Protein AF-0000000082408522 (afdb_homodimer)

InterPro domains:
  IPR001647 DNA-binding HTH domain, TetR-type [PF00440] (31-76)
  IPR001647 DNA-binding HTH domain, TetR-type [PR00455] (30-43)
  IPR001647 DNA-binding HTH domain, TetR-type [PR00455] (51-74)
  IPR001647 DNA-binding HTH domain, TetR-type [PS50977] (24-84)
  IPR009057 Homedomain-like superfamily [SSF46689] (25-88)
  IPR041642 HTH-type transcriptional repressor KstR, C-terminal [PF17925] (97-201)
  IPR050109 HTH-type, TetR-like transcriptional regulator [PTHR30055] (14-128)

pLDDT: mean 86.77, std 14.78, range [30.12, 98.44]

Radius of gyration: 22.93 Å; Cα contacts (8 Å, |Δi|>4): 517; chains: 2; bounding box: 65×78×63 Å

Foldseek 3Di:
DPPPPDPPPPPLQDADDQDDPVSVLLLVLLLVLLLVVLLVDALVPDDLCSSCVSSVHDSVSSCNHPVDLLLNLLVNLLVLLVVLLVVCVVVVDPDPALLVLLLVSLLVSLVVLVVRLSSSCSNLVSLVPDDCVSRVSSVSNLVSSLVSSCVSSVHDDWDPLRVQLSVVLVVQSSVLSNCCSVVNDDSVVSSVSSSVSSCPSCVPGDDD/DPPPPDPPPPPLQDADDQDDPVSVLLLVLLLVLLLVVLLVDALVPDDLCSSCVSSVHDSVSSCNHPVDLLLNLLVNLLVLLVVLLVVCVVVVDPDPALLVLLLVSLLVSLVVLVVRLSSSCSNLVSLVPDDCVSRVSSVSNLVSSLVSSCVSSVHDDWDPLRVQLSVVLVVQSSVLSNCCSVVNDDSVVSSVSSSVSSCPSCVPPDDD

Secondary structure (DSSP, 8-state):
------------PPPPPP-SHHHHHHHHHHHHHHHHHHHHS-GGG--HHHHHHHHT--HHHHHHH-SSHHHHHHHHHHHHHHHHHHHHHHS----SSHHHHHHHHHHHHHHHHHTSHHHHHHHHHHHHH--TTT-TTHHHHHHHHHHHHHHHHT-SS--HHHHHHHHHHHHHHHHHHHHHHTTSS-HHHHHHHHHHHHHHHTTT----/------------PPPPPP-SHHHHHHHHHHHHHHHHHHHHS-GGG--HHHHHHHHTS-HHHHHHH-SSHHHHHHHHHHHHHHHHHHHHHHS----SSHHHHHHHHHHHHHHHHHTSHHHHHHHHHHHHH--TTT-TTHHHHHHHHHHHHHHHHT-SS--HHHHHHHHHHHHHHHHHHHHHHTTSS-HHHHHHHHHHHHHHHTTT----

Solvent-accessible surface area (backbone atoms only — not comparable to full-atom values): 22221 Å² total; per-residue (Å²): 135,84,77,78,76,72,79,76,74,78,70,86,62,74,54,58,78,68,84,46,73,67,41,41,51,51,50,51,34,42,42,51,25,42,50,53,46,24,54,76,30,53,56,91,70,57,48,70,64,58,29,16,58,69,36,71,47,55,58,68,60,45,38,44,46,28,66,40,70,46,48,43,29,28,49,40,42,38,52,51,49,51,50,52,44,53,52,44,70,73,56,66,65,86,51,96,40,41,50,58,24,35,36,52,53,50,48,52,52,48,54,58,41,63,72,37,52,39,29,39,48,36,24,49,52,23,49,65,68,43,30,40,89,81,31,58,64,52,56,51,42,57,53,50,52,51,50,44,43,30,60,47,41,60,49,86,79,72,50,71,65,36,49,48,26,50,51,50,41,49,33,27,50,52,35,43,52,45,32,40,74,25,63,72,42,53,70,68,54,40,52,50,50,46,45,52,40,32,59,39,43,44,64,74,46,75,80,117,136,84,77,79,76,73,80,75,75,80,69,87,62,75,52,56,78,67,82,48,72,66,42,41,51,51,51,50,34,41,42,50,27,42,50,53,48,25,53,77,31,52,56,90,72,58,47,70,64,59,28,16,59,69,36,71,47,55,58,66,59,46,39,44,45,27,66,41,71,45,49,42,29,28,49,39,42,38,53,52,50,52,49,52,42,53,52,44,70,73,56,67,66,87,50,98,40,42,49,59,23,35,38,52,53,52,50,52,51,48,53,59,42,63,73,37,51,40,29,39,49,34,23,49,53,22,50,65,66,43,30,42,88,82,31,59,65,52,56,50,41,57,53,51,52,51,49,44,42,32,60,48,40,61,49,86,78,71,50,70,66,35,50,49,24,51,53,51,40,50,32,27,50,52,36,43,52,45,32,38,74,25,65,72,43,52,70,68,57,42,52,50,49,48,45,51,41,30,59,40,43,43,64,74,48,75,81,117

Structure (mmCIF, N/CA/C/O backbone):
data_AF-0000000082408522-model_v1
#
loop_
_entity.id
_entity.type
_entity.pdbx_description
1 polymer 'Hypothetical repressor protein KstR'
#
loop_
_atom_site.group_PDB
_atom_site.id
_atom_site.type_symbol
_atom_site.label_atom_id
_atom_site.label_alt_id
_atom_site.label_comp_id
_atom_site.label_asym_id
_atom_site.label_entity_id
_atom_site.label_seq_id
_atom_site.pdbx_PDB_ins_code
_atom_site.Cartn_x
_atom_site.Cartn_y
_atom_site.Cartn_z
_atom_site.occupancy
_atom_site.B_iso_or_equiv
_atom_site.auth_seq_id
_atom_site.auth_comp_id
_atom_site.auth_asym_id
_atom_site.auth_atom_id
_atom_site.pdbx_PDB_model_num
ATOM 1 N N . MET A 1 1 ? 2.328 51.906 -9.164 1 30.12 1 MET A N 1
ATOM 2 C CA . MET A 1 1 ? 1.556 50.688 -9.227 1 30.12 1 MET A CA 1
ATOM 3 C C . MET A 1 1 ? 2.469 49.469 -9.125 1 30.12 1 MET A C 1
ATOM 5 O O . MET A 1 1 ? 3.121 49.094 -10.102 1 30.12 1 MET A O 1
ATOM 9 N N . MET A 1 2 ? 3.168 49.188 -7.984 1 36 2 MET A N 1
ATOM 10 C CA . MET A 1 2 ? 4.277 48.281 -7.699 1 36 2 MET A CA 1
ATOM 11 C C . MET A 1 2 ? 3.848 46.812 -7.867 1 36 2 MET A C 1
ATOM 13 O O . MET A 1 2 ? 2.82 46.406 -7.324 1 36 2 MET A O 1
ATOM 17 N N . GLY A 1 3 ? 4.035 46.188 -9.023 1 34.09 3 GLY A N 1
ATOM 18 C CA . GLY A 1 3 ? 3.729 44.812 -9.445 1 34.09 3 GLY A CA 1
ATOM 19 C C . GLY A 1 3 ? 4.18 43.781 -8.453 1 34.09 3 GLY A C 1
ATOM 20 O O . GLY A 1 3 ? 5.363 43.688 -8.109 1 34.09 3 GLY A O 1
ATOM 21 N N . ALA A 1 4 ? 3.344 43.344 -7.488 1 42.09 4 ALA A N 1
ATOM 22 C CA . ALA A 1 4 ? 3.553 42.312 -6.492 1 42.09 4 ALA A CA 1
ATOM 23 C C . ALA A 1 4 ? 4.039 41.031 -7.148 1 42.09 4 ALA A C 1
ATOM 25 O O . ALA A 1 4 ? 3.383 40.5 -8.047 1 42.09 4 ALA A O 1
ATOM 26 N N . THR A 1 5 ? 5.371 40.844 -7.367 1 39.31 5 THR A N 1
ATOM 27 C CA . THR A 1 5 ? 6.051 39.688 -7.945 1 39.31 5 THR A CA 1
ATOM 28 C C . THR A 1 5 ? 5.535 38.406 -7.324 1 39.31 5 THR A C 1
ATOM 30 O O . THR A 1 5 ? 5.48 38.281 -6.098 1 39.31 5 THR A O 1
ATOM 33 N N . LEU A 1 6 ? 4.684 37.656 -7.965 1 35.91 6 LEU A N 1
ATOM 34 C CA . LEU A 1 6 ? 4.102 36.344 -7.625 1 35.91 6 LEU A CA 1
ATOM 35 C C . LEU A 1 6 ? 5.164 35.406 -7.086 1 35.91 6 LEU A C 1
ATOM 37 O O . LEU A 1 6 ? 6.289 35.375 -7.594 1 35.91 6 LEU A O 1
ATOM 41 N N . PRO A 1 7 ? 5.137 34.938 -5.832 1 38.25 7 PRO A N 1
ATOM 42 C CA . PRO A 1 7 ? 6.129 34 -5.305 1 38.25 7 PRO A CA 1
ATOM 43 C C . PRO A 1 7 ? 6.398 32.844 -6.25 1 38.25 7 PRO A C 1
ATOM 45 O O . PRO A 1 7 ? 5.504 32.406 -6.984 1 38.25 7 PRO A O 1
ATOM 48 N N . ARG A 1 8 ? 7.57 32.688 -6.859 1 36.12 8 ARG A N 1
ATOM 49 C CA . ARG A 1 8 ? 8.039 31.625 -7.75 1 36.12 8 ARG A CA 1
ATOM 50 C C . ARG A 1 8 ? 7.633 30.25 -7.23 1 36.12 8 ARG A C 1
ATOM 52 O O . ARG A 1 8 ? 7.906 29.922 -6.078 1 36.12 8 ARG A O 1
ATOM 59 N N . ILE A 1 9 ? 6.574 29.672 -7.672 1 38.53 9 ILE A N 1
ATOM 60 C CA . ILE A 1 9 ? 6.176 28.281 -7.445 1 38.53 9 ILE A CA 1
ATOM 61 C C . ILE A 1 9 ? 7.41 27.391 -7.383 1 38.53 9 ILE A C 1
ATOM 63 O O . ILE A 1 9 ? 8.25 27.422 -8.289 1 38.53 9 ILE A O 1
ATOM 67 N N . ALA A 1 10 ? 7.949 26.969 -6.262 1 41.16 10 ALA A N 1
ATOM 68 C CA . ALA A 1 10 ? 9.117 26.141 -6.004 1 41.16 10 ALA A CA 1
ATOM 69 C C . ALA A 1 10 ? 9.273 25.062 -7.078 1 41.16 10 ALA A C 1
ATOM 71 O O . ALA A 1 10 ? 8.359 24.281 -7.312 1 41.16 10 ALA A O 1
ATOM 72 N N . GLU A 1 11 ? 9.891 25.156 -8.188 1 41.28 11 GLU A N 1
ATOM 73 C CA . GLU A 1 11 ? 10.25 24.188 -9.211 1 41.28 11 GLU A CA 1
ATOM 74 C C . GLU A 1 11 ? 10.656 22.859 -8.594 1 41.28 11 GLU A C 1
ATOM 76 O O . GLU A 1 11 ? 11.414 22.828 -7.625 1 41.28 11 GLU A O 1
ATOM 81 N N . VAL A 1 12 ? 9.906 21.859 -8.625 1 45.09 12 VAL A N 1
ATOM 82 C CA . VAL A 1 12 ? 10.227 20.5 -8.227 1 45.09 12 VAL A CA 1
ATOM 83 C C . VAL A 1 12 ? 11.633 20.141 -8.703 1 45.09 12 VAL A C 1
ATOM 85 O O . VAL A 1 12 ? 11.883 20.031 -9.906 1 45.09 12 VAL A O 1
ATOM 88 N N . ARG A 1 13 ? 12.68 20.656 -8.133 1 49.81 13 ARG A N 1
ATOM 89 C CA . ARG A 1 13 ? 14.055 20.375 -8.547 1 49.81 13 ARG A CA 1
ATOM 90 C C . ARG A 1 13 ? 14.367 18.891 -8.445 1 49.81 13 ARG A C 1
ATOM 92 O O . ARG A 1 13 ? 14.023 18.25 -7.445 1 49.81 13 ARG A O 1
ATOM 99 N N . ASP A 1 14 ? 14.758 18.234 -9.492 1 56.78 14 ASP A N 1
ATOM 100 C CA . ASP A 1 14 ? 15.227 16.859 -9.57 1 56.78 14 ASP A CA 1
ATOM 101 C C . ASP A 1 14 ? 16.344 16.594 -8.555 1 56.78 14 ASP A C 1
ATOM 103 O O . ASP A 1 14 ? 17.172 17.469 -8.305 1 56.78 14 ASP A O 1
ATOM 107 N N . ALA A 1 15 ? 16.312 15.562 -7.754 1 64.56 15 ALA A N 1
ATOM 108 C CA . ALA A 1 15 ? 17.344 15.148 -6.812 1 64.56 15 ALA A CA 1
ATOM 109 C C . ALA A 1 15 ? 18.703 15.047 -7.496 1 64.56 15 ALA A C 1
ATOM 111 O O . ALA A 1 15 ? 18.797 14.562 -8.625 1 64.56 15 ALA A O 1
ATOM 112 N N . ALA A 1 16 ? 19.734 15.672 -7.008 1 71.25 16 ALA A N 1
ATOM 113 C CA . ALA A 1 16 ? 21.094 15.57 -7.527 1 71.25 16 ALA A CA 1
ATOM 114 C C . ALA A 1 16 ? 21.641 14.164 -7.332 1 71.25 16 ALA A C 1
ATOM 116 O O . ALA A 1 16 ? 21.266 13.461 -6.387 1 71.25 16 ALA A O 1
ATOM 117 N N . GLU A 1 17 ? 22.359 13.547 -8.32 1 71.31 17 GLU A N 1
ATOM 118 C CA . GLU A 1 17 ? 23.094 12.289 -8.164 1 71.31 17 GLU A CA 1
ATOM 119 C C . GLU A 1 17 ? 24.531 12.531 -7.762 1 71.31 17 GLU A C 1
ATOM 121 O O . GLU A 1 17 ? 25.203 13.406 -8.32 1 71.31 17 GLU A O 1
ATOM 126 N N . PRO A 1 18 ? 25.047 11.773 -6.723 1 71.25 18 PRO A N 1
ATOM 127 C CA . PRO A 1 18 ? 26.438 11.969 -6.301 1 71.25 18 PRO A CA 1
ATOM 128 C C . PRO A 1 18 ? 27.438 11.516 -7.359 1 71.25 18 PRO A C 1
ATOM 130 O O . PRO A 1 18 ? 27.312 10.414 -7.91 1 71.25 18 PRO A O 1
ATOM 133 N N . SER A 1 19 ? 28.406 12.391 -7.727 1 70.94 19 SER A N 1
ATOM 134 C CA . SER A 1 19 ? 29.391 12.102 -8.773 1 70.94 19 SER A CA 1
ATOM 135 C C . SER A 1 19 ? 30.797 11.945 -8.188 1 70.94 19 SER A C 1
ATOM 137 O O . SER A 1 19 ? 31.594 11.141 -8.688 1 70.94 19 SER A O 1
ATOM 139 N N . SER A 1 20 ? 31.141 12.594 -7.125 1 76.19 20 SER A N 1
ATOM 140 C CA . SER A 1 20 ? 32.438 12.516 -6.496 1 76.19 20 SER A CA 1
ATOM 141 C C . SER A 1 20 ? 32.438 11.617 -5.27 1 76.19 20 SER A C 1
ATOM 143 O O . SER A 1 20 ? 31.344 11.266 -4.773 1 76.19 20 SER A O 1
ATOM 145 N N . ASP A 1 21 ? 33.562 11.141 -4.879 1 80.81 21 ASP A N 1
ATOM 146 C CA . ASP A 1 21 ? 33.656 10.312 -3.68 1 80.81 21 ASP A CA 1
ATOM 147 C C . ASP A 1 21 ? 33.094 11.031 -2.463 1 80.81 21 ASP A C 1
ATOM 149 O O . ASP A 1 21 ? 32.469 10.414 -1.61 1 80.81 21 ASP A O 1
ATOM 153 N N . GLU A 1 22 ? 33.406 12.258 -2.426 1 80.06 22 GLU A N 1
ATOM 154 C CA . GLU A 1 22 ? 32.906 13.07 -1.321 1 80.06 22 GLU A CA 1
ATOM 155 C C . GLU A 1 22 ? 31.375 13.172 -1.363 1 80.06 22 GLU A C 1
ATOM 157 O O . GLU A 1 22 ? 30.719 13.117 -0.323 1 80.06 22 GLU A O 1
ATOM 162 N N . GLN A 1 23 ? 30.844 13.312 -2.541 1 82.25 23 GLN A N 1
ATOM 163 C CA . GLN A 1 23 ? 29.406 13.406 -2.707 1 82.25 23 GLN A CA 1
ATOM 164 C C . GLN A 1 23 ? 28.719 12.086 -2.332 1 82.25 23 GLN A C 1
ATOM 166 O O . GLN A 1 23 ? 27.656 12.094 -1.704 1 82.25 23 GLN A O 1
ATOM 171 N N . ARG A 1 24 ? 29.422 11.086 -2.66 1 85.5 24 ARG A N 1
ATOM 172 C CA . ARG A 1 24 ? 28.891 9.773 -2.309 1 85.5 24 ARG A CA 1
ATOM 173 C C . ARG A 1 24 ? 28.906 9.562 -0.799 1 85.5 24 ARG A C 1
ATOM 175 O O . ARG A 1 24 ? 27.953 9.008 -0.237 1 85.5 24 ARG A O 1
ATOM 182 N N . ALA A 1 25 ? 30 9.945 -0.198 1 88.25 25 ALA A N 1
ATOM 183 C CA . ALA A 1 25 ? 30.078 9.828 1.256 1 88.25 25 ALA A CA 1
ATOM 184 C C . ALA A 1 25 ? 28.984 10.648 1.937 1 88.25 25 ALA A C 1
ATOM 186 O O . ALA A 1 25 ? 28.391 10.203 2.914 1 88.25 25 ALA A O 1
ATOM 187 N N . ARG A 1 26 ? 28.75 11.812 1.459 1 90.69 26 ARG A N 1
ATOM 188 C CA . ARG A 1 26 ? 27.688 12.664 1.995 1 90.69 26 ARG A CA 1
ATOM 189 C C . ARG A 1 26 ? 26.328 12.031 1.791 1 90.69 26 ARG A C 1
ATOM 191 O O . ARG A 1 26 ? 25.484 12.055 2.693 1 90.69 26 ARG A O 1
ATOM 198 N N . HIS A 1 27 ? 26.141 11.516 0.656 1 94.12 27 HIS A N 1
ATOM 199 C CA . HIS A 1 27 ? 24.891 10.836 0.33 1 94.12 27 HIS A CA 1
ATOM 200 C C . HIS A 1 27 ? 24.609 9.695 1.301 1 94.12 27 HIS A C 1
ATOM 202 O O . HIS A 1 27 ? 23.5 9.586 1.835 1 94.12 27 HIS A O 1
ATOM 208 N N . VAL A 1 28 ? 25.625 8.938 1.571 1 94 28 VAL A N 1
ATOM 209 C CA . VAL A 1 28 ? 25.5 7.789 2.459 1 94 28 VAL A CA 1
ATOM 210 C C . VAL A 1 28 ? 25.203 8.258 3.879 1 94 28 VAL A C 1
ATOM 212 O O . VAL A 1 28 ? 24.359 7.68 4.566 1 94 28 VAL A O 1
ATOM 215 N N . ARG A 1 29 ? 25.828 9.281 4.297 1 95.94 29 ARG A N 1
ATOM 216 C CA . ARG A 1 29 ? 25.609 9.812 5.637 1 95.94 29 ARG A CA 1
ATOM 217 C C . ARG A 1 29 ? 24.172 10.312 5.793 1 95.94 29 ARG A C 1
ATOM 219 O O . ARG A 1 29 ? 23.562 10.141 6.855 1 95.94 29 ARG A O 1
ATOM 226 N N . MET A 1 30 ? 23.688 10.938 4.762 1 97.88 30 MET A N 1
ATOM 227 C CA . MET A 1 30 ? 22.312 11.43 4.797 1 97.88 30 MET A CA 1
ATOM 228 C C . MET A 1 30 ? 21.312 10.281 4.898 1 97.88 30 MET A C 1
ATOM 230 O O . MET A 1 30 ? 20.359 10.344 5.676 1 97.88 30 MET A O 1
ATOM 234 N N . LEU A 1 31 ? 21.594 9.227 4.199 1 97.81 31 LEU A N 1
ATOM 235 C CA . LEU A 1 31 ? 20.719 8.062 4.242 1 97.81 31 LEU A CA 1
ATOM 236 C C . LEU A 1 31 ? 20.797 7.371 5.598 1 97.81 31 LEU A C 1
ATOM 238 O O . LEU A 1 31 ? 19.766 6.945 6.141 1 97.81 31 LEU A O 1
ATOM 242 N N . GLU A 1 32 ? 21.969 7.297 6.156 1 97.69 32 GLU A N 1
ATOM 243 C CA . GLU A 1 32 ? 22.156 6.688 7.469 1 97.69 32 GLU A CA 1
ATOM 244 C C . GLU A 1 32 ? 21.469 7.496 8.562 1 97.69 32 GLU A C 1
ATOM 246 O O . GLU A 1 32 ? 20.812 6.926 9.445 1 97.69 32 GLU A O 1
ATOM 251 N N . ALA A 1 33 ? 21.609 8.773 8.445 1 98.38 33 ALA A N 1
ATOM 252 C CA . ALA A 1 33 ? 20.938 9.656 9.398 1 98.38 33 ALA A CA 1
ATOM 253 C C . ALA A 1 33 ? 19.422 9.5 9.328 1 98.38 33 ALA A C 1
ATOM 255 O O . ALA A 1 33 ? 18.75 9.43 10.352 1 98.38 33 ALA A O 1
ATOM 256 N N . ALA A 1 34 ? 18.891 9.438 8.094 1 98.44 34 ALA A N 1
ATOM 257 C CA . ALA A 1 34 ? 17.453 9.242 7.895 1 98.44 34 ALA A CA 1
ATOM 258 C C . ALA A 1 34 ? 17 7.91 8.484 1 98.44 34 ALA A C 1
ATOM 260 O O . ALA A 1 34 ? 15.969 7.848 9.156 1 98.44 34 ALA A O 1
ATOM 261 N N . ALA A 1 35 ? 17.766 6.895 8.242 1 97.81 35 ALA A N 1
ATOM 262 C CA . ALA A 1 35 ? 17.422 5.57 8.766 1 97.81 35 ALA A CA 1
ATOM 263 C C . ALA A 1 35 ? 17.422 5.566 10.289 1 97.81 35 ALA A C 1
ATOM 265 O O . ALA A 1 35 ? 16.531 4.969 10.906 1 97.81 35 ALA A O 1
ATOM 266 N N . GLU A 1 36 ? 18.359 6.203 10.883 1 97.75 36 GLU A N 1
ATOM 267 C CA . GLU A 1 36 ? 18.438 6.285 12.336 1 97.75 36 GLU A CA 1
ATOM 268 C C . GLU A 1 36 ? 17.234 7.035 12.914 1 97.75 36 GLU A C 1
ATOM 270 O O . GLU A 1 36 ? 16.562 6.535 13.82 1 97.75 36 GLU A O 1
ATOM 275 N N . LEU A 1 37 ? 16.969 8.164 12.352 1 97.69 37 LEU A N 1
ATOM 276 C CA . LEU A 1 37 ? 15.844 8.961 12.836 1 97.69 37 LEU A CA 1
ATOM 277 C C . LEU A 1 37 ? 14.516 8.258 12.562 1 97.69 37 LEU A C 1
ATOM 279 O O . LEU A 1 37 ? 13.602 8.312 13.383 1 97.69 37 LEU A O 1
ATOM 283 N N . GLY A 1 38 ? 14.445 7.578 11.406 1 96.81 38 GLY A N 1
ATOM 284 C CA . GLY A 1 38 ? 13.25 6.832 11.055 1 96.81 38 GLY A CA 1
ATOM 285 C C . GLY A 1 38 ? 13.023 5.617 11.938 1 96.81 38 GLY A C 1
ATOM 286 O O . GLY A 1 38 ? 11.922 5.07 11.984 1 96.81 38 GLY A O 1
ATOM 287 N N . THR A 1 39 ? 14.023 5.215 12.57 1 96.31 39 THR A N 1
ATOM 288 C CA . THR A 1 39 ? 13.906 4.125 13.531 1 96.31 39 THR A CA 1
ATOM 289 C C . THR A 1 39 ? 13.422 4.641 14.883 1 96.31 39 THR A C 1
ATOM 291 O O . THR A 1 39 ? 12.68 3.953 15.594 1 96.31 39 THR A O 1
ATOM 294 N N . GLU A 1 40 ? 13.758 5.859 15.18 1 94.81 40 GLU A N 1
ATOM 295 C CA . GLU A 1 40 ? 13.5 6.457 16.484 1 94.81 40 GLU A CA 1
ATOM 296 C C . GLU A 1 40 ? 12.125 7.109 16.531 1 94.81 40 GLU A C 1
ATOM 298 O O . GLU A 1 40 ? 11.508 7.203 17.609 1 94.81 40 GLU A O 1
ATOM 303 N N . LYS A 1 41 ? 11.719 7.613 15.344 1 93.06 41 LYS A N 1
ATOM 304 C CA . LYS A 1 41 ? 10.492 8.406 15.289 1 93.06 41 LYS A CA 1
ATOM 305 C C . LYS A 1 41 ? 9.562 7.914 14.188 1 93.06 41 LYS A C 1
ATOM 307 O O . LYS A 1 41 ? 10.023 7.316 13.203 1 93.06 41 LYS A O 1
ATOM 312 N N . GLU A 1 42 ? 8.328 8.188 14.414 1 90.31 42 GLU A N 1
ATOM 313 C CA . GLU A 1 42 ? 7.391 8.016 13.305 1 90.31 42 GLU A CA 1
ATOM 314 C C . GLU A 1 42 ? 7.703 8.977 12.164 1 90.31 42 GLU A C 1
ATOM 316 O O . GLU A 1 42 ? 8.242 10.062 12.391 1 90.31 42 GLU A O 1
ATOM 321 N N . LEU A 1 43 ? 7.301 8.578 11.008 1 90.62 43 LEU A N 1
ATOM 322 C CA . LEU A 1 43 ? 7.602 9.344 9.805 1 90.62 43 LEU A CA 1
ATOM 323 C C . LEU A 1 43 ? 7.133 10.789 9.945 1 90.62 43 LEU A C 1
ATOM 325 O O . LEU A 1 43 ? 7.848 11.719 9.555 1 90.62 43 LEU A O 1
ATOM 329 N N . SER A 1 44 ? 5.973 10.992 10.461 1 87.12 44 SER A N 1
ATOM 330 C CA . SER A 1 44 ? 5.383 12.32 10.57 1 87.12 44 SER A CA 1
ATOM 331 C C . SER A 1 44 ? 6.207 13.219 11.484 1 87.12 44 SER A C 1
ATOM 333 O O . SER A 1 44 ? 6.156 14.445 11.367 1 87.12 44 SER A O 1
ATOM 335 N N . ARG A 1 45 ? 7.055 12.664 12.328 1 91.94 45 ARG A N 1
ATOM 336 C CA . ARG A 1 45 ? 7.816 13.422 13.32 1 91.94 45 ARG A CA 1
ATOM 337 C C . ARG A 1 45 ? 9.25 13.648 12.859 1 91.94 45 ARG A C 1
ATOM 339 O O . ARG A 1 45 ? 10 14.406 13.477 1 91.94 45 ARG A O 1
ATOM 346 N N . VAL A 1 46 ? 9.617 12.961 11.852 1 95.25 46 VAL A N 1
ATOM 347 C CA . VAL A 1 46 ? 10.953 13.172 11.305 1 95.25 46 VAL A CA 1
ATOM 348 C C . VAL A 1 46 ? 11.016 14.516 10.586 1 95.25 46 VAL A C 1
ATOM 350 O O . VAL A 1 46 ? 10.141 14.836 9.781 1 95.25 46 VAL A O 1
ATOM 353 N N . GLN A 1 47 ? 12.031 15.289 10.945 1 96.38 47 GLN A N 1
ATOM 354 C CA . GLN A 1 47 ? 12.219 16.594 10.312 1 96.38 47 GLN A CA 1
ATOM 355 C C . GLN A 1 47 ? 13.492 16.609 9.477 1 96.38 47 GLN A C 1
ATOM 357 O O . GLN A 1 47 ? 14.531 16.109 9.906 1 96.38 47 GLN A O 1
ATOM 362 N N . MET A 1 48 ? 13.359 17.297 8.367 1 97.75 48 MET A N 1
ATOM 363 C CA . MET A 1 48 ? 14.492 17.344 7.449 1 97.75 48 MET A CA 1
ATOM 364 C C . MET A 1 48 ? 15.672 18.078 8.086 1 97.75 48 MET A C 1
ATOM 366 O O . MET A 1 48 ? 16.828 17.703 7.871 1 97.75 48 MET A O 1
ATOM 370 N N . HIS A 1 49 ? 15.383 19.047 8.898 1 97.69 49 HIS A N 1
ATOM 371 C CA . HIS A 1 49 ? 16.469 19.797 9.539 1 97.69 49 HIS A CA 1
ATOM 372 C C . HIS A 1 49 ? 17.234 18.906 10.523 1 97.69 49 HIS A C 1
ATOM 374 O O . HIS A 1 49 ? 18.453 19.031 10.672 1 97.69 49 HIS A O 1
ATOM 380 N N . GLU A 1 50 ? 16.547 17.984 11.219 1 98 50 GLU A N 1
ATOM 381 C CA . GLU A 1 50 ? 17.188 17.047 12.133 1 98 50 GLU A CA 1
ATOM 382 C C . GLU A 1 50 ? 18.062 16.047 11.383 1 98 50 GLU A C 1
ATOM 384 O O . GLU A 1 50 ? 19.141 15.68 11.852 1 98 50 GLU A O 1
ATOM 389 N N . VAL A 1 51 ? 17.609 15.625 10.18 1 98.19 51 VAL A N 1
ATOM 390 C CA . VAL A 1 51 ? 18.391 14.703 9.352 1 98.19 51 VAL A CA 1
ATOM 391 C C . VAL A 1 51 ? 19.688 15.367 8.914 1 98.19 51 VAL A C 1
ATOM 393 O O . VAL A 1 51 ? 20.766 14.766 9.016 1 98.19 51 VAL A O 1
ATOM 396 N N . ALA A 1 52 ? 19.516 16.609 8.477 1 98.31 52 ALA A N 1
ATOM 397 C CA . ALA A 1 52 ? 20.688 17.344 8.031 1 98.31 52 ALA A CA 1
ATOM 398 C C . ALA A 1 52 ? 21.703 17.5 9.156 1 98.31 52 ALA A C 1
ATOM 400 O O . ALA A 1 52 ? 22.891 17.25 8.969 1 98.31 52 ALA A O 1
ATOM 401 N N . LYS A 1 53 ? 21.234 17.875 10.312 1 98.25 53 LYS A N 1
ATOM 402 C CA . LYS A 1 53 ? 22.094 18.047 11.484 1 98.25 53 LYS A CA 1
ATOM 403 C C . LYS A 1 53 ? 22.797 16.75 11.844 1 98.25 53 LYS A C 1
ATOM 405 O O . LYS A 1 53 ? 24.016 16.734 12.039 1 98.25 53 LYS A O 1
ATOM 410 N N . ARG A 1 54 ? 22.125 15.656 11.852 1 97.56 54 ARG A N 1
ATOM 411 C CA . ARG A 1 54 ? 22.688 14.359 12.203 1 97.56 54 ARG A CA 1
ATOM 412 C C . ARG A 1 54 ? 23.703 13.891 11.164 1 97.56 54 ARG A C 1
ATOM 414 O O . ARG A 1 54 ? 24.688 13.25 11.5 1 97.56 54 ARG A O 1
ATOM 421 N N . ALA A 1 55 ? 23.391 14.219 9.938 1 97.62 55 ALA A N 1
ATOM 422 C CA . ALA A 1 55 ? 24.266 13.82 8.836 1 97.62 55 ALA A CA 1
ATOM 423 C C . ALA A 1 55 ? 25.469 14.742 8.727 1 97.62 55 ALA A C 1
ATOM 425 O O . ALA A 1 55 ? 26.422 14.453 7.992 1 97.62 55 ALA A O 1
ATOM 426 N N . GLY A 1 56 ? 25.438 15.875 9.383 1 97.25 56 GLY A N 1
ATOM 427 C CA . GLY A 1 56 ? 26.531 16.828 9.32 1 97.25 56 GLY A CA 1
ATOM 428 C C . GLY A 1 56 ? 26.609 17.578 8.008 1 97.25 56 GLY A C 1
ATOM 429 O O . GLY A 1 56 ? 27.688 17.797 7.469 1 97.25 56 GLY A O 1
ATOM 430 N N . VAL A 1 57 ? 25.422 17.891 7.441 1 96.88 57 VAL A N 1
ATOM 431 C CA . VAL A 1 57 ? 25.375 18.641 6.191 1 96.88 57 VAL A CA 1
ATOM 432 C C . VAL A 1 57 ? 24.438 19.844 6.344 1 96.88 57 VAL A C 1
ATOM 434 O O . VAL A 1 57 ? 23.641 19.891 7.277 1 96.88 57 VAL A O 1
ATOM 437 N N . ALA A 1 58 ? 24.656 20.828 5.484 1 96.5 58 ALA A N 1
ATOM 438 C CA . ALA A 1 58 ? 23.719 21.953 5.426 1 96.5 58 ALA A CA 1
ATOM 439 C C . ALA A 1 58 ? 22.344 21.484 4.938 1 96.5 58 ALA A C 1
ATOM 441 O O . ALA A 1 58 ? 22.25 20.594 4.094 1 96.5 58 ALA A O 1
ATOM 442 N N . ILE A 1 59 ? 21.281 22.203 5.441 1 97.25 59 ILE A N 1
ATOM 443 C CA . ILE A 1 59 ? 19.922 21.859 5.082 1 97.25 59 ILE A CA 1
ATOM 444 C C . ILE A 1 59 ? 19.719 22 3.574 1 97.25 59 ILE A C 1
ATOM 446 O O . ILE A 1 59 ? 19.016 21.203 2.955 1 97.25 59 ILE A O 1
ATOM 450 N N . GLY A 1 60 ? 20.391 22.938 2.943 1 96.62 60 GLY A N 1
ATOM 451 C CA . GLY A 1 60 ? 20.328 23.141 1.503 1 96.62 60 GLY A CA 1
ATOM 452 C C . GLY A 1 60 ? 20.922 21.984 0.721 1 96.62 60 GLY A C 1
ATOM 453 O O . GLY A 1 60 ? 20.391 21.594 -0.327 1 96.62 60 GLY A O 1
ATOM 454 N N . THR A 1 61 ? 22 21.453 1.221 1 95.56 61 THR A N 1
ATOM 455 C CA . THR A 1 61 ? 22.625 20.281 0.601 1 95.56 61 THR A CA 1
ATOM 456 C C . THR A 1 61 ? 21.688 19.078 0.622 1 95.56 61 THR A C 1
ATOM 458 O O . THR A 1 61 ? 21.531 18.391 -0.384 1 95.56 61 THR A O 1
ATOM 461 N N . LEU A 1 62 ? 21.016 18.828 1.778 1 97.38 62 LEU A N 1
ATOM 462 C CA . LEU A 1 62 ? 20.078 17.719 1.884 1 97.38 62 LEU A CA 1
ATOM 463 C C . LEU A 1 62 ? 18.969 17.844 0.85 1 97.38 62 LEU A C 1
ATOM 465 O O . LEU A 1 62 ? 18.641 16.875 0.154 1 97.38 62 LEU A O 1
ATOM 469 N N . TYR A 1 63 ? 18.484 19.062 0.686 1 96.31 63 TYR A N 1
ATOM 470 C CA . TYR A 1 63 ? 17.344 19.281 -0.197 1 96.31 63 TYR A CA 1
ATOM 471 C C . TYR A 1 63 ? 17.75 19.172 -1.66 1 96.31 63 TYR A C 1
ATOM 473 O O . TYR A 1 63 ? 16.938 18.875 -2.525 1 96.31 63 TYR A O 1
ATOM 481 N N . ARG A 1 64 ? 19.047 19.438 -1.879 1 95.31 64 ARG A N 1
ATOM 482 C CA . ARG A 1 64 ? 19.562 19.25 -3.232 1 95.31 64 ARG A CA 1
ATOM 483 C C . ARG A 1 64 ? 19.484 17.781 -3.645 1 95.31 64 ARG A C 1
ATOM 485 O O . ARG A 1 64 ? 19.172 17.484 -4.793 1 95.31 64 ARG A O 1
ATOM 492 N N . TYR A 1 65 ? 19.688 16.922 -2.689 1 94.75 65 TYR A N 1
ATOM 493 C CA . TYR A 1 65 ? 19.688 15.484 -2.979 1 94.75 65 TYR A CA 1
ATOM 494 C C . TYR A 1 65 ? 18.281 14.891 -2.793 1 94.75 65 TYR A C 1
ATOM 496 O O . TYR A 1 65 ? 17.875 14.023 -3.564 1 94.75 65 TYR A O 1
ATOM 504 N N . PHE A 1 66 ? 17.672 15.367 -1.786 1 96.88 66 PHE A N 1
ATOM 505 C CA . PHE A 1 66 ? 16.359 14.852 -1.419 1 96.88 66 PHE A CA 1
ATOM 506 C C . PHE A 1 66 ? 15.375 15.992 -1.197 1 96.88 66 PHE A C 1
ATOM 508 O O . PHE A 1 66 ? 15.148 16.422 -0.061 1 96.88 66 PHE A O 1
ATOM 515 N N . PRO A 1 67 ? 14.656 16.359 -2.201 1 96.06 67 PRO A N 1
ATOM 516 C CA . PRO A 1 67 ? 13.797 17.531 -2.17 1 96.06 67 PRO A CA 1
ATOM 517 C C . PRO A 1 67 ? 12.656 17.406 -1.162 1 96.06 67 PRO A C 1
ATOM 519 O O . PRO A 1 67 ? 12.078 18.422 -0.747 1 96.06 67 PRO A O 1
ATOM 522 N N . SER A 1 68 ? 12.305 16.203 -0.813 1 94.69 68 SER A N 1
ATOM 523 C CA . SER A 1 68 ? 11.242 15.969 0.157 1 94.69 68 SER A CA 1
ATOM 524 C C . SER A 1 68 ? 11.539 14.742 1.019 1 94.69 68 SER A C 1
ATOM 526 O O . SER A 1 68 ? 12.445 13.969 0.709 1 94.69 68 SER A O 1
ATOM 528 N N . LYS A 1 69 ? 10.797 14.594 2.029 1 95.44 69 LYS A N 1
ATOM 529 C CA . LYS A 1 69 ? 10.898 13.422 2.895 1 95.44 69 LYS A CA 1
ATOM 530 C C . LYS A 1 69 ? 10.625 12.141 2.113 1 95.44 69 LYS A C 1
ATOM 532 O O . LYS A 1 69 ? 11.266 11.109 2.357 1 95.44 69 LYS A O 1
ATOM 537 N N . THR A 1 70 ? 9.703 12.219 1.217 1 94.44 70 THR A N 1
ATOM 538 C CA . THR A 1 70 ? 9.383 11.07 0.377 1 94.44 70 THR A CA 1
ATOM 539 C C . THR A 1 70 ? 10.602 10.641 -0.432 1 94.44 70 THR A C 1
ATOM 541 O O . THR A 1 70 ? 10.961 9.461 -0.439 1 94.44 70 THR A O 1
ATOM 544 N N . HIS A 1 71 ? 11.281 11.609 -1.041 1 96.88 71 HIS A N 1
ATOM 545 C CA . HIS A 1 71 ? 12.5 11.305 -1.789 1 96.88 71 HIS A CA 1
ATOM 546 C C . HIS A 1 71 ? 13.531 10.617 -0.903 1 96.88 71 HIS A C 1
ATOM 548 O O . HIS A 1 71 ? 14.172 9.648 -1.322 1 96.88 71 HIS A O 1
ATOM 554 N N . LEU A 1 72 ? 13.617 11.148 0.254 1 97.81 72 LEU A N 1
ATOM 555 C CA . LEU A 1 72 ? 14.633 10.68 1.192 1 97.81 72 LEU A CA 1
ATOM 556 C C . LEU A 1 72 ? 14.375 9.227 1.593 1 97.81 72 LEU A C 1
ATOM 558 O O . LEU A 1 72 ? 15.266 8.383 1.482 1 97.81 72 LEU A O 1
ATOM 562 N N . PHE A 1 73 ? 13.211 8.883 1.945 1 97.62 73 PHE A N 1
ATOM 563 C CA . PHE A 1 73 ? 12.93 7.555 2.475 1 97.62 73 PHE A CA 1
ATOM 564 C C . PHE A 1 73 ? 12.734 6.555 1.344 1 97.62 73 PHE A C 1
ATOM 566 O O . PHE A 1 73 ? 12.898 5.348 1.542 1 97.62 73 PHE A O 1
ATOM 573 N N . VAL A 1 74 ? 12.375 6.992 0.214 1 97.19 74 VAL A N 1
ATOM 574 C CA . VAL A 1 74 ? 12.453 6.129 -0.96 1 97.19 74 VAL A CA 1
ATOM 575 C C . VAL A 1 74 ? 13.898 5.719 -1.207 1 97.19 74 VAL A C 1
ATOM 577 O O . VAL A 1 74 ? 14.18 4.547 -1.471 1 97.19 74 VAL A O 1
ATOM 580 N N . ALA A 1 75 ? 14.781 6.688 -1.065 1 97.44 75 ALA A N 1
ATOM 581 C CA . ALA A 1 75 ? 16.203 6.387 -1.252 1 97.44 75 ALA A CA 1
ATOM 582 C C . ALA A 1 75 ? 16.703 5.422 -0.182 1 97.44 75 ALA A C 1
ATOM 584 O O . ALA A 1 75 ? 17.516 4.535 -0.468 1 97.44 75 ALA A O 1
ATOM 585 N N . VAL A 1 76 ? 16.25 5.59 1.014 1 97.81 76 VAL A N 1
ATOM 586 C CA . VAL A 1 76 ? 16.609 4.652 2.074 1 97.81 76 VAL A CA 1
ATOM 587 C C . VAL A 1 76 ? 16.109 3.254 1.721 1 97.81 76 VAL A C 1
ATOM 589 O O . VAL A 1 76 ? 16.812 2.266 1.923 1 97.81 76 VAL A O 1
ATOM 592 N N . MET A 1 77 ? 14.906 3.162 1.199 1 96.75 77 MET A N 1
ATOM 593 C CA . MET A 1 77 ? 14.352 1.875 0.795 1 96.75 77 MET A CA 1
ATOM 594 C C . MET A 1 77 ? 15.195 1.231 -0.295 1 96.75 77 MET A C 1
ATOM 596 O O . MET A 1 77 ? 15.461 0.028 -0.255 1 96.75 77 MET A O 1
ATOM 600 N N . VAL A 1 78 ? 15.617 2.014 -1.24 1 96.25 78 VAL A N 1
ATOM 601 C CA . VAL A 1 78 ? 16.453 1.516 -2.32 1 96.25 78 VAL A CA 1
ATOM 602 C C . VAL A 1 78 ? 17.75 0.939 -1.74 1 96.25 78 VAL A C 1
ATOM 604 O O . VAL A 1 78 ? 18.172 -0.155 -2.119 1 96.25 78 VAL A O 1
ATOM 607 N N . GLU A 1 79 ? 18.297 1.682 -0.822 1 94.88 79 GLU A N 1
ATOM 608 C CA . GLU A 1 79 ? 19.516 1.208 -0.169 1 94.88 79 GLU A CA 1
ATOM 609 C C . GLU A 1 79 ? 19.266 -0.1 0.578 1 94.88 79 GLU A C 1
ATOM 611 O O . GLU A 1 79 ? 20.109 -0.998 0.563 1 94.88 79 GLU A O 1
ATOM 616 N N . GLN A 1 80 ? 18.172 -0.219 1.248 1 93.44 80 GLN A N 1
ATOM 617 C CA . GLN A 1 80 ? 17.812 -1.435 1.972 1 93.44 80 GLN A CA 1
ATOM 618 C C . GLN A 1 80 ? 17.672 -2.619 1.021 1 93.44 80 GLN A C 1
ATOM 620 O O . GLN A 1 80 ? 18.109 -3.729 1.336 1 93.44 80 GLN A O 1
ATOM 625 N N . ILE A 1 81 ? 17.109 -2.447 -0.101 1 92.5 81 ILE A N 1
ATOM 626 C CA . ILE A 1 81 ? 16.938 -3.494 -1.102 1 92.5 81 ILE A CA 1
ATOM 627 C C . ILE A 1 81 ? 18.312 -3.951 -1.604 1 92.5 81 ILE A C 1
ATOM 629 O O . ILE A 1 81 ? 18.547 -5.148 -1.755 1 92.5 81 ILE A O 1
ATOM 633 N N . ASP A 1 82 ? 19.125 -2.967 -1.824 1 91.44 82 ASP A N 1
ATOM 634 C CA . ASP A 1 82 ? 20.484 -3.295 -2.25 1 91.44 82 ASP A CA 1
ATOM 635 C C . ASP A 1 82 ? 21.188 -4.164 -1.213 1 91.44 82 ASP A C 1
ATOM 637 O O . ASP A 1 82 ? 21.875 -5.121 -1.565 1 91.44 82 ASP A O 1
ATOM 641 N N . GLN A 1 83 ? 20.984 -3.863 -0.035 1 89.69 83 GLN A N 1
ATOM 642 C CA . GLN A 1 83 ? 21.594 -4.629 1.048 1 89.69 83 GLN A CA 1
ATOM 643 C C . GLN A 1 83 ? 21.047 -6.051 1.094 1 89.69 83 GLN A C 1
ATOM 645 O O . GLN A 1 83 ? 21.781 -7.004 1.346 1 89.69 83 GLN A O 1
ATOM 650 N N . ILE A 1 84 ? 19.797 -6.176 0.875 1 86.62 84 ILE A N 1
ATOM 651 C CA . ILE A 1 84 ? 19.172 -7.496 0.824 1 86.62 84 ILE A CA 1
ATOM 652 C C . ILE A 1 84 ? 19.781 -8.312 -0.317 1 86.62 84 ILE A C 1
ATOM 654 O O . ILE A 1 84 ? 20.125 -9.484 -0.138 1 86.62 84 ILE A O 1
ATOM 658 N N . GLY A 1 85 ? 19.891 -7.719 -1.47 1 87.25 85 GLY A N 1
ATOM 659 C CA 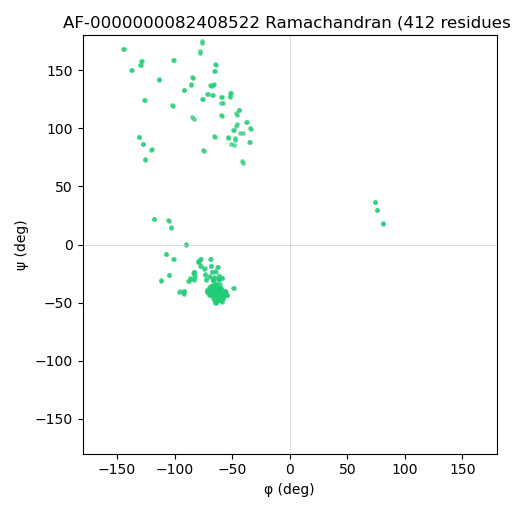. GLY A 1 85 ? 20.516 -8.375 -2.613 1 87.25 85 GLY A CA 1
ATOM 660 C C . GLY A 1 85 ? 21.938 -8.812 -2.354 1 87.25 85 GLY A C 1
ATOM 661 O O . GLY A 1 85 ? 22.328 -9.93 -2.703 1 87.25 85 GLY A O 1
ATOM 662 N N . ASP A 1 86 ? 22.656 -7.941 -1.712 1 86.56 86 ASP A N 1
ATOM 663 C CA . ASP A 1 86 ? 24.047 -8.242 -1.394 1 86.56 86 ASP A CA 1
ATOM 664 C C . ASP A 1 86 ? 24.141 -9.422 -0.437 1 86.56 86 ASP A C 1
ATOM 666 O O . ASP A 1 86 ? 25.016 -10.289 -0.604 1 86.56 86 ASP A O 1
ATOM 670 N N . SER A 1 87 ? 23.312 -9.398 0.51 1 83.31 87 SER A N 1
ATOM 671 C CA . SER A 1 87 ? 23.312 -10.484 1.488 1 83.31 87 SER A CA 1
ATOM 672 C C . SER A 1 87 ? 22.938 -11.812 0.838 1 83.31 87 SER A C 1
ATOM 674 O O . SER A 1 87 ? 23.516 -12.852 1.166 1 83.31 87 SER A O 1
ATOM 676 N N . PHE A 1 88 ? 21.984 -11.789 -0.02 1 83.06 88 PHE A N 1
ATOM 677 C CA . PHE A 1 88 ? 21.578 -12.992 -0.73 1 83.06 88 PHE A CA 1
ATOM 678 C C . PHE A 1 88 ? 22.719 -13.547 -1.578 1 83.06 88 PHE A C 1
ATOM 680 O O . PHE A 1 88 ? 22.953 -14.75 -1.596 1 83.06 88 PHE A O 1
ATOM 687 N N . ALA A 1 89 ? 23.359 -12.703 -2.311 1 80.56 89 ALA A N 1
ATOM 688 C CA . ALA A 1 89 ? 24.438 -13.109 -3.189 1 80.56 89 ALA A CA 1
ATOM 689 C C . ALA A 1 89 ? 25.562 -13.789 -2.398 1 80.56 89 ALA A C 1
ATOM 691 O O . ALA A 1 89 ? 26.203 -14.727 -2.893 1 80.56 89 ALA A O 1
ATOM 692 N N . LYS A 1 90 ? 25.672 -13.383 -1.188 1 79.81 90 LYS A N 1
ATOM 693 C CA . LYS A 1 90 ? 26.734 -13.914 -0.35 1 79.81 90 LYS A CA 1
ATOM 694 C C . LYS A 1 90 ? 26.344 -15.266 0.25 1 79.81 90 LYS A C 1
ATOM 696 O O . LYS A 1 90 ? 27.203 -16.094 0.558 1 79.81 90 LYS A O 1
ATOM 701 N N . HIS A 1 91 ? 25.016 -15.461 0.404 1 72.69 91 HIS A N 1
ATOM 702 C CA . HIS A 1 91 ? 24.562 -16.656 1.109 1 72.69 91 HIS A CA 1
ATOM 703 C C . HIS A 1 91 ? 23.734 -17.547 0.197 1 72.69 91 HIS A C 1
ATOM 705 O O . HIS A 1 91 ? 22.938 -18.359 0.674 1 72.69 91 HIS A O 1
ATOM 711 N N . GLN A 1 92 ? 23.938 -17.375 -1.061 1 65.75 92 GLN A N 1
ATOM 712 C CA . GLN A 1 92 ? 23.094 -18.078 -2.023 1 65.75 92 GLN A CA 1
ATOM 713 C C . GLN A 1 92 ? 22.969 -19.562 -1.686 1 65.75 92 GLN A C 1
ATOM 715 O O . GLN A 1 92 ? 23.984 -20.25 -1.531 1 65.75 92 GLN A O 1
ATOM 720 N N . VAL A 1 93 ? 21.797 -19.828 -1.015 1 58.09 93 VAL A N 1
ATOM 721 C CA . VAL A 1 93 ? 21.516 -21.25 -0.799 1 58.09 93 VAL A CA 1
ATOM 722 C C . VAL A 1 93 ? 20.828 -21.828 -2.031 1 58.09 93 VAL A C 1
ATOM 724 O O . VAL A 1 93 ? 19.922 -21.203 -2.594 1 58.09 93 VAL A O 1
ATOM 727 N N . GLN A 1 94 ? 21.516 -22.594 -2.682 1 61.28 94 GLN A N 1
ATOM 728 C CA . GLN A 1 94 ? 20.938 -23.344 -3.799 1 61.28 94 GLN A CA 1
ATOM 729 C C . GLN A 1 94 ? 19.703 -24.125 -3.359 1 61.28 94 GLN A C 1
ATOM 731 O O . GLN A 1 94 ? 19.781 -24.938 -2.43 1 61.28 94 GLN A O 1
ATOM 736 N N . SER A 1 95 ? 18.484 -23.453 -3.537 1 65.75 95 SER A N 1
ATOM 737 C CA . SER A 1 95 ? 17.297 -24.266 -3.268 1 65.75 95 SER A CA 1
ATOM 738 C C . SER A 1 95 ? 16.891 -25.078 -4.492 1 65.75 95 SER A C 1
ATOM 740 O O . SER A 1 95 ? 17.234 -24.719 -5.621 1 65.75 95 SER A O 1
ATOM 742 N N . ALA A 1 96 ? 16.406 -26.281 -4.258 1 66.69 96 ALA A N 1
ATOM 743 C CA . ALA A 1 96 ? 16.016 -27.25 -5.277 1 66.69 96 ALA A CA 1
ATOM 744 C C . ALA A 1 96 ? 14.883 -26.719 -6.141 1 66.69 96 ALA A C 1
ATOM 746 O O . ALA A 1 96 ? 14.797 -27.031 -7.328 1 66.69 96 ALA A O 1
ATOM 747 N N . ASN A 1 97 ? 14.031 -25.859 -5.539 1 86.56 97 ASN A N 1
ATOM 748 C CA . ASN A 1 97 ? 12.852 -25.359 -6.238 1 86.56 97 ASN A CA 1
ATOM 749 C C . ASN A 1 97 ? 12.797 -23.828 -6.238 1 86.56 97 ASN A C 1
ATOM 751 O O . ASN A 1 97 ? 13.008 -23.203 -5.199 1 86.56 97 ASN A O 1
ATOM 755 N N . PRO A 1 98 ? 12.703 -23.312 -7.43 1 87.25 98 PRO A N 1
ATOM 756 C CA . PRO A 1 98 ? 12.695 -21.844 -7.551 1 87.25 98 PRO A CA 1
ATOM 757 C C . PRO A 1 98 ? 11.711 -21.188 -6.594 1 87.25 98 PRO A C 1
ATOM 759 O O . PRO A 1 98 ? 12 -20.125 -6.039 1 87.25 98 PRO A O 1
ATOM 762 N N . GLN A 1 99 ? 10.57 -21.797 -6.367 1 91.5 99 GLN A N 1
ATOM 763 C CA . GLN A 1 99 ? 9.578 -21.219 -5.461 1 91.5 99 GLN A CA 1
ATOM 764 C C . GLN A 1 99 ? 10.102 -21.172 -4.027 1 91.5 99 GLN A C 1
ATOM 766 O O . GLN A 1 99 ? 9.891 -20.188 -3.318 1 91.5 99 GLN A O 1
ATOM 771 N N . ASP A 1 100 ? 10.797 -22.219 -3.635 1 91.88 100 ASP A N 1
ATOM 772 C CA . ASP A 1 100 ? 11.375 -22.281 -2.295 1 91.88 100 ASP A CA 1
ATOM 773 C C . ASP A 1 100 ? 12.461 -21.219 -2.119 1 91.88 100 ASP A C 1
ATOM 775 O O . ASP A 1 100 ? 12.547 -20.578 -1.071 1 91.88 100 ASP A O 1
ATOM 779 N N . ALA A 1 101 ? 13.227 -21.094 -3.16 1 90.69 101 ALA A N 1
ATOM 780 C CA . ALA A 1 101 ? 14.305 -20.109 -3.109 1 90.69 101 ALA A CA 1
ATOM 781 C C . ALA A 1 101 ? 13.75 -18.703 -2.971 1 90.69 101 ALA A C 1
ATOM 783 O O . ALA A 1 101 ? 14.242 -17.906 -2.158 1 90.69 101 ALA A O 1
ATOM 784 N N . VAL A 1 102 ? 12.742 -18.406 -3.721 1 92.94 102 VAL A N 1
ATOM 785 C CA . VAL A 1 102 ? 12.125 -17.078 -3.684 1 92.94 102 VAL A CA 1
ATOM 786 C C . VAL A 1 102 ? 11.477 -16.859 -2.32 1 92.94 102 VAL A C 1
ATOM 788 O O . VAL A 1 102 ? 11.617 -15.781 -1.729 1 92.94 102 VAL A O 1
ATOM 791 N N . TYR A 1 103 ? 10.836 -17.875 -1.858 1 94.56 103 TYR A N 1
ATOM 792 C CA . TYR A 1 103 ? 10.211 -17.781 -0.544 1 94.56 103 TYR A CA 1
ATOM 793 C C . TYR A 1 103 ? 11.25 -17.453 0.528 1 94.56 103 TYR A C 1
ATOM 795 O O . TYR A 1 103 ? 11.016 -16.594 1.379 1 94.56 103 TYR A O 1
ATOM 803 N N . GLU A 1 104 ? 12.305 -18.094 0.53 1 91.81 104 GLU A N 1
ATOM 804 C CA . GLU A 1 104 ? 13.336 -17.906 1.54 1 91.81 104 GLU A CA 1
ATOM 805 C C . GLU A 1 104 ? 13.867 -16.469 1.517 1 91.81 104 GLU A C 1
ATOM 807 O O . GLU A 1 104 ? 14.078 -15.867 2.568 1 91.81 104 GLU A O 1
ATOM 812 N N . VAL A 1 105 ? 14.039 -15.977 0.358 1 91.5 105 VAL A N 1
ATOM 813 C CA . VAL A 1 105 ? 14.508 -14.609 0.212 1 91.5 105 VAL A CA 1
ATOM 814 C C . VAL A 1 105 ? 13.477 -13.641 0.78 1 91.5 105 VAL A C 1
ATOM 816 O O . VAL A 1 105 ? 13.812 -12.727 1.533 1 91.5 105 VAL A O 1
ATOM 819 N N . LEU A 1 106 ? 12.211 -13.852 0.466 1 93.94 106 LEU A N 1
ATOM 820 C CA . LEU A 1 106 ? 11.148 -12.938 0.874 1 93.94 106 LEU A CA 1
ATOM 821 C C . LEU A 1 106 ? 10.922 -13.008 2.381 1 93.94 106 LEU A C 1
ATOM 823 O O . LEU A 1 106 ? 10.672 -11.984 3.023 1 93.94 106 LEU A O 1
ATOM 827 N N . VAL A 1 107 ? 11.039 -14.18 2.939 1 93.94 107 VAL A N 1
ATOM 828 C CA . VAL A 1 107 ? 10.836 -14.32 4.379 1 93.94 107 VAL A CA 1
ATOM 829 C C . VAL A 1 107 ? 11.969 -13.633 5.129 1 93.94 107 VAL A C 1
ATOM 831 O O . VAL A 1 107 ? 11.734 -12.938 6.125 1 93.94 107 VAL A O 1
ATOM 834 N N . ARG A 1 108 ? 13.156 -13.82 4.664 1 91.44 108 ARG A N 1
ATOM 835 C CA . ARG A 1 108 ? 14.297 -13.148 5.285 1 91.44 108 ARG A CA 1
ATOM 836 C C . ARG A 1 108 ? 14.156 -11.633 5.191 1 91.44 108 ARG A C 1
ATOM 838 O O . ARG A 1 108 ? 14.391 -10.922 6.172 1 91.44 108 ARG A O 1
ATOM 845 N N . ALA A 1 109 ? 13.812 -11.203 4.0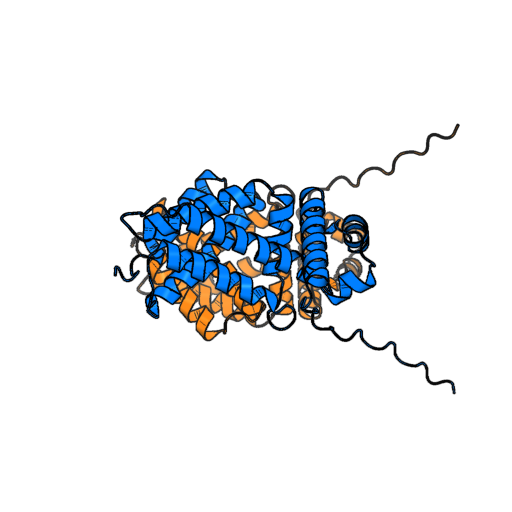23 1 92.88 109 ALA A N 1
ATOM 846 C CA . ALA A 1 109 ? 13.586 -9.773 3.836 1 92.88 109 ALA A CA 1
ATOM 847 C C . ALA A 1 109 ? 12.477 -9.266 4.754 1 92.88 109 ALA A C 1
ATOM 849 O O . ALA A 1 109 ? 12.602 -8.195 5.352 1 92.88 109 ALA A O 1
ATOM 850 N N . THR A 1 110 ? 11.391 -10.016 4.859 1 94.44 110 THR A N 1
ATOM 851 C CA . THR A 1 110 ? 10.258 -9.656 5.707 1 94.44 110 THR A CA 1
ATOM 852 C C . THR A 1 110 ? 10.695 -9.547 7.168 1 94.44 110 THR A C 1
ATOM 854 O O . THR A 1 110 ? 10.414 -8.547 7.828 1 94.44 110 THR A O 1
ATOM 857 N N . ARG A 1 111 ? 11.414 -10.492 7.617 1 93.25 111 ARG A N 1
ATOM 858 C CA . ARG A 1 111 ? 11.883 -10.484 9 1 93.25 111 ARG A CA 1
ATOM 859 C C . ARG A 1 111 ? 12.812 -9.305 9.258 1 93.25 111 ARG A C 1
ATOM 861 O O . ARG A 1 111 ? 12.727 -8.664 10.305 1 93.25 111 ARG A O 1
ATOM 868 N N . GLY A 1 112 ? 13.672 -8.992 8.336 1 92.31 112 GLY A N 1
ATOM 869 C CA . GLY A 1 112 ? 14.555 -7.836 8.461 1 92.31 112 GLY A CA 1
ATOM 870 C C . GLY A 1 112 ? 13.797 -6.523 8.531 1 92.31 112 GLY A C 1
ATOM 871 O O . GLY A 1 112 ? 14.125 -5.66 9.352 1 92.31 112 GLY A O 1
ATOM 872 N N . LEU A 1 113 ? 12.797 -6.402 7.707 1 93.44 113 LEU A N 1
ATOM 873 C CA . LEU A 1 113 ? 12 -5.184 7.68 1 93.44 113 LEU A CA 1
ATOM 874 C C . LEU A 1 113 ? 11.188 -5.039 8.961 1 93.44 113 LEU A C 1
ATOM 876 O O . LEU A 1 113 ? 11.109 -3.951 9.539 1 93.44 113 LEU A O 1
ATOM 880 N N . LEU A 1 114 ? 10.664 -6.129 9.484 1 93.88 114 LEU A N 1
ATOM 881 C CA . LEU A 1 114 ? 9.773 -6.07 10.633 1 93.88 114 LEU A CA 1
ATOM 882 C C . LEU A 1 114 ? 10.555 -5.859 11.922 1 93.88 114 LEU A C 1
ATOM 884 O O . LEU A 1 114 ? 9.977 -5.516 12.953 1 93.88 114 LEU A O 1
ATOM 888 N N . ARG A 1 115 ? 11.859 -6.004 11.898 1 93.25 115 ARG A N 1
ATOM 889 C CA . ARG A 1 115 ? 12.711 -5.75 13.062 1 93.25 115 ARG A CA 1
ATOM 890 C C . ARG A 1 115 ? 12.852 -4.254 13.32 1 93.25 115 ARG A C 1
ATOM 892 O O . ARG A 1 115 ? 13.234 -3.838 14.414 1 93.25 115 ARG A O 1
ATOM 899 N N . ARG A 1 116 ? 12.602 -3.453 12.336 1 94.44 116 ARG A N 1
ATOM 900 C CA . ARG A 1 116 ? 12.625 -1.998 12.445 1 94.44 116 ARG A CA 1
ATOM 901 C C . ARG A 1 116 ? 11.305 -1.393 11.969 1 94.44 116 ARG A C 1
ATOM 903 O O . ARG A 1 116 ? 11.273 -0.682 10.961 1 94.44 116 ARG A O 1
ATOM 910 N N . PRO A 1 117 ? 10.297 -1.556 12.773 1 94.06 117 PRO A N 1
ATOM 911 C CA . PRO A 1 117 ? 8.945 -1.27 12.305 1 94.06 117 PRO A CA 1
ATOM 912 C C . PRO A 1 117 ? 8.742 0.202 11.945 1 94.06 117 PRO A C 1
ATOM 914 O O . PRO A 1 117 ? 8.094 0.514 10.945 1 94.06 117 PRO A O 1
ATOM 917 N N . ALA A 1 118 ? 9.312 1.119 12.758 1 94.94 118 ALA A N 1
ATOM 918 C CA . ALA A 1 118 ? 9.125 2.537 12.461 1 94.94 118 ALA A CA 1
ATOM 919 C C . ALA A 1 118 ? 9.797 2.92 11.148 1 94.94 118 ALA A C 1
ATOM 921 O O . ALA A 1 118 ? 9.195 3.59 10.305 1 94.94 118 ALA A O 1
ATOM 922 N N . LEU A 1 119 ? 11 2.459 10.969 1 96.88 119 LEU A N 1
ATOM 923 C CA . LEU A 1 119 ? 11.727 2.732 9.734 1 96.88 119 LEU A CA 1
ATOM 924 C C . LEU A 1 119 ? 11.039 2.078 8.539 1 96.88 119 LEU A C 1
ATOM 926 O O . LEU A 1 119 ? 10.891 2.699 7.488 1 96.88 119 LEU A O 1
ATOM 930 N N . SER A 1 120 ? 10.609 0.841 8.719 1 96.56 120 SER A N 1
ATOM 931 C CA . SER A 1 120 ? 9.953 0.122 7.633 1 96.56 120 SER A CA 1
ATOM 932 C C . SER A 1 120 ? 8.648 0.804 7.227 1 96.56 120 SER A C 1
ATOM 934 O O . SER A 1 120 ? 8.344 0.916 6.035 1 96.56 120 SER A O 1
ATOM 936 N N . THR A 1 121 ? 7.969 1.274 8.211 1 94.75 121 THR A N 1
ATOM 937 C CA . THR A 1 121 ? 6.746 2.02 7.93 1 94.75 121 THR A CA 1
ATOM 938 C C . THR A 1 121 ? 7.051 3.285 7.133 1 94.75 121 THR A C 1
ATOM 940 O O . THR A 1 121 ? 6.375 3.584 6.148 1 94.75 121 THR A O 1
ATOM 943 N N . ALA A 1 122 ? 8.094 3.992 7.535 1 95.62 122 ALA A N 1
ATOM 944 C CA . ALA A 1 122 ? 8.492 5.207 6.828 1 95.62 122 ALA A CA 1
ATOM 945 C C . ALA A 1 122 ? 8.852 4.91 5.375 1 95.62 122 ALA A C 1
ATOM 947 O O . ALA A 1 122 ? 8.414 5.613 4.461 1 95.62 122 ALA A O 1
ATOM 948 N N . MET A 1 123 ? 9.57 3.867 5.188 1 96.25 123 MET A N 1
ATOM 949 C CA . MET A 1 123 ? 10.023 3.473 3.855 1 96.25 123 MET A CA 1
ATOM 950 C C . MET A 1 123 ? 8.836 3.049 2.988 1 96.25 123 MET A C 1
ATOM 952 O O . MET A 1 123 ? 8.695 3.514 1.857 1 96.25 123 MET A O 1
ATOM 956 N N . LEU A 1 124 ? 7.969 2.252 3.514 1 93.38 124 LEU A N 1
ATOM 957 C CA . LEU A 1 124 ? 6.852 1.705 2.752 1 93.38 124 LEU A CA 1
ATOM 958 C C . LEU A 1 124 ? 5.809 2.779 2.467 1 93.38 124 LEU A C 1
ATOM 960 O O . LEU A 1 124 ? 5.266 2.844 1.361 1 93.38 124 LEU A O 1
ATOM 964 N N . GLN A 1 125 ? 5.59 3.604 3.426 1 91.5 125 GLN A N 1
ATOM 965 C CA . GLN A 1 125 ? 4.652 4.703 3.213 1 91.5 125 GLN A CA 1
ATOM 966 C C . GLN A 1 125 ? 5.152 5.652 2.129 1 91.5 125 GLN A C 1
ATOM 968 O O . GLN A 1 125 ? 4.383 6.086 1.27 1 91.5 125 GLN A O 1
ATOM 973 N N . SER A 1 126 ? 6.422 5.965 2.17 1 93.56 126 SER A N 1
ATOM 974 C CA . SER A 1 126 ? 7.004 6.852 1.167 1 93.56 126 SER A CA 1
ATOM 975 C C . SER A 1 126 ? 6.98 6.211 -0.217 1 93.56 126 SER A C 1
ATOM 977 O O . SER A 1 126 ? 6.625 6.863 -1.202 1 93.56 126 SER A O 1
ATOM 979 N N . SER A 1 127 ? 7.281 4.969 -0.254 1 91.75 127 SER A N 1
ATOM 980 C CA . SER A 1 127 ? 7.305 4.25 -1.524 1 91.75 127 SER A CA 1
ATOM 981 C C . SER A 1 127 ? 5.902 4.117 -2.109 1 91.75 127 SER A C 1
ATOM 983 O O . SER A 1 127 ? 5.723 4.172 -3.328 1 91.75 127 SER A O 1
ATOM 985 N N . SER A 1 128 ? 4.941 3.959 -1.241 1 89 128 SER A N 1
ATOM 986 C CA . SER A 1 128 ? 3.572 3.717 -1.68 1 89 128 SER A CA 1
ATOM 987 C C . SER A 1 128 ? 2.904 5.004 -2.148 1 89 128 SER A C 1
ATOM 989 O O . SER A 1 128 ? 1.916 4.969 -2.883 1 89 128 SER A O 1
ATOM 991 N N . THR A 1 129 ? 3.477 6.137 -1.752 1 86.88 129 THR A N 1
ATOM 992 C CA . THR A 1 129 ? 2.846 7.402 -2.107 1 86.88 129 THR A CA 1
ATOM 993 C C . THR A 1 129 ? 3.643 8.117 -3.193 1 86.88 129 THR A C 1
ATOM 995 O O . THR A 1 129 ? 3.188 9.125 -3.746 1 86.88 129 THR A O 1
ATOM 998 N N . ALA A 1 130 ? 4.789 7.59 -3.482 1 90.38 130 ALA A N 1
ATOM 999 C CA . ALA A 1 130 ? 5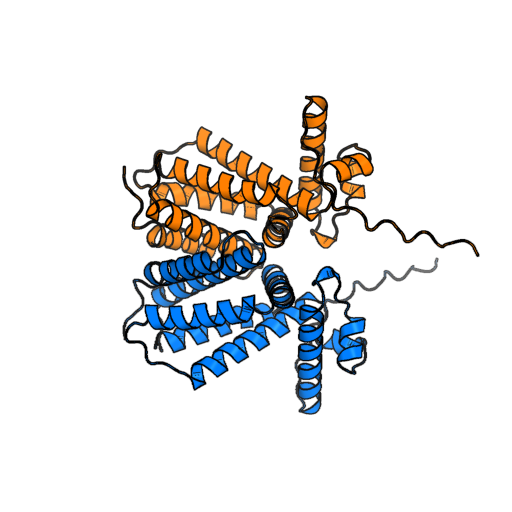.664 8.234 -4.461 1 90.38 130 ALA A CA 1
ATOM 1000 C C . ALA A 1 130 ? 5.164 7.988 -5.883 1 90.38 130 ALA A C 1
ATOM 1002 O O . ALA A 1 130 ? 4.938 6.844 -6.281 1 90.38 130 ALA A O 1
ATOM 1003 N N . ASN A 1 131 ? 4.988 9.055 -6.535 1 90.81 131 ASN A N 1
ATOM 1004 C CA . ASN A 1 131 ? 4.691 8.969 -7.961 1 90.81 131 ASN A CA 1
ATOM 1005 C C . ASN A 1 131 ? 5.965 8.883 -8.797 1 90.81 131 ASN A C 1
ATOM 1007 O O . ASN A 1 131 ? 6.918 9.625 -8.562 1 90.81 131 ASN A O 1
ATOM 1011 N N . VAL A 1 132 ? 5.957 8.055 -9.773 1 88.19 132 VAL A N 1
ATOM 1012 C CA . VAL A 1 132 ? 7.156 7.766 -10.547 1 88.19 132 VAL A CA 1
ATOM 1013 C C . VAL A 1 132 ? 7.598 9.016 -11.305 1 88.19 132 VAL A C 1
ATOM 1015 O O . VAL A 1 132 ? 8.789 9.227 -11.531 1 88.19 132 VAL A O 1
ATOM 1018 N N . ALA A 1 133 ? 6.688 9.859 -11.625 1 88.69 133 ALA A N 1
ATOM 1019 C CA . ALA A 1 133 ? 6.996 11.086 -12.352 1 88.69 133 ALA A CA 1
ATOM 1020 C C . ALA A 1 133 ? 7.711 12.094 -11.453 1 88.69 133 ALA A C 1
ATOM 1022 O O . ALA A 1 133 ? 8.539 12.875 -11.93 1 88.69 133 ALA A O 1
ATOM 1023 N N . THR A 1 134 ? 7.477 12.102 -10.188 1 90.25 134 THR A N 1
ATOM 1024 C CA . THR A 1 134 ? 8.016 13.102 -9.281 1 90.25 134 THR A CA 1
ATOM 1025 C C . THR A 1 134 ? 9.156 12.523 -8.445 1 90.25 134 THR A C 1
ATOM 1027 O O . THR A 1 134 ? 10.047 13.258 -8.008 1 90.25 134 THR A O 1
ATOM 1030 N N . VAL A 1 135 ? 9.109 11.25 -8.258 1 93.56 135 VAL A N 1
ATOM 1031 C CA . VAL A 1 135 ? 10.141 10.547 -7.5 1 93.56 135 VAL A CA 1
ATOM 1032 C C . VAL A 1 135 ? 10.688 9.383 -8.328 1 93.56 135 VAL A C 1
ATOM 1034 O O . VAL A 1 135 ? 10.32 8.234 -8.102 1 93.56 135 VAL A O 1
ATOM 1037 N N . PRO A 1 136 ? 11.578 9.609 -9.078 1 88.5 136 PRO A N 1
ATOM 1038 C CA . PRO A 1 136 ? 12.008 8.609 -10.055 1 88.5 136 PRO A CA 1
ATOM 1039 C C . PRO A 1 136 ? 12.664 7.391 -9.398 1 88.5 136 PRO A C 1
ATOM 1041 O O . PRO A 1 136 ? 12.594 6.281 -9.938 1 88.5 136 PRO A O 1
ATOM 1044 N N . ASP A 1 137 ? 13.188 7.562 -8.227 1 91.12 137 ASP A N 1
ATOM 1045 C CA . ASP A 1 137 ? 13.914 6.484 -7.566 1 91.12 137 ASP A CA 1
ATOM 1046 C C . ASP A 1 137 ? 12.969 5.355 -7.152 1 91.12 137 ASP A C 1
ATOM 1048 O O . ASP A 1 137 ? 13.414 4.258 -6.82 1 91.12 137 ASP A O 1
ATOM 1052 N N . VAL A 1 138 ? 11.734 5.629 -7.219 1 89.94 138 VAL A N 1
ATOM 1053 C CA . VAL A 1 138 ? 10.797 4.586 -6.812 1 89.94 138 VAL A CA 1
ATOM 1054 C C . VAL A 1 138 ? 10.875 3.414 -7.789 1 89.94 138 VAL A C 1
ATOM 1056 O O . VAL A 1 138 ? 10.648 2.262 -7.402 1 89.94 138 VAL A O 1
ATOM 1059 N N . GLY A 1 139 ? 11.188 3.652 -9.055 1 88.56 139 GLY A N 1
ATOM 1060 C CA . GLY A 1 139 ? 11.383 2.604 -10.047 1 88.56 139 GLY A CA 1
ATOM 1061 C C . GLY A 1 139 ? 12.523 1.661 -9.695 1 88.56 139 GLY A C 1
ATOM 1062 O O . GLY A 1 139 ? 12.484 0.479 -10.039 1 88.56 139 GLY A O 1
ATOM 1063 N N . LYS A 1 140 ? 13.477 2.193 -8.945 1 92.56 140 LYS A N 1
ATOM 1064 C CA . LYS A 1 140 ? 14.625 1.385 -8.539 1 92.56 140 LYS A CA 1
ATOM 1065 C C . LYS A 1 140 ? 14.211 0.324 -7.523 1 92.56 140 LYS A C 1
ATOM 1067 O O . LYS A 1 140 ? 14.844 -0.727 -7.426 1 92.56 140 LYS A O 1
ATOM 1072 N N . ILE A 1 141 ? 13.18 0.641 -6.809 1 91.19 141 ILE A N 1
ATOM 1073 C CA . ILE A 1 141 ? 12.695 -0.32 -5.824 1 91.19 141 ILE A CA 1
ATOM 1074 C C . ILE A 1 141 ? 12.188 -1.573 -6.535 1 91.19 141 ILE A C 1
ATOM 1076 O O . ILE A 1 141 ? 12.617 -2.686 -6.23 1 91.19 141 ILE A O 1
ATOM 1080 N N . ASP A 1 142 ? 11.359 -1.379 -7.5 1 86.69 142 ASP A N 1
ATOM 1081 C CA . ASP A 1 142 ? 10.773 -2.492 -8.234 1 86.69 142 ASP A CA 1
ATOM 1082 C C . ASP A 1 142 ? 11.844 -3.277 -8.992 1 86.69 142 ASP A C 1
ATOM 1084 O O . ASP A 1 142 ? 11.867 -4.508 -8.945 1 86.69 142 ASP A O 1
ATOM 1088 N N . ARG A 1 143 ? 12.742 -2.586 -9.648 1 89.81 143 ARG A N 1
ATOM 1089 C CA . ARG A 1 143 ? 13.789 -3.234 -10.43 1 89.81 143 ARG A CA 1
ATOM 1090 C C . ARG A 1 143 ? 14.742 -4.012 -9.523 1 89.81 143 ARG A C 1
ATOM 1092 O O . ARG A 1 143 ? 15.156 -5.125 -9.859 1 89.81 143 ARG A O 1
ATOM 1099 N N . GLY A 1 144 ? 15.07 -3.402 -8.438 1 91.44 144 GLY A N 1
ATOM 1100 C CA . GLY A 1 144 ? 15.961 -4.07 -7.504 1 91.44 144 GLY A CA 1
ATOM 1101 C C . GLY A 1 144 ? 15.375 -5.355 -6.941 1 91.44 144 GLY A C 1
ATOM 1102 O O . GLY A 1 144 ? 16.047 -6.395 -6.934 1 91.44 144 GLY A O 1
ATOM 1103 N N . PHE A 1 145 ? 14.164 -5.324 -6.551 1 88.06 145 PHE A N 1
ATOM 1104 C CA . PHE A 1 145 ? 13.508 -6.504 -5.992 1 88.06 145 PHE A CA 1
ATOM 1105 C C . PHE A 1 145 ? 13.344 -7.586 -7.055 1 88.06 145 PHE A C 1
ATOM 1107 O O . PHE A 1 145 ? 13.57 -8.766 -6.785 1 88.06 145 PHE A O 1
ATOM 1114 N N . ARG A 1 146 ? 12.93 -7.164 -8.188 1 89.12 146 ARG A N 1
ATOM 1115 C CA . ARG A 1 146 ? 12.766 -8.109 -9.289 1 89.12 146 ARG A CA 1
ATOM 1116 C C . ARG A 1 146 ? 14.07 -8.859 -9.562 1 89.12 146 ARG A C 1
ATOM 1118 O O . ARG A 1 146 ? 14.062 -10.078 -9.734 1 89.12 146 ARG A O 1
ATOM 1125 N N . GLN A 1 147 ? 15.156 -8.156 -9.57 1 90.88 147 GLN A N 1
ATOM 1126 C CA . GLN A 1 147 ? 16.453 -8.773 -9.859 1 90.88 147 GLN A CA 1
ATOM 1127 C C . GLN A 1 147 ? 16.844 -9.766 -8.773 1 90.88 147 GLN A C 1
ATOM 1129 O O . GLN A 1 147 ? 17.344 -10.852 -9.062 1 90.88 147 GLN A O 1
ATOM 1134 N N . ILE A 1 148 ? 16.594 -9.383 -7.578 1 91 148 ILE A N 1
ATOM 1135 C CA . ILE A 1 148 ? 16.906 -10.266 -6.457 1 91 148 ILE A CA 1
ATOM 1136 C C . ILE A 1 148 ? 16.109 -11.562 -6.578 1 91 148 ILE A C 1
ATOM 1138 O O . ILE A 1 148 ? 16.656 -12.648 -6.387 1 91 148 ILE A O 1
ATOM 1142 N N . ILE A 1 149 ? 14.867 -11.484 -6.926 1 90 149 ILE A N 1
ATOM 1143 C CA . ILE A 1 149 ? 14 -12.656 -7.004 1 90 149 ILE A CA 1
ATOM 1144 C C . ILE A 1 149 ? 14.391 -13.508 -8.211 1 90 149 ILE A C 1
ATOM 1146 O O . ILE A 1 149 ? 14.406 -14.734 -8.125 1 90 149 ILE A O 1
ATOM 1150 N N . LEU A 1 150 ? 14.695 -12.867 -9.336 1 90 150 LEU A N 1
ATOM 1151 C CA . LEU A 1 150 ? 15.156 -13.602 -10.508 1 90 150 LEU A CA 1
ATOM 1152 C C . LEU A 1 150 ? 16.438 -14.375 -10.188 1 90 150 LEU A C 1
ATOM 1154 O O . LEU A 1 150 ? 16.562 -15.547 -10.562 1 90 150 LEU A O 1
ATOM 1158 N N . ASP A 1 151 ? 17.312 -13.734 -9.492 1 88.62 151 ASP A N 1
ATOM 1159 C CA . ASP A 1 151 ? 18.547 -14.383 -9.086 1 88.62 151 ASP A CA 1
ATOM 1160 C C . ASP A 1 151 ? 18.281 -15.562 -8.156 1 88.62 151 ASP A C 1
ATOM 1162 O O . ASP A 1 151 ? 18.891 -16.625 -8.297 1 88.62 151 ASP A O 1
ATOM 1166 N N . ALA A 1 152 ? 17.406 -15.359 -7.277 1 87.88 152 ALA A N 1
ATOM 1167 C CA . ALA A 1 152 ? 17.047 -16.422 -6.336 1 87.88 152 ALA A CA 1
ATOM 1168 C C . ALA A 1 152 ? 16.422 -17.609 -7.059 1 87.88 152 ALA A C 1
ATOM 1170 O O . ALA A 1 152 ? 16.703 -18.766 -6.727 1 87.88 152 ALA A O 1
ATOM 1171 N N . ALA A 1 153 ? 15.594 -17.312 -8.062 1 87.5 153 ALA A N 1
ATOM 1172 C CA . ALA A 1 153 ? 14.883 -18.344 -8.805 1 87.5 153 ALA A CA 1
ATOM 1173 C C . ALA A 1 153 ? 15.789 -19 -9.836 1 87.5 153 ALA A C 1
ATOM 1175 O O . ALA A 1 153 ? 15.445 -20.047 -10.406 1 87.5 153 ALA A O 1
ATOM 1176 N N . GLY A 1 154 ? 16.922 -18.391 -10.141 1 86.25 154 GLY A N 1
ATOM 1177 C CA . GLY A 1 154 ? 17.859 -18.906 -11.133 1 86.25 154 GLY A CA 1
ATOM 1178 C C . GLY A 1 154 ? 17.391 -18.672 -12.555 1 86.25 154 GLY A C 1
ATOM 1179 O O . GLY A 1 154 ? 17.641 -19.484 -13.445 1 86.25 154 GLY A O 1
ATOM 1180 N N . ILE A 1 155 ? 16.672 -17.641 -12.727 1 87.69 155 ILE A N 1
ATOM 1181 C CA . ILE A 1 155 ? 16.156 -17.328 -14.047 1 87.69 155 ILE A CA 1
ATOM 1182 C C . ILE A 1 155 ? 16.984 -16.234 -14.703 1 87.69 155 ILE A C 1
ATOM 1184 O O . ILE A 1 155 ? 17.031 -15.109 -14.211 1 87.69 155 ILE A O 1
ATOM 1188 N N . GLU A 1 156 ? 17.562 -16.531 -15.797 1 86.69 156 GLU A N 1
ATOM 1189 C CA . GLU A 1 156 ? 18.406 -15.586 -16.516 1 86.69 156 GLU A CA 1
ATOM 1190 C C . GLU A 1 156 ? 17.641 -14.859 -17.609 1 86.69 156 GLU A C 1
ATOM 1192 O O . GLU A 1 156 ? 17.828 -13.664 -17.828 1 86.69 156 GLU A O 1
ATOM 1197 N N . ASN A 1 157 ? 16.781 -15.609 -18.312 1 89.94 157 ASN A N 1
ATOM 1198 C CA . ASN A 1 157 ? 15.953 -15.062 -19.391 1 89.94 157 ASN A CA 1
ATOM 1199 C C . ASN A 1 157 ? 14.469 -15.242 -19.109 1 89.94 157 ASN A C 1
ATOM 1201 O O . ASN A 1 157 ? 13.82 -16.109 -19.703 1 89.94 157 ASN A O 1
ATOM 1205 N N . PRO A 1 158 ? 14.023 -14.344 -18.328 1 90.31 158 PRO A N 1
ATOM 1206 C CA . PRO A 1 158 ? 12.633 -14.516 -17.906 1 90.31 158 PRO A CA 1
ATOM 1207 C C . PRO A 1 158 ? 11.648 -14.32 -19.062 1 90.31 158 PRO A C 1
ATOM 1209 O O . PRO A 1 158 ? 11.844 -13.438 -19.906 1 90.31 158 PRO A O 1
ATOM 1212 N N . THR A 1 159 ? 10.656 -15.188 -19.156 1 91.25 159 THR A N 1
ATOM 1213 C CA . THR A 1 159 ? 9.547 -15.039 -20.094 1 91.25 159 THR A CA 1
ATOM 1214 C C . THR A 1 159 ? 8.562 -13.984 -19.609 1 91.25 159 THR A C 1
ATOM 1216 O O . THR A 1 159 ? 8.711 -13.461 -18.5 1 91.25 159 THR A O 1
ATOM 1219 N N . GLU A 1 160 ? 7.594 -13.68 -20.391 1 88.25 160 GLU A N 1
ATOM 1220 C CA . GLU A 1 160 ? 6.543 -12.75 -19.984 1 88.25 160 GLU A CA 1
ATOM 1221 C C . GLU A 1 160 ? 5.734 -13.312 -18.812 1 88.25 160 GLU A C 1
ATOM 1223 O O . GLU A 1 160 ? 5.305 -12.562 -17.938 1 88.25 160 GLU A O 1
ATOM 1228 N N . GLU A 1 161 ? 5.555 -14.578 -18.844 1 87.81 161 GLU A N 1
ATOM 1229 C CA . GLU A 1 161 ? 4.836 -15.227 -17.766 1 87.81 161 GLU A CA 1
ATOM 1230 C C . GLU A 1 161 ? 5.617 -15.141 -16.453 1 87.81 161 GLU A C 1
ATOM 1232 O O . GLU A 1 161 ? 5.031 -14.938 -15.383 1 87.81 161 GLU A O 1
ATOM 1237 N N . ASP A 1 162 ? 6.941 -15.305 -16.578 1 89.81 162 ASP A N 1
ATOM 1238 C CA . ASP A 1 162 ? 7.793 -15.148 -15.398 1 89.81 162 ASP A CA 1
ATOM 1239 C C . ASP A 1 162 ? 7.688 -13.727 -14.836 1 89.81 162 ASP A C 1
ATOM 1241 O O . ASP A 1 162 ? 7.477 -13.547 -13.633 1 89.81 162 ASP A O 1
ATOM 1245 N N . ASN A 1 163 ? 7.707 -12.812 -15.734 1 88.38 163 ASN A N 1
ATOM 1246 C CA . ASN A 1 163 ? 7.672 -11.414 -15.328 1 88.38 163 ASN A CA 1
ATOM 1247 C C . ASN A 1 163 ? 6.348 -11.062 -14.656 1 88.38 163 ASN A C 1
ATOM 1249 O O . ASN A 1 163 ? 6.332 -10.336 -13.656 1 88.38 163 ASN A O 1
ATOM 1253 N N . THR A 1 164 ? 5.34 -11.57 -15.188 1 88.25 164 THR A N 1
ATOM 1254 C CA . THR A 1 164 ? 4.023 -11.312 -14.609 1 88.25 164 THR A CA 1
ATOM 1255 C C . THR A 1 164 ? 3.92 -11.922 -13.219 1 88.25 164 THR A C 1
ATOM 1257 O O . THR A 1 164 ? 3.479 -11.266 -12.273 1 88.25 164 THR A O 1
ATOM 1260 N N . GLY A 1 165 ? 4.305 -13.172 -13.086 1 89.69 165 GLY A N 1
ATOM 1261 C CA . GLY A 1 165 ? 4.281 -13.82 -11.781 1 89.69 165 GLY A CA 1
ATOM 1262 C C . GLY A 1 165 ? 5.086 -13.078 -10.727 1 89.69 165 GLY A C 1
ATOM 1263 O O . GLY A 1 165 ? 4.637 -12.922 -9.594 1 89.69 165 GLY A O 1
ATOM 1264 N N . LEU A 1 166 ? 6.215 -12.578 -11.117 1 90 166 LEU A N 1
ATOM 1265 C CA . LEU A 1 166 ? 7.094 -11.867 -10.195 1 90 166 LEU A CA 1
ATOM 1266 C C . LEU A 1 166 ? 6.496 -10.523 -9.805 1 90 166 LEU A C 1
ATOM 1268 O O . LEU A 1 166 ? 6.582 -10.117 -8.641 1 90 166 LEU A O 1
ATOM 1272 N N . ARG A 1 167 ? 5.961 -9.836 -10.758 1 88.94 167 ARG A N 1
ATOM 1273 C CA . ARG A 1 167 ? 5.312 -8.555 -10.492 1 88.94 167 ARG A CA 1
ATOM 1274 C C . ARG A 1 167 ? 4.164 -8.711 -9.5 1 88.94 167 ARG A C 1
ATOM 1276 O O . ARG A 1 167 ? 4.047 -7.938 -8.547 1 88.94 167 ARG A O 1
ATOM 1283 N N . LEU A 1 168 ? 3.348 -9.703 -9.711 1 91.81 168 LEU A N 1
ATOM 1284 C CA . LEU A 1 168 ? 2.217 -9.953 -8.828 1 91.81 168 LEU A CA 1
ATOM 1285 C C . LEU A 1 168 ? 2.695 -10.344 -7.43 1 91.81 168 LEU A C 1
ATOM 1287 O O . LEU A 1 168 ? 2.139 -9.883 -6.43 1 91.81 168 LEU A O 1
ATOM 1291 N N . LEU A 1 169 ? 3.682 -11.133 -7.418 1 93.25 169 LEU A N 1
ATOM 1292 C CA . LEU A 1 169 ? 4.219 -11.57 -6.133 1 93.25 169 LEU A CA 1
ATOM 1293 C C . LEU A 1 169 ? 4.785 -10.391 -5.352 1 93.25 169 LEU A C 1
ATOM 1295 O O . LEU A 1 169 ? 4.605 -10.297 -4.137 1 93.25 169 LEU A O 1
ATOM 1299 N N . MET A 1 170 ? 5.461 -9.531 -6.02 1 90.69 170 MET A N 1
ATOM 1300 C CA . MET A 1 170 ? 6.02 -8.344 -5.367 1 90.69 170 MET A CA 1
ATOM 1301 C C . MET A 1 170 ? 4.91 -7.465 -4.801 1 90.69 170 MET A C 1
ATOM 1303 O O . MET A 1 170 ? 5.012 -6.977 -3.674 1 90.69 170 MET A O 1
ATOM 1307 N N . GLN A 1 171 ? 3.928 -7.23 -5.605 1 88.81 171 GLN A N 1
ATOM 1308 C CA . GLN A 1 171 ? 2.797 -6.434 -5.141 1 88.81 171 GLN A CA 1
ATOM 1309 C C . GLN A 1 171 ? 2.154 -7.059 -3.906 1 88.81 171 GLN A C 1
ATOM 1311 O O . GLN A 1 171 ? 1.819 -6.352 -2.951 1 88.81 171 GLN A O 1
ATOM 1316 N N . LEU A 1 172 ? 1.995 -8.336 -3.967 1 91.5 172 LEU A N 1
ATOM 1317 C CA . LEU A 1 172 ? 1.419 -9.062 -2.842 1 91.5 172 LEU A CA 1
ATOM 1318 C C . LEU A 1 172 ? 2.309 -8.953 -1.608 1 91.5 172 LEU A C 1
ATOM 1320 O O . LEU A 1 172 ? 1.818 -8.711 -0.503 1 91.5 172 LEU A O 1
ATOM 1324 N N . TRP A 1 173 ? 3.619 -9.156 -1.81 1 92.62 173 TRP A N 1
ATOM 1325 C CA . TRP A 1 173 ? 4.574 -9.125 -0.708 1 92.62 173 TRP A CA 1
ATOM 1326 C C . TRP A 1 173 ? 4.555 -7.773 -0.006 1 92.62 173 TRP A C 1
ATOM 1328 O O . TRP A 1 173 ? 4.543 -7.703 1.226 1 92.62 173 TRP A O 1
ATOM 1338 N N . PHE A 1 174 ? 4.473 -6.715 -0.754 1 89.31 174 PHE A N 1
ATOM 1339 C CA . PHE A 1 174 ? 4.387 -5.379 -0.175 1 89.31 174 PHE A CA 1
ATOM 1340 C C . PHE A 1 174 ? 3.129 -5.238 0.676 1 89.31 174 PHE A C 1
ATOM 1342 O O . PHE A 1 174 ? 3.176 -4.684 1.776 1 89.31 174 PHE A O 1
ATOM 1349 N N . GLY A 1 175 ? 2.039 -5.699 0.15 1 89.56 175 GLY A N 1
ATOM 1350 C CA . GLY A 1 175 ? 0.793 -5.645 0.899 1 89.56 175 GLY A CA 1
ATOM 1351 C C . GLY A 1 175 ? 0.848 -6.418 2.203 1 89.56 175 GLY A C 1
ATOM 1352 O O . GLY A 1 175 ? 0.317 -5.969 3.221 1 89.56 175 GLY A O 1
ATOM 1353 N N . VAL A 1 176 ? 1.511 -7.551 2.174 1 92.25 176 VAL A N 1
ATOM 1354 C CA . VAL A 1 176 ? 1.64 -8.398 3.355 1 92.25 176 VAL A CA 1
ATOM 1355 C C . VAL A 1 176 ? 2.465 -7.676 4.422 1 92.25 176 VAL A C 1
ATOM 1357 O O . VAL A 1 176 ? 2.082 -7.645 5.594 1 92.25 176 VAL A O 1
ATOM 1360 N N . ILE A 1 177 ? 3.564 -7.062 4.008 1 92.75 177 ILE A N 1
ATOM 1361 C CA . ILE A 1 177 ? 4.422 -6.348 4.949 1 92.75 177 ILE A CA 1
ATOM 1362 C C . ILE A 1 177 ? 3.652 -5.18 5.559 1 92.75 177 ILE A C 1
ATOM 1364 O O . ILE A 1 177 ? 3.684 -4.977 6.777 1 92.75 177 ILE A O 1
ATOM 1368 N N . GLN A 1 178 ? 3.023 -4.496 4.734 1 90.38 178 GLN A N 1
ATOM 1369 C CA . GLN A 1 178 ? 2.248 -3.352 5.207 1 90.38 178 GLN A CA 1
ATOM 1370 C C . GLN A 1 178 ? 1.173 -3.787 6.199 1 90.38 178 GLN A C 1
ATOM 1372 O O . GLN A 1 178 ? 0.956 -3.125 7.215 1 90.38 178 GLN A O 1
ATOM 1377 N N . SER A 1 179 ? 0.506 -4.883 5.918 1 89.69 179 SER A N 1
ATOM 1378 C CA . SER A 1 179 ? -0.52 -5.402 6.816 1 89.69 179 SER A CA 1
ATOM 1379 C C . SER A 1 179 ? 0.076 -5.805 8.156 1 89.69 179 SER A C 1
ATOM 1381 O O . SER A 1 179 ? -0.534 -5.582 9.211 1 89.69 179 SER A O 1
ATOM 1383 N N . CYS A 1 180 ? 1.209 -6.367 8.125 1 92.62 180 CYS A N 1
ATOM 1384 C CA . CYS A 1 180 ? 1.895 -6.734 9.359 1 92.62 180 CYS A CA 1
ATOM 1385 C C . CYS A 1 180 ? 2.262 -5.496 10.164 1 92.62 180 CYS A C 1
ATOM 1387 O O . CYS A 1 180 ? 2.027 -5.449 11.375 1 92.62 180 CYS A O 1
ATOM 1389 N N . LEU A 1 181 ? 2.748 -4.523 9.508 1 91.81 181 LEU A N 1
ATOM 1390 C CA . LEU A 1 181 ? 3.184 -3.297 10.164 1 91.81 181 LEU A CA 1
ATOM 1391 C C . LEU A 1 181 ? 1.998 -2.557 10.773 1 91.81 181 LEU A C 1
ATOM 1393 O O . LEU A 1 181 ? 2.139 -1.886 11.797 1 91.81 181 LEU A O 1
ATOM 1397 N N . ASN A 1 182 ? 0.852 -2.719 10.148 1 90.5 182 ASN A N 1
ATOM 1398 C CA . ASN A 1 182 ? -0.35 -2.037 10.617 1 90.5 182 ASN A CA 1
ATOM 1399 C C . ASN A 1 182 ? -1.118 -2.885 11.633 1 90.5 182 ASN A C 1
ATOM 1401 O O . ASN A 1 182 ? -2.223 -2.523 12.039 1 90.5 182 ASN A O 1
ATOM 1405 N N . GLY A 1 183 ? -0.601 -4.059 11.922 1 89.38 183 GLY A N 1
ATOM 1406 C CA . GLY A 1 183 ? -1.195 -4.898 12.945 1 89.38 183 GLY A CA 1
ATOM 1407 C C . GLY A 1 183 ? -2.395 -5.688 12.461 1 89.38 183 GLY A C 1
ATOM 1408 O O . GLY A 1 183 ? -3.213 -6.145 13.258 1 89.38 183 GLY A O 1
ATOM 1409 N N . ARG A 1 184 ? -2.527 -5.816 11.156 1 87.94 184 ARG A N 1
ATOM 1410 C CA . ARG A 1 184 ? -3.689 -6.496 10.594 1 87.94 184 ARG A CA 1
ATOM 1411 C C . ARG A 1 184 ? -3.467 -8 10.531 1 87.94 184 ARG A C 1
ATOM 1413 O O . ARG A 1 184 ? -4.422 -8.781 10.555 1 87.94 184 ARG A O 1
ATOM 1420 N N . ILE A 1 185 ? -2.227 -8.43 10.383 1 89.19 185 ILE A N 1
ATOM 1421 C CA . ILE A 1 185 ? -1.911 -9.852 10.344 1 89.19 185 ILE A CA 1
ATOM 1422 C C . ILE A 1 185 ? -0.661 -10.125 11.172 1 89.19 185 ILE A C 1
ATOM 1424 O O . ILE A 1 185 ? 0.197 -9.258 11.32 1 89.19 185 ILE A O 1
ATOM 1428 N N . SER A 1 186 ? -0.594 -11.32 11.742 1 92.19 186 SER A N 1
ATOM 1429 C CA . SER A 1 186 ? 0.567 -11.719 12.531 1 92.19 186 SER A CA 1
ATOM 1430 C C . SER A 1 186 ? 1.731 -12.125 11.633 1 92.19 186 SER A C 1
ATOM 1432 O O . SER A 1 186 ? 1.55 -12.344 10.43 1 92.19 186 SER A O 1
ATOM 1434 N N . ILE A 1 187 ? 2.918 -12.211 12.219 1 92.38 187 ILE A N 1
ATOM 1435 C CA . ILE A 1 187 ? 4.121 -12.555 11.469 1 92.38 187 ILE A CA 1
ATOM 1436 C C . ILE A 1 187 ? 3.992 -13.977 10.914 1 92.38 187 ILE A C 1
ATOM 1438 O O . ILE A 1 187 ? 4.246 -14.211 9.734 1 92.38 187 ILE A O 1
ATOM 1442 N N . PRO A 1 188 ? 3.492 -14.953 11.648 1 93.81 188 PRO A N 1
ATOM 1443 C CA . PRO A 1 188 ? 3.318 -16.281 11.086 1 93.81 188 PRO A CA 1
ATOM 1444 C C . PRO A 1 188 ? 2.312 -16.312 9.938 1 93.81 188 PRO A C 1
ATOM 1446 O O . PRO A 1 188 ? 2.529 -17 8.938 1 93.81 188 PRO A O 1
ATOM 1449 N N . ASP A 1 189 ? 1.277 -15.516 10.07 1 91.88 189 ASP A N 1
ATOM 1450 C CA . ASP A 1 189 ? 0.297 -15.43 8.992 1 91.88 189 ASP A CA 1
ATOM 1451 C C . ASP A 1 189 ? 0.909 -14.797 7.742 1 91.88 189 ASP A C 1
ATOM 1453 O O . ASP A 1 189 ? 0.597 -15.203 6.617 1 91.88 189 ASP A O 1
ATOM 1457 N N . ALA A 1 190 ? 1.74 -13.828 7.965 1 93.56 190 ALA A N 1
ATOM 1458 C CA . ALA A 1 190 ? 2.426 -13.188 6.848 1 93.56 190 ALA A CA 1
ATOM 1459 C C . ALA A 1 190 ? 3.316 -14.18 6.109 1 93.56 190 ALA A C 1
ATOM 1461 O O . ALA A 1 190 ? 3.305 -14.234 4.875 1 93.56 190 ALA A O 1
ATOM 1462 N N . GLU A 1 191 ? 4.078 -14.969 6.855 1 95.31 191 GLU A N 1
ATOM 1463 C CA . GLU A 1 191 ? 4.961 -15.961 6.242 1 95.31 191 GLU A CA 1
ATOM 1464 C C . GLU A 1 191 ? 4.16 -17.031 5.496 1 95.31 191 GLU A C 1
ATOM 1466 O O . GLU A 1 191 ? 4.566 -17.469 4.422 1 95.31 191 GLU A O 1
ATOM 1471 N N . TYR A 1 192 ? 3.072 -17.359 6.113 1 94.94 192 TYR A N 1
ATOM 1472 C CA . TYR A 1 192 ? 2.17 -18.297 5.453 1 94.94 192 TYR A CA 1
ATOM 1473 C C . TYR A 1 192 ? 1.65 -17.719 4.141 1 94.94 192 TYR A C 1
ATOM 1475 O O . TYR A 1 192 ? 1.643 -18.406 3.117 1 94.94 192 TYR A O 1
ATOM 1483 N N . ASP A 1 193 ? 1.22 -16.438 4.152 1 93.69 193 ASP A N 1
ATOM 1484 C CA . ASP A 1 193 ? 0.708 -15.766 2.959 1 93.69 193 ASP A CA 1
ATOM 1485 C C . ASP A 1 193 ? 1.781 -15.672 1.876 1 93.69 193 ASP A C 1
ATOM 1487 O O . ASP A 1 193 ? 1.496 -15.875 0.694 1 93.69 193 ASP A O 1
ATOM 1491 N N . ILE A 1 194 ? 2.975 -15.398 2.297 1 95.38 194 ILE A N 1
ATOM 1492 C CA . ILE A 1 194 ? 4.078 -15.305 1.349 1 95.38 194 ILE A CA 1
ATOM 1493 C C . ILE A 1 194 ? 4.324 -16.656 0.699 1 95.38 194 ILE A C 1
ATOM 1495 O O . ILE A 1 194 ? 4.5 -16.75 -0.518 1 95.38 194 ILE A O 1
ATOM 1499 N N . ARG A 1 195 ? 4.297 -17.703 1.501 1 95.56 195 ARG A N 1
ATOM 1500 C CA . ARG A 1 195 ? 4.473 -19.047 0.966 1 95.56 195 ARG A CA 1
ATOM 1501 C C . ARG A 1 195 ? 3.393 -19.375 -0.061 1 95.56 195 ARG A C 1
ATOM 1503 O O . ARG A 1 195 ? 3.697 -19.844 -1.164 1 95.56 195 ARG A O 1
ATOM 1510 N N . LYS A 1 196 ? 2.213 -19.125 0.306 1 94.44 196 LYS A N 1
ATOM 1511 C CA . LYS A 1 196 ? 1.099 -19.391 -0.599 1 94.44 196 LYS A CA 1
ATOM 1512 C C . LYS A 1 196 ? 1.206 -18.547 -1.866 1 94.44 196 LYS A C 1
ATOM 1514 O O . LYS A 1 196 ? 0.905 -19.031 -2.963 1 94.44 196 LYS A O 1
ATOM 1519 N N . GLY A 1 197 ? 1.594 -17.312 -1.699 1 94.38 197 GLY A N 1
ATOM 1520 C CA . GLY A 1 197 ? 1.821 -16.469 -2.863 1 94.38 197 GLY A CA 1
ATOM 1521 C C . GLY A 1 197 ? 2.875 -17.016 -3.803 1 94.38 197 GLY A C 1
ATOM 1522 O O . GLY A 1 197 ? 2.676 -17.047 -5.02 1 94.38 197 GLY A O 1
ATOM 1523 N N . CYS A 1 198 ? 3.986 -17.469 -3.221 1 94.06 198 CYS A N 1
ATOM 1524 C CA . CYS A 1 198 ? 5.043 -18.062 -4.035 1 94.06 198 CYS A CA 1
ATOM 1525 C C . CYS A 1 198 ? 4.543 -19.312 -4.762 1 94.06 198 CYS A C 1
ATOM 1527 O O . CYS A 1 198 ? 4.797 -19.484 -5.953 1 94.06 198 CYS A O 1
ATOM 1529 N N . ASP A 1 199 ? 3.793 -20.172 -4.082 1 92.88 199 ASP A N 1
ATOM 1530 C CA . ASP A 1 199 ? 3.314 -21.422 -4.645 1 92.88 199 ASP A CA 1
ATOM 1531 C C . ASP A 1 199 ? 2.33 -21.172 -5.785 1 92.88 199 ASP A C 1
ATOM 1533 O O . ASP A 1 199 ? 2.363 -21.875 -6.805 1 92.88 199 ASP A O 1
ATOM 1537 N N . LEU A 1 200 ? 1.513 -20.156 -5.645 1 91.62 200 LEU A N 1
ATOM 1538 C CA . LEU A 1 200 ? 0.413 -19.953 -6.582 1 91.62 200 LEU A CA 1
ATOM 1539 C C . LEU A 1 200 ? 0.831 -19.031 -7.723 1 91.62 200 LEU A C 1
ATOM 1541 O O . LEU A 1 200 ? 0.538 -19.312 -8.891 1 91.62 200 LEU A O 1
ATOM 1545 N N . LEU A 1 201 ? 1.542 -18 -7.438 1 91.88 201 LEU A N 1
ATOM 1546 C CA . LEU A 1 201 ? 1.836 -16.984 -8.445 1 91.88 201 LEU A CA 1
ATOM 1547 C C . LEU A 1 201 ? 3.039 -17.406 -9.289 1 91.88 201 LEU A C 1
ATOM 1549 O O . LEU A 1 201 ? 3.195 -16.938 -10.422 1 91.88 201 LEU A O 1
ATOM 1553 N N . LEU A 1 202 ? 3.875 -18.266 -8.68 1 89.5 202 LEU A N 1
ATOM 1554 C CA . LEU A 1 202 ? 5.062 -18.688 -9.414 1 89.5 202 LEU A CA 1
ATOM 1555 C C . LEU A 1 202 ? 4.906 -20.109 -9.938 1 89.5 202 LEU A C 1
ATOM 1557 O O . LEU A 1 202 ? 5.898 -20.766 -10.258 1 89.5 202 LEU A O 1
ATOM 1561 N N . VAL A 1 203 ? 3.73 -20.562 -10.031 1 84.06 203 VAL A N 1
ATOM 1562 C CA . VAL A 1 203 ? 3.445 -21.938 -10.43 1 84.06 203 VAL A CA 1
ATOM 1563 C C . VAL A 1 203 ? 3.975 -22.188 -11.844 1 84.06 203 VAL A C 1
ATOM 1565 O O . VAL A 1 203 ? 4.41 -23.297 -12.164 1 84.06 203 VAL A O 1
ATOM 1568 N N . ASN A 1 204 ? 4.016 -21.156 -12.672 1 78.56 204 ASN A N 1
ATOM 1569 C CA . ASN A 1 204 ? 4.406 -21.312 -14.07 1 78.56 204 ASN A CA 1
ATOM 1570 C C . ASN A 1 204 ? 5.832 -20.828 -14.312 1 78.56 204 ASN A C 1
ATOM 1572 O O . ASN A 1 204 ? 6.223 -20.578 -15.453 1 78.56 204 ASN A O 1
ATOM 1576 N N . LEU A 1 205 ? 6.523 -20.656 -13.219 1 80.31 205 LEU A N 1
ATOM 1577 C CA . LEU A 1 205 ? 7.895 -20.188 -13.398 1 80.31 205 LEU A CA 1
ATOM 1578 C C . LEU A 1 205 ? 8.695 -21.172 -14.242 1 80.31 205 LEU A C 1
ATOM 1580 O O . LEU A 1 205 ? 8.57 -22.391 -14.07 1 80.31 205 LEU A O 1
ATOM 1584 N N . SER A 1 206 ? 9.297 -20.625 -15.281 1 69.75 206 SER A N 1
ATOM 1585 C CA . SER A 1 206 ? 10.125 -21.453 -16.141 1 69.75 206 SER A CA 1
ATOM 1586 C C . SER A 1 206 ? 11.258 -22.109 -15.367 1 69.75 206 SER A C 1
ATOM 1588 O O . SER A 1 206 ? 11.875 -21.469 -14.516 1 69.75 206 SER A O 1
ATOM 1590 N N . ARG A 1 207 ? 11.18 -23.422 -15.211 1 61.84 207 ARG A N 1
ATOM 1591 C CA . ARG A 1 207 ? 12.273 -24.172 -14.594 1 61.84 207 ARG A CA 1
ATOM 1592 C C . ARG A 1 207 ? 13.445 -24.312 -15.555 1 61.84 207 ARG A C 1
ATOM 1594 O O . ARG A 1 207 ? 13.273 -24.719 -16.703 1 61.84 207 ARG A O 1
ATOM 1601 N N . HIS A 1 208 ? 14.234 -23.312 -15.656 1 51.59 208 HIS A N 1
ATOM 1602 C CA . HIS A 1 208 ? 15.383 -23.766 -16.438 1 51.59 208 HIS A CA 1
ATOM 1603 C C . HIS A 1 208 ? 16.328 -24.609 -15.57 1 51.59 208 HIS A C 1
ATOM 1605 O O . HIS A 1 208 ? 16.422 -24.391 -14.359 1 51.59 208 HIS A O 1
ATOM 1611 N N . MET B 1 1 ? 5.758 29.516 43.531 1 31.19 1 MET B N 1
ATOM 1612 C CA . MET B 1 1 ? 6.355 28.578 42.562 1 31.19 1 MET B CA 1
ATOM 1613 C C . MET B 1 1 ? 5.281 27.891 41.75 1 31.19 1 MET B C 1
ATOM 1615 O O . MET B 1 1 ? 4.594 26.984 42.25 1 31.19 1 MET B O 1
ATOM 1619 N N . MET B 1 2 ? 4.551 28.562 40.781 1 36.38 2 MET B N 1
ATOM 1620 C CA . MET B 1 2 ? 3.348 28.234 40.031 1 36.38 2 MET B CA 1
ATOM 1621 C C . MET B 1 2 ? 3.586 27.031 39.125 1 36.38 2 MET B C 1
ATOM 1623 O O . MET B 1 2 ? 4.555 27 38.344 1 36.38 2 MET B O 1
ATOM 1627 N N . GLY B 1 3 ? 3.311 25.812 39.531 1 34.22 3 GLY B N 1
ATOM 1628 C CA . GLY B 1 3 ? 3.426 24.516 38.875 1 34.22 3 GLY B CA 1
ATOM 1629 C C . GLY B 1 3 ? 2.848 24.516 37.469 1 34.22 3 GLY B C 1
ATOM 1630 O O . GLY B 1 3 ? 1.662 24.797 37.281 1 34.22 3 GLY B O 1
ATOM 1631 N N . ALA B 1 4 ? 3.645 24.828 36.438 1 44.91 4 ALA B N 1
ATOM 1632 C CA . ALA B 1 4 ? 3.309 24.797 35 1 44.91 4 ALA B CA 1
ATOM 1633 C C . ALA B 1 4 ? 2.646 23.484 34.625 1 44.91 4 ALA B C 1
ATOM 1635 O O . ALA B 1 4 ? 3.215 22.406 34.844 1 44.91 4 ALA B O 1
ATOM 1636 N N . THR B 1 5 ? 1.294 23.328 34.781 1 39.78 5 THR B N 1
ATOM 1637 C CA . THR B 1 5 ? 0.469 22.172 34.438 1 39.78 5 THR B CA 1
ATOM 1638 C C . THR B 1 5 ? 0.812 21.656 33.062 1 39.78 5 THR B C 1
ATOM 1640 O O . THR B 1 5 ? 0.852 22.422 32.094 1 39.78 5 THR B O 1
ATOM 1643 N N . LEU B 1 6 ? 1.536 20.562 32.906 1 37.06 6 LEU B N 1
ATOM 1644 C CA . LEU B 1 6 ? 1.939 19.844 31.703 1 37.06 6 LEU B CA 1
ATOM 1645 C C . LEU B 1 6 ? 0.772 19.703 30.734 1 37.06 6 LEU B C 1
ATOM 1647 O O . LEU B 1 6 ? -0.364 19.469 31.156 1 37.06 6 LEU B O 1
ATOM 1651 N N . PRO B 1 7 ? 0.768 20.281 29.531 1 38.72 7 PRO B N 1
ATOM 1652 C CA . PRO B 1 7 ? -0.332 20.141 28.578 1 38.72 7 PRO B CA 1
ATOM 1653 C C . PRO B 1 7 ? -0.815 18.688 28.438 1 38.72 7 PRO B C 1
ATOM 1655 O O . PRO B 1 7 ? -0.026 17.75 28.594 1 38.72 7 PRO B O 1
ATOM 1658 N N . ARG B 1 8 ? -2.008 18.297 28.875 1 36.75 8 ARG B N 1
ATOM 1659 C CA . ARG B 1 8 ? -2.674 17.016 28.781 1 36.75 8 ARG B CA 1
ATOM 1660 C C . ARG B 1 8 ? -2.455 16.375 27.406 1 36.75 8 ARG B C 1
ATOM 1662 O O . ARG B 1 8 ? -2.717 17 26.375 1 36.75 8 ARG B O 1
ATOM 1669 N N . ILE B 1 9 ? -1.507 15.508 27.219 1 39.41 9 ILE B N 1
ATOM 1670 C CA . ILE B 1 9 ? -1.311 14.672 26.031 1 39.41 9 ILE B CA 1
ATOM 1671 C C . ILE B 1 9 ? -2.666 14.289 25.438 1 39.41 9 ILE B C 1
ATOM 1673 O O . ILE B 1 9 ? -3.533 13.773 26.141 1 39.41 9 ILE B O 1
ATOM 1677 N N . ALA B 1 10 ? -3.205 14.898 24.422 1 41.62 10 ALA B N 1
ATOM 1678 C CA . ALA B 1 10 ? -4.48 14.695 23.734 1 41.62 10 ALA B CA 1
ATOM 1679 C C . ALA B 1 10 ? -4.859 13.211 23.719 1 41.62 10 ALA B C 1
ATOM 1681 O O . ALA B 1 10 ? -4.094 12.375 23.234 1 41.62 10 ALA B O 1
ATOM 1682 N N . GLU B 1 11 ? -5.504 12.539 24.578 1 41.03 11 GLU B N 1
ATOM 1683 C CA . GLU B 1 11 ? -6.07 11.195 24.609 1 41.03 11 GLU B CA 1
ATOM 1684 C C . GLU B 1 11 ? -6.652 10.805 23.25 1 41.03 11 GLU B C 1
ATOM 1686 O O . GLU B 1 11 ? -7.328 11.617 22.609 1 41.03 11 GLU B O 1
ATOM 1691 N N . VAL B 1 12 ? -6.074 10.008 22.516 1 45.03 12 VAL B N 1
ATOM 1692 C CA . VAL B 1 12 ? -6.586 9.422 21.281 1 45.03 12 VAL B CA 1
ATOM 1693 C C . VAL B 1 12 ? -8.055 9.055 21.453 1 45.03 12 VAL B C 1
ATOM 1695 O O . VAL B 1 12 ? -8.383 8.141 22.219 1 45.03 12 VAL B O 1
ATOM 1698 N N . ARG B 1 13 ? -8.969 9.977 21.547 1 50.25 13 ARG B N 1
ATOM 1699 C CA . ARG B 1 13 ? -10.391 9.719 21.734 1 50.25 13 ARG B CA 1
ATOM 1700 C C . ARG B 1 13 ? -10.945 8.852 20.609 1 50.25 13 ARG B C 1
ATOM 1702 O O . ARG B 1 13 ? -10.656 9.094 19.438 1 50.25 13 ARG B O 1
ATOM 1709 N N . ASP B 1 14 ? -11.516 7.699 20.891 1 56.88 14 ASP B N 1
ATOM 1710 C CA . ASP B 1 14 ? -12.219 6.809 19.984 1 56.88 14 ASP B CA 1
ATOM 1711 C C . ASP B 1 14 ? -13.289 7.566 19.188 1 56.88 14 ASP B C 1
ATOM 1713 O O . ASP B 1 14 ? -13.945 8.461 19.719 1 56.88 14 ASP B O 1
ATOM 1717 N N . ALA B 1 15 ? -13.375 7.469 17.891 1 64.12 15 ALA B N 1
ATOM 1718 C CA . ALA B 1 15 ? -14.391 8.062 17.031 1 64.12 15 ALA B CA 1
ATOM 1719 C C . ALA B 1 15 ? -15.797 7.734 17.516 1 64.12 15 ALA B C 1
ATOM 1721 O O . ALA B 1 15 ? -16.062 6.609 17.953 1 64.12 15 ALA B O 1
ATOM 1722 N N . ALA B 1 16 ? -16.672 8.664 17.703 1 71.06 16 ALA B N 1
ATOM 1723 C CA . ALA B 1 16 ? -18.062 8.453 18.094 1 71.06 16 ALA B CA 1
ATOM 1724 C C . ALA B 1 16 ? -18.844 7.75 16.984 1 71.06 16 ALA B C 1
ATOM 1726 O O . ALA B 1 16 ? -18.531 7.91 15.797 1 71.06 16 ALA B O 1
ATOM 1727 N N . GLU B 1 17 ? -19.734 6.734 17.266 1 71.12 17 GLU B N 1
ATOM 1728 C CA . GLU B 1 17 ? -20.656 6.137 16.297 1 71.12 17 GLU B CA 1
ATOM 1729 C C . GLU B 1 17 ? -22 6.844 16.312 1 71.12 17 GLU B C 1
ATOM 1731 O O . GLU B 1 17 ? -22.547 7.125 17.391 1 71.12 17 GLU B O 1
ATOM 1736 N N . PRO B 1 18 ? -22.547 7.203 15.094 1 70.81 18 PRO B N 1
ATOM 1737 C CA . PRO B 1 18 ? -23.859 7.883 15.055 1 70.81 18 PRO B CA 1
ATOM 1738 C C . PRO B 1 18 ? -25 6.988 15.531 1 70.81 18 PRO B C 1
ATOM 1740 O O . PRO B 1 18 ? -25.109 5.836 15.102 1 70.81 18 PRO B O 1
ATOM 1743 N N . SER B 1 19 ? -25.828 7.473 16.484 1 71 19 SER B N 1
ATOM 1744 C CA . SER B 1 19 ? -26.922 6.699 17.062 1 71 19 SER B CA 1
ATOM 1745 C C . SER B 1 19 ? -28.281 7.258 16.656 1 71 19 SER B C 1
ATOM 1747 O O . SER B 1 19 ? -29.234 6.508 16.484 1 71 19 SER B O 1
ATOM 1749 N N . SER B 1 20 ? -28.422 8.523 16.438 1 76.38 20 SER B N 1
ATOM 1750 C CA . SER B 1 20 ? -29.672 9.156 16.062 1 76.38 20 SER B CA 1
ATOM 1751 C C . SER B 1 20 ? -29.719 9.438 14.555 1 76.38 20 SER B C 1
ATOM 1753 O O . SER B 1 20 ? -28.688 9.383 13.883 1 76.38 20 SER B O 1
ATOM 1755 N N . ASP B 1 21 ? -30.875 9.602 14.023 1 80.38 21 ASP B N 1
ATOM 1756 C CA . ASP B 1 21 ? -31.047 9.945 12.617 1 80.38 21 ASP B CA 1
ATOM 1757 C C . ASP B 1 21 ? -30.266 11.211 12.266 1 80.38 21 ASP B C 1
ATOM 1759 O O . ASP B 1 21 ? -29.672 11.305 11.18 1 80.38 21 ASP B O 1
ATOM 1763 N N . GLU B 1 22 ? -30.328 12.102 13.156 1 79.81 22 GLU B N 1
ATOM 1764 C CA . GLU B 1 22 ? -29.609 13.359 12.953 1 79.81 22 GLU B CA 1
ATOM 1765 C C . GLU B 1 22 ? -28.094 13.133 12.938 1 79.81 22 GLU B C 1
ATOM 1767 O O . GLU B 1 22 ? -27.391 13.734 12.141 1 79.81 22 GLU B O 1
ATOM 1772 N N . GLN B 1 23 ? -27.656 12.281 13.805 1 82.12 23 GLN B N 1
ATOM 1773 C CA . GLN B 1 23 ? -26.234 11.969 13.867 1 82.12 23 GLN B CA 1
ATOM 1774 C C . GLN B 1 23 ? -25.766 11.25 12.609 1 82.12 23 GLN B C 1
ATOM 1776 O O . GLN B 1 23 ? -24.672 11.516 12.094 1 82.12 23 GLN B O 1
ATOM 1781 N N . ARG B 1 24 ? -26.656 10.461 12.148 1 85.38 24 ARG B N 1
ATOM 1782 C CA . ARG B 1 24 ? -26.344 9.75 10.914 1 85.38 24 ARG B CA 1
ATOM 1783 C C . ARG B 1 24 ? -26.266 10.711 9.734 1 85.38 24 ARG B C 1
ATOM 1785 O O . ARG B 1 24 ? -25.391 10.586 8.875 1 85.38 24 ARG B O 1
ATOM 1792 N N . ALA B 1 25 ? -27.219 11.602 9.695 1 88.19 25 ALA B N 1
ATOM 1793 C CA . ALA B 1 25 ? -27.219 12.594 8.625 1 88.19 25 ALA B CA 1
ATOM 1794 C C . ALA B 1 25 ? -25.953 13.438 8.672 1 88.19 25 ALA B C 1
ATOM 1796 O O . ALA B 1 25 ? -25.359 13.75 7.629 1 88.19 25 ALA B O 1
ATOM 1797 N N . ARG B 1 26 ? -25.547 13.828 9.82 1 90.69 26 ARG B N 1
ATOM 1798 C CA . ARG B 1 26 ? -24.328 14.602 9.992 1 90.69 26 ARG B CA 1
ATOM 1799 C C . ARG B 1 26 ? -23.109 13.789 9.562 1 90.69 26 ARG B C 1
ATOM 1801 O O . ARG B 1 26 ? -22.203 14.312 8.898 1 90.69 26 ARG B O 1
ATOM 1808 N N . HIS B 1 27 ? -23.094 12.594 9.953 1 94.12 27 HIS B N 1
ATOM 1809 C CA . HIS B 1 27 ? -22 11.688 9.594 1 94.12 27 HIS B CA 1
ATOM 1810 C C . HIS B 1 27 ? -21.859 11.586 8.078 1 94.12 27 HIS B C 1
ATOM 1812 O O . HIS B 1 27 ? -20.75 11.711 7.547 1 94.12 27 HIS B O 1
ATOM 1818 N N . VAL B 1 28 ? -22.969 11.461 7.418 1 94 28 VAL B N 1
ATOM 1819 C CA . VAL B 1 28 ? -22.984 11.32 5.965 1 94 28 VAL B CA 1
ATOM 1820 C C . VAL B 1 28 ? -22.5 12.617 5.316 1 94 28 VAL B C 1
ATOM 1822 O O . VAL B 1 28 ? -21.719 12.586 4.363 1 94 28 VAL B O 1
ATOM 1825 N N . ARG B 1 29 ? -22.906 13.711 5.828 1 95.94 29 ARG B N 1
ATOM 1826 C CA . ARG B 1 29 ? -22.484 15 5.285 1 95.94 29 ARG B CA 1
ATOM 1827 C C . ARG B 1 29 ? -20.984 15.195 5.43 1 95.94 29 ARG B C 1
ATOM 1829 O O . ARG B 1 29 ? -20.344 15.75 4.539 1 95.94 29 ARG B O 1
ATOM 1836 N N . MET B 1 30 ? -20.469 14.766 6.551 1 97.94 30 MET B N 1
ATOM 1837 C CA . MET B 1 30 ? -19.031 14.891 6.785 1 97.94 30 MET B CA 1
ATOM 1838 C C . MET B 1 30 ? -18.25 14.023 5.801 1 97.94 30 MET B C 1
ATOM 1840 O O . MET B 1 30 ? -17.25 14.469 5.242 1 97.94 30 MET B O 1
ATOM 1844 N N . LEU B 1 31 ? -18.75 12.867 5.527 1 97.81 31 LEU B N 1
ATOM 1845 C CA . LEU B 1 31 ? -18.094 11.977 4.582 1 97.81 31 LEU B CA 1
ATOM 1846 C C . LEU B 1 31 ? -18.188 12.523 3.16 1 97.81 31 LEU B C 1
ATOM 1848 O O . LEU B 1 31 ? -17.219 12.453 2.4 1 97.81 31 LEU B O 1
ATOM 1852 N N . GLU B 1 32 ? -19.328 13.086 2.818 1 97.69 32 GLU B N 1
ATOM 1853 C CA . GLU B 1 32 ? -19.516 13.672 1.494 1 97.69 32 GLU B CA 1
ATOM 1854 C C . GLU B 1 32 ? -18.609 14.875 1.286 1 97.69 32 GLU B C 1
ATOM 1856 O O . GLU B 1 32 ? -18.016 15.039 0.219 1 97.69 32 GLU B O 1
ATOM 1861 N N . ALA B 1 33 ? -18.531 15.664 2.305 1 98.38 33 ALA B N 1
ATOM 1862 C CA . ALA B 1 33 ? -17.656 16.828 2.25 1 98.38 33 ALA B CA 1
ATOM 1863 C C . ALA B 1 33 ? -16.203 16.406 2.068 1 98.38 33 ALA B C 1
ATOM 1865 O O . ALA B 1 33 ? -15.469 17 1.268 1 98.38 33 ALA B O 1
ATOM 1866 N N . ALA B 1 34 ? -15.781 15.383 2.816 1 98.44 34 ALA B N 1
ATOM 1867 C CA . ALA B 1 34 ? -14.422 14.859 2.703 1 98.44 34 ALA B CA 1
ATOM 1868 C C . ALA B 1 34 ? -14.156 14.32 1.3 1 98.44 34 ALA B C 1
ATOM 1870 O O . ALA B 1 34 ? -13.102 14.586 0.717 1 98.44 34 ALA B O 1
ATOM 1871 N N . ALA B 1 35 ? -15.109 13.602 0.779 1 97.81 35 ALA B N 1
ATOM 1872 C CA . ALA B 1 35 ? -14.969 13.047 -0.563 1 97.81 35 ALA B CA 1
ATOM 1873 C C . ALA B 1 35 ? -14.844 14.148 -1.607 1 97.81 35 ALA B C 1
ATOM 1875 O O . ALA B 1 35 ? -14.031 14.055 -2.529 1 97.81 35 ALA B O 1
ATOM 1876 N N . GLU B 1 36 ? -15.609 15.172 -1.475 1 97.81 36 GLU B N 1
ATOM 1877 C CA . GLU B 1 36 ? -15.555 16.297 -2.4 1 97.81 36 GLU B CA 1
ATOM 1878 C C . GLU B 1 36 ? -14.211 17 -2.34 1 97.81 36 GLU B C 1
ATOM 1880 O O . GLU B 1 36 ? -13.562 17.219 -3.369 1 97.81 36 GLU B O 1
ATOM 1885 N N . LEU B 1 37 ? -13.789 17.297 -1.156 1 97.75 37 LEU B N 1
ATOM 1886 C CA . LEU B 1 37 ? -12.516 17.984 -0.987 1 97.75 37 LEU B CA 1
ATOM 1887 C C . LEU B 1 37 ? -11.359 17.094 -1.416 1 97.75 37 LEU B C 1
ATOM 1889 O O . LEU B 1 37 ? -10.391 17.562 -2.012 1 97.75 37 LEU B O 1
ATOM 1893 N N . GLY B 1 38 ? -11.492 15.781 -1.126 1 96.88 38 GLY B N 1
ATOM 1894 C CA . GLY B 1 38 ? -10.477 14.828 -1.523 1 96.88 38 GLY B CA 1
ATOM 1895 C C . GLY B 1 38 ? -10.398 14.625 -3.025 1 96.88 38 GLY B C 1
ATOM 1896 O O . GLY B 1 38 ? -9.406 14.102 -3.539 1 96.88 38 GLY B O 1
ATOM 1897 N N . THR B 1 39 ? -11.398 14.984 -3.678 1 96.31 39 THR B N 1
ATOM 1898 C CA . THR B 1 39 ? -11.406 14.945 -5.137 1 96.31 39 THR B CA 1
ATOM 1899 C C . THR B 1 39 ? -10.742 16.188 -5.715 1 96.31 39 THR B C 1
ATOM 1901 O O . THR B 1 39 ? -10.078 16.125 -6.754 1 96.31 39 THR B O 1
ATOM 1904 N N . GLU B 1 40 ? -10.844 17.281 -5.016 1 94.88 40 GLU B N 1
ATOM 1905 C CA . GLU B 1 40 ? -10.391 18.578 -5.492 1 94.88 40 GLU B CA 1
ATOM 1906 C C . GLU B 1 40 ? -8.914 18.812 -5.152 1 94.88 40 GLU B C 1
ATOM 1908 O O . GLU B 1 40 ? -8.219 19.547 -5.855 1 94.88 40 GLU B O 1
ATOM 1913 N N . LYS B 1 41 ? -8.523 18.219 -4.004 1 93.25 41 LYS B N 1
ATOM 1914 C CA . LYS B 1 41 ? -7.188 18.484 -3.479 1 93.25 41 LYS B CA 1
ATOM 1915 C C . LYS B 1 41 ? -6.441 17.188 -3.16 1 93.25 41 LYS B C 1
ATOM 1917 O O . LYS B 1 41 ? -7.066 16.172 -2.885 1 93.25 41 LYS B O 1
ATOM 1922 N N . GLU B 1 42 ? -5.164 17.328 -3.213 1 90.5 42 GLU B N 1
ATOM 1923 C CA . GLU B 1 42 ? -4.359 16.234 -2.656 1 90.5 42 GLU B CA 1
ATOM 1924 C C . GLU B 1 42 ? -4.582 16.109 -1.152 1 90.5 42 GLU B C 1
ATOM 1926 O O . GLU B 1 42 ? -4.902 17.078 -0.474 1 90.5 42 GLU B O 1
ATOM 1931 N N . LEU B 1 43 ? -4.344 14.938 -0.686 1 90.81 43 LEU B N 1
ATOM 1932 C CA . LEU B 1 43 ? -4.602 14.617 0.715 1 90.81 43 LEU B CA 1
ATOM 1933 C C . LEU B 1 43 ? -3.879 15.594 1.636 1 90.81 43 LEU B C 1
ATOM 1935 O O . LEU B 1 43 ? -4.449 16.047 2.629 1 90.81 43 LEU B O 1
ATOM 1939 N N . SER B 1 44 ? -2.656 15.898 1.347 1 87.31 44 SER B N 1
ATOM 1940 C CA . SER B 1 44 ? -1.836 16.766 2.195 1 87.31 44 SER B CA 1
ATOM 1941 C C . SER B 1 44 ? -2.422 18.156 2.291 1 87.31 44 SER B C 1
ATOM 1943 O O . SER B 1 44 ? -2.17 18.875 3.26 1 87.31 44 SER B O 1
ATOM 1945 N N . ARG B 1 45 ? -3.285 18.562 1.377 1 92.06 45 ARG B N 1
ATOM 1946 C CA . ARG B 1 45 ? -3.824 19.922 1.314 1 92.06 45 ARG B CA 1
ATOM 1947 C C . ARG B 1 45 ? -5.227 19.984 1.908 1 92.06 45 ARG B C 1
ATOM 1949 O O . ARG B 1 45 ? -5.785 21.062 2.094 1 92.06 45 ARG B O 1
ATOM 1956 N N . VAL B 1 46 ? -5.793 18.844 2.123 1 95.44 46 VAL B N 1
ATOM 1957 C CA . VAL B 1 46 ? -7.109 18.812 2.754 1 95.44 46 VAL B CA 1
ATOM 1958 C C . VAL B 1 46 ? -6.984 19.203 4.227 1 95.44 46 VAL B C 1
ATOM 1960 O O . VAL B 1 46 ? -6.129 18.672 4.941 1 95.44 46 VAL B O 1
ATOM 1963 N N . GLN B 1 47 ? -7.812 20.141 4.621 1 96.44 47 GLN B N 1
ATOM 1964 C CA . GLN B 1 47 ? -7.82 20.578 6.012 1 96.44 47 GLN B CA 1
ATOM 1965 C C . GLN B 1 47 ? -9.133 20.203 6.699 1 96.44 47 GLN B C 1
ATOM 1967 O O . GLN B 1 47 ? -10.203 20.344 6.113 1 96.44 47 GLN B O 1
ATOM 1972 N N . MET B 1 48 ? -8.969 19.812 7.938 1 97.75 48 MET B N 1
ATOM 1973 C CA . MET B 1 48 ? -10.141 19.375 8.688 1 97.75 48 MET B CA 1
ATOM 1974 C C . MET B 1 48 ? -11.125 20.531 8.875 1 97.75 48 MET B C 1
ATOM 1976 O O . MET B 1 48 ? -12.344 20.328 8.836 1 97.75 48 MET B O 1
ATOM 1980 N N . HIS B 1 49 ? -10.609 21.719 9.008 1 97.69 49 HIS B N 1
ATOM 1981 C CA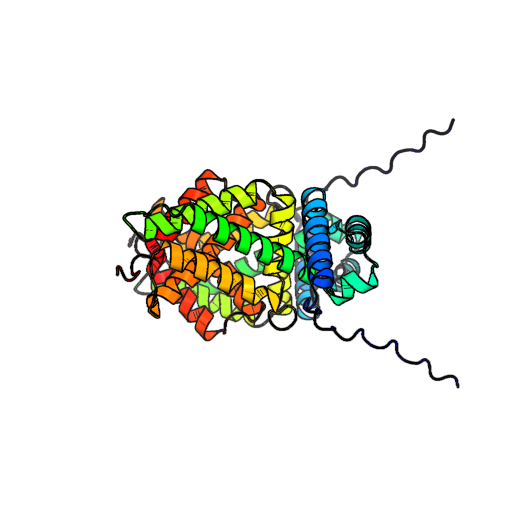 . HIS B 1 49 ? -11.492 22.875 9.188 1 97.69 49 HIS B CA 1
ATOM 1982 C C . HIS B 1 49 ? -12.32 23.125 7.926 1 97.69 49 HIS B C 1
ATOM 1984 O O . HIS B 1 49 ? -13.477 23.531 8.016 1 97.69 49 HIS B O 1
ATOM 1990 N N . GLU B 1 50 ? -11.766 22.906 6.742 1 98 50 GLU B N 1
ATOM 1991 C CA . GLU B 1 50 ? -12.484 23.062 5.484 1 98 50 GLU B CA 1
ATOM 1992 C C . GLU B 1 50 ? -13.57 22 5.336 1 98 50 GLU B C 1
ATOM 1994 O O . GLU B 1 50 ? -14.664 22.297 4.832 1 98 50 GLU B O 1
ATOM 1999 N N . VAL B 1 51 ? -13.297 20.766 5.809 1 98.25 51 VAL B N 1
ATOM 2000 C CA . VAL B 1 51 ? -14.273 19.688 5.762 1 98.25 51 VAL B CA 1
ATOM 2001 C C . VAL B 1 51 ? -15.477 20.047 6.641 1 98.25 51 VAL B C 1
ATOM 2003 O O . VAL B 1 51 ? -16.625 19.906 6.219 1 98.25 51 VAL B O 1
ATOM 2006 N N . ALA B 1 52 ? -15.133 20.516 7.824 1 98.31 52 ALA B N 1
ATOM 2007 C CA . ALA B 1 52 ? -16.188 20.891 8.758 1 98.31 52 ALA B CA 1
ATOM 2008 C C . ALA B 1 52 ? -17.078 21.984 8.18 1 98.31 52 ALA B C 1
ATOM 2010 O O . ALA B 1 52 ? -18.297 21.891 8.211 1 98.31 52 ALA B O 1
ATOM 2011 N N . LYS B 1 53 ? -16.453 23 7.633 1 98.25 53 LYS B N 1
ATOM 2012 C CA . LYS B 1 53 ? -17.172 24.109 7.027 1 98.25 53 LYS B CA 1
ATOM 2013 C C . LYS B 1 53 ? -18.062 23.625 5.887 1 98.25 53 LYS B C 1
ATOM 2015 O O . LYS B 1 53 ? -19.25 23.984 5.832 1 98.25 53 LYS B O 1
ATOM 2020 N N . ARG B 1 54 ? -17.594 22.797 5.043 1 97.56 54 ARG B N 1
ATOM 2021 C CA . ARG B 1 54 ? -18.344 22.297 3.896 1 97.56 54 ARG B CA 1
ATOM 2022 C C . ARG B 1 54 ? -19.5 21.406 4.348 1 97.56 54 ARG B C 1
ATOM 2024 O O . ARG B 1 54 ? -20.562 21.391 3.721 1 97.56 54 ARG B O 1
ATOM 2031 N N . ALA B 1 55 ? -19.234 20.672 5.395 1 97.62 55 ALA B N 1
ATOM 2032 C CA . ALA B 1 55 ? -20.234 19.75 5.918 1 97.62 55 ALA B CA 1
ATOM 20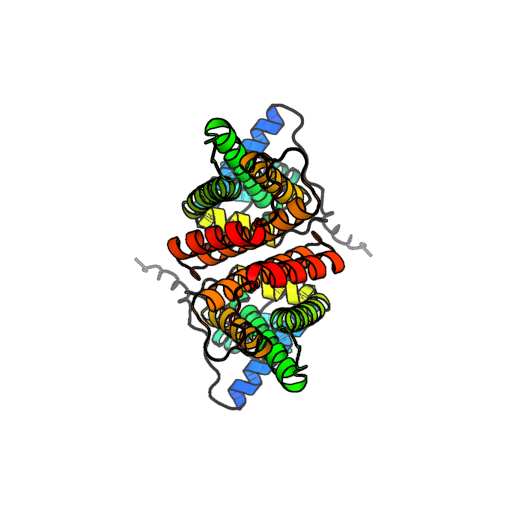33 C C . ALA B 1 55 ? -21.281 20.484 6.758 1 97.62 55 ALA B C 1
ATOM 2035 O O . ALA B 1 55 ? -22.312 19.922 7.117 1 97.62 55 ALA B O 1
ATOM 2036 N N . GLY B 1 56 ? -21 21.703 7.125 1 97.25 56 GLY B N 1
ATOM 2037 C CA . GLY B 1 56 ? -21.922 22.484 7.945 1 97.25 56 GLY B CA 1
ATOM 2038 C C . GLY B 1 56 ? -21.953 22.031 9.391 1 97.25 56 GLY B C 1
ATOM 2039 O O . GLY B 1 56 ? -23.031 21.969 10.008 1 97.25 56 GLY B O 1
ATOM 2040 N N . VAL B 1 57 ? -20.781 21.625 9.922 1 96.81 57 VAL B N 1
ATOM 2041 C CA . VAL B 1 57 ? -20.703 21.203 11.312 1 96.81 57 VAL B CA 1
ATOM 2042 C C . VAL B 1 57 ? -19.562 21.953 12.008 1 96.81 57 VAL B C 1
ATOM 2044 O O . VAL B 1 57 ? -18.688 22.516 11.352 1 96.81 57 VAL B O 1
ATOM 2047 N N . ALA B 1 58 ? -19.656 22.016 13.344 1 96.44 58 ALA B N 1
ATOM 2048 C CA . ALA B 1 58 ? -18.547 22.547 14.117 1 96.44 58 ALA B CA 1
ATOM 2049 C C . ALA B 1 58 ? -17.328 21.656 14.016 1 96.44 58 ALA B C 1
ATOM 2051 O O . ALA B 1 58 ? -17.453 20.422 13.93 1 96.44 58 ALA B O 1
ATOM 2052 N N . ILE B 1 59 ? -16.125 22.328 14.109 1 97.25 59 ILE B N 1
ATOM 2053 C CA . ILE B 1 59 ? -14.859 21.594 13.992 1 97.25 59 ILE B CA 1
ATOM 2054 C C . ILE B 1 59 ? -14.766 20.547 15.102 1 97.25 59 ILE B C 1
ATOM 2056 O O . ILE B 1 59 ? -14.258 19.453 14.883 1 97.25 59 ILE B O 1
ATOM 2060 N N . GLY B 1 60 ? -15.281 20.828 16.281 1 96.62 60 GLY B N 1
ATOM 2061 C CA . GLY B 1 60 ? -15.289 19.891 17.391 1 96.62 60 GLY B CA 1
ATOM 2062 C C . GLY B 1 60 ? -16.125 18.656 17.125 1 96.62 60 GLY B C 1
ATOM 2063 O O . GLY B 1 60 ? -15.758 17.547 17.516 1 96.62 60 GLY B O 1
ATOM 2064 N N . THR B 1 61 ? -17.266 18.859 16.484 1 95.56 61 THR B N 1
ATOM 2065 C CA . THR B 1 61 ? -18.125 17.75 16.109 1 95.56 61 THR B CA 1
ATOM 2066 C C . THR B 1 61 ? -17.406 16.797 15.148 1 95.56 61 THR B C 1
ATOM 2068 O O . THR B 1 61 ? -17.469 15.578 15.305 1 95.56 61 THR B O 1
ATOM 2071 N N . LEU B 1 62 ? -16.719 17.359 14.117 1 97.38 62 LEU B N 1
ATOM 2072 C CA . LEU B 1 62 ? -15.984 16.547 13.164 1 97.38 62 LEU B CA 1
ATOM 2073 C C . LEU B 1 62 ? -14.945 15.68 13.875 1 97.38 62 LEU B C 1
ATOM 2075 O O . LEU B 1 62 ? -14.852 14.477 13.617 1 97.38 62 LEU B O 1
ATOM 2079 N N . TYR B 1 63 ? -14.266 16.281 14.836 1 96.25 63 TYR B N 1
ATOM 2080 C CA . TYR B 1 63 ? -13.172 15.586 15.508 1 96.25 63 TYR B CA 1
ATOM 2081 C C . TYR B 1 63 ? -13.711 14.516 16.453 1 96.25 63 TYR B C 1
ATOM 2083 O O . TYR B 1 63 ? -13.016 13.547 16.766 1 96.25 63 TYR B O 1
ATOM 2091 N N . ARG B 1 64 ? -14.945 14.773 16.906 1 95.25 64 ARG B N 1
ATOM 2092 C CA . ARG B 1 64 ? -15.586 13.75 17.734 1 95.25 64 ARG B CA 1
ATOM 2093 C C . ARG B 1 64 ? -15.797 12.461 16.938 1 95.25 64 ARG B C 1
ATOM 2095 O O . ARG B 1 64 ? -15.617 11.367 17.469 1 95.25 64 ARG B O 1
ATOM 2102 N N . TYR B 1 65 ? -16.078 12.609 15.672 1 94.75 65 TYR B N 1
ATOM 2103 C CA . TYR B 1 65 ? -16.344 11.453 14.828 1 94.75 65 TYR B CA 1
ATOM 2104 C C . TYR B 1 65 ? -15.062 10.953 14.164 1 94.75 65 TYR B C 1
ATOM 2106 O O . TYR B 1 65 ? -14.859 9.742 14.023 1 94.75 65 TYR B O 1
ATOM 2114 N N . PHE B 1 66 ? -14.297 11.906 13.766 1 96.88 66 PHE B N 1
ATOM 2115 C CA . PHE B 1 66 ? -13.07 11.602 13.039 1 96.88 66 PHE B CA 1
ATOM 2116 C C . PHE B 1 66 ? -11.883 12.352 13.641 1 96.88 66 PHE B C 1
ATOM 2118 O O . PHE B 1 66 ? -11.516 13.422 13.156 1 96.88 66 PHE B O 1
ATOM 2125 N N . PRO B 1 67 ? -11.203 11.734 14.531 1 96.12 67 PRO B N 1
ATOM 2126 C CA . PRO B 1 67 ? -10.148 12.391 15.305 1 96.12 67 PRO B CA 1
ATOM 2127 C C . PRO B 1 67 ? -8.977 12.844 14.43 1 96.12 67 PRO B C 1
ATOM 2129 O O . PRO B 1 67 ? -8.203 13.719 14.836 1 96.12 67 PRO B O 1
ATOM 2132 N N . SER B 1 68 ? -8.805 12.227 13.289 1 94.69 68 SER B N 1
ATOM 2133 C CA . SER B 1 68 ? -7.73 12.586 12.375 1 94.69 68 SER B CA 1
ATOM 2134 C C . SER B 1 68 ? -8.172 12.453 10.922 1 94.69 68 SER B C 1
ATOM 2136 O O . SER B 1 68 ? -9.219 11.875 10.633 1 94.69 68 SER B O 1
ATOM 2138 N N . LYS B 1 69 ? -7.391 12.961 10.062 1 95.5 69 LYS B N 1
ATOM 2139 C CA . LYS B 1 69 ? -7.629 12.836 8.633 1 95.5 69 LYS B CA 1
ATOM 2140 C C . LYS B 1 69 ? -7.641 11.367 8.211 1 95.5 69 LYS B C 1
ATOM 2142 O O . LYS B 1 69 ? -8.43 10.969 7.344 1 95.5 69 LYS B O 1
ATOM 2147 N N . THR B 1 70 ? -6.785 10.617 8.82 1 94.44 70 THR B N 1
ATOM 2148 C CA . THR B 1 70 ? -6.738 9.188 8.531 1 94.44 70 THR B CA 1
ATOM 2149 C C . THR B 1 70 ? -8.07 8.523 8.859 1 94.44 70 THR B C 1
ATOM 2151 O O . THR B 1 70 ? -8.633 7.801 8.031 1 94.44 70 THR B O 1
ATOM 2154 N N . HIS B 1 71 ? -8.625 8.836 10.031 1 96.88 71 HIS B N 1
ATOM 2155 C CA . HIS B 1 71 ? -9.922 8.297 10.414 1 96.88 71 HIS B CA 1
ATOM 2156 C C . HIS B 1 71 ? -10.992 8.672 9.391 1 96.88 71 HIS B C 1
ATOM 2158 O O . HIS B 1 71 ? -11.82 7.836 9.023 1 96.88 71 HIS B O 1
ATOM 2164 N N . LEU B 1 72 ? -10.891 9.875 8.992 1 97.88 72 LEU B N 1
ATOM 2165 C CA . LEU B 1 72 ? -11.898 10.422 8.094 1 97.88 72 LEU B CA 1
ATOM 2166 C C . LEU B 1 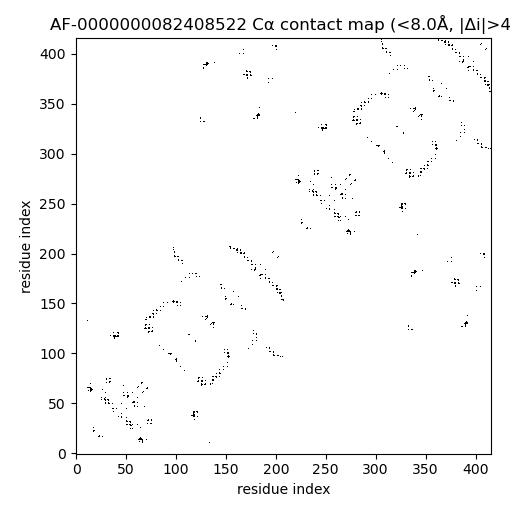72 ? -11.867 9.711 6.746 1 97.88 72 LEU B C 1
ATOM 2168 O O . LEU B 1 72 ? -12.898 9.227 6.27 1 97.88 72 LEU B O 1
ATOM 2172 N N . PHE B 1 73 ? -10.766 9.539 6.16 1 97.62 73 PHE B N 1
ATOM 2173 C CA . PHE B 1 73 ? -10.688 9 4.812 1 97.62 73 PHE B CA 1
ATOM 2174 C C . PHE B 1 73 ? -10.75 7.477 4.836 1 97.62 73 PHE B C 1
ATOM 2176 O O . PHE B 1 73 ? -11.102 6.852 3.832 1 97.62 73 PHE B O 1
ATOM 2183 N N . VAL B 1 74 ? -10.406 6.883 5.898 1 97.25 74 VAL B N 1
ATOM 2184 C CA . VAL B 1 74 ? -10.719 5.465 6.074 1 97.25 74 VAL B CA 1
ATOM 2185 C C . VAL B 1 74 ? -12.227 5.266 6.055 1 97.25 74 VAL B C 1
ATOM 2187 O O . VAL B 1 74 ? -12.734 4.348 5.402 1 97.25 74 VAL B O 1
ATOM 2190 N N . ALA B 1 75 ? -12.93 6.164 6.73 1 97.38 75 ALA B N 1
ATOM 2191 C CA . ALA B 1 75 ? -14.383 6.078 6.75 1 97.38 75 ALA B CA 1
ATOM 2192 C C . ALA B 1 75 ? -14.969 6.309 5.359 1 97.38 75 ALA B C 1
ATOM 2194 O O . ALA B 1 75 ? -15.93 5.652 4.965 1 97.38 75 ALA B O 1
ATOM 2195 N N . VAL B 1 76 ? -14.391 7.211 4.637 1 97.75 76 VAL B N 1
ATOM 2196 C CA . VAL B 1 76 ? -14.828 7.426 3.262 1 97.75 76 VAL B CA 1
ATOM 2197 C C . VAL B 1 76 ? -14.609 6.156 2.443 1 97.75 76 VAL B C 1
ATOM 2199 O O . VAL B 1 76 ? -15.469 5.777 1.638 1 97.75 76 VAL B O 1
ATOM 2202 N N . MET B 1 77 ? -13.492 5.508 2.635 1 96.69 77 MET B N 1
ATOM 2203 C CA . MET B 1 77 ? -13.195 4.262 1.93 1 96.69 77 MET B CA 1
ATOM 2204 C C . MET B 1 77 ? -14.227 3.189 2.268 1 96.69 77 MET B C 1
ATOM 2206 O O . MET B 1 77 ? -14.695 2.471 1.382 1 96.69 77 MET B O 1
ATOM 2210 N N . VAL B 1 78 ? -14.57 3.094 3.52 1 96.12 78 VAL B N 1
ATOM 2211 C CA . VAL B 1 78 ? -15.578 2.129 3.957 1 96.12 78 VAL B CA 1
ATOM 2212 C C . VAL B 1 78 ? -16.891 2.395 3.238 1 96.12 78 VAL B C 1
ATOM 2214 O O . VAL B 1 78 ? -17.531 1.469 2.73 1 96.12 78 VAL B O 1
ATOM 2217 N N . GLU B 1 79 ? -17.234 3.648 3.193 1 94.81 79 GLU B N 1
ATOM 2218 C CA . GLU B 1 79 ? -18.453 4.023 2.498 1 94.81 79 GLU B CA 1
ATOM 2219 C C . GLU B 1 79 ? -18.391 3.656 1.019 1 94.81 79 GLU B C 1
ATOM 2221 O O . GLU B 1 79 ? -19.375 3.201 0.44 1 94.81 79 GLU B O 1
ATOM 2226 N N . GLN B 1 80 ? -17.281 3.875 0.384 1 93.31 80 GLN B N 1
ATOM 2227 C CA . GLN B 1 80 ? -17.094 3.535 -1.021 1 93.31 80 GLN B CA 1
ATOM 2228 C C . GLN B 1 80 ? -17.234 2.033 -1.249 1 93.31 80 GLN B C 1
ATOM 2230 O O . GLN B 1 80 ? -17.828 1.604 -2.234 1 93.31 80 GLN B O 1
ATOM 2235 N N . ILE B 1 81 ? -16.734 1.225 -0.399 1 92.38 81 ILE B N 1
ATOM 2236 C CA . ILE B 1 81 ? -16.828 -0.228 -0.493 1 92.38 81 ILE B CA 1
ATOM 2237 C C . ILE B 1 81 ? -18.281 -0.657 -0.375 1 92.38 81 ILE B C 1
ATOM 2239 O O . ILE B 1 81 ? -18.75 -1.517 -1.128 1 92.38 81 ILE B O 1
ATOM 2243 N N . ASP B 1 82 ? -18.922 -0.016 0.559 1 91.25 82 ASP B N 1
ATOM 2244 C CA . ASP B 1 82 ? -20.344 -0.307 0.717 1 91.25 82 ASP B CA 1
ATOM 2245 C C . ASP B 1 82 ? -21.125 -0.002 -0.566 1 91.25 82 ASP B C 1
ATOM 2247 O O . ASP B 1 82 ? -22 -0.769 -0.966 1 91.25 82 ASP B O 1
ATOM 2251 N N . GLN B 1 83 ? -20.781 1.011 -1.167 1 89.5 83 GLN B N 1
ATOM 2252 C CA . GLN B 1 83 ? -21.438 1.396 -2.414 1 89.5 83 GLN B CA 1
ATOM 2253 C C . GLN B 1 83 ? -21.141 0.392 -3.523 1 89.5 83 GLN B C 1
ATOM 2255 O O . GLN B 1 83 ? -22.016 0.071 -4.328 1 89.5 83 GLN B O 1
ATOM 2260 N N . ILE B 1 84 ? -19.953 -0.065 -3.568 1 86.38 84 ILE B N 1
ATOM 2261 C CA . ILE B 1 84 ? -19.578 -1.083 -4.543 1 86.38 84 ILE B CA 1
ATOM 2262 C C . ILE B 1 84 ? -20.391 -2.35 -4.312 1 86.38 84 ILE B C 1
ATOM 2264 O O . ILE B 1 84 ? -20.922 -2.938 -5.262 1 86.38 84 ILE B O 1
ATOM 2268 N N . GLY B 1 85 ? -20.5 -2.783 -3.086 1 86.94 85 GLY B N 1
ATOM 2269 C CA . GLY B 1 85 ? -21.297 -3.947 -2.738 1 86.94 85 GLY B CA 1
ATOM 2270 C C . GLY B 1 85 ? -22.766 -3.801 -3.121 1 86.94 85 GLY B C 1
ATOM 2271 O O . GLY B 1 85 ? -23.359 -4.727 -3.67 1 86.94 85 GLY B O 1
ATOM 2272 N N . ASP B 1 86 ? -23.25 -2.631 -2.871 1 86.31 86 ASP B N 1
ATOM 2273 C CA . ASP B 1 86 ? -24.641 -2.354 -3.195 1 86.31 86 ASP B CA 1
ATOM 2274 C C . ASP B 1 86 ? -24.875 -2.426 -4.699 1 86.31 86 ASP B C 1
ATOM 2276 O O . ASP B 1 86 ? -25.891 -2.971 -5.148 1 86.31 86 ASP B O 1
ATOM 2280 N N . SER B 1 87 ? -24 -1.859 -5.398 1 82.94 87 SER B N 1
ATOM 2281 C CA . SER B 1 87 ? -24.109 -1.867 -6.855 1 82.94 87 SER B CA 1
ATOM 2282 C C . SER B 1 87 ? -24.016 -3.285 -7.406 1 82.94 87 SER B C 1
ATOM 2284 O O . SER B 1 87 ? -24.734 -3.639 -8.344 1 82.94 87 SER B O 1
ATOM 2286 N N . PHE B 1 88 ? -23.141 -4.062 -6.875 1 82.69 88 PHE B N 1
ATOM 2287 C CA . PHE B 1 88 ? -23 -5.449 -7.301 1 82.69 88 PHE B CA 1
ATOM 2288 C C . PHE B 1 88 ? -24.281 -6.234 -7.035 1 82.69 88 PHE B C 1
ATOM 2290 O O . PHE B 1 88 ? -24.719 -7.008 -7.883 1 82.69 88 PHE B O 1
ATOM 2297 N N . ALA B 1 89 ? -24.812 -6.102 -5.875 1 80.12 89 ALA B N 1
ATOM 2298 C CA . ALA B 1 89 ? -26.016 -6.832 -5.492 1 80.12 89 ALA B CA 1
ATOM 2299 C C . ALA B 1 89 ? -27.172 -6.516 -6.438 1 80.12 89 ALA B C 1
ATOM 2301 O O . ALA B 1 89 ? -28 -7.383 -6.727 1 80.12 89 ALA B O 1
ATOM 2302 N N . LYS B 1 90 ? -27.109 -5.344 -6.957 1 79.31 90 LYS B N 1
ATOM 2303 C CA . LYS B 1 90 ? -28.203 -4.906 -7.832 1 79.31 90 LYS B CA 1
ATOM 2304 C C . LYS B 1 90 ? -28 -5.43 -9.25 1 79.31 90 LYS B C 1
ATOM 2306 O O . LYS B 1 90 ? -28.969 -5.598 -9.992 1 79.31 90 LYS B O 1
ATOM 2311 N N . HIS B 1 91 ? -26.719 -5.684 -9.602 1 72.38 91 HIS B N 1
ATOM 2312 C CA . HIS B 1 91 ? -26.422 -6.039 -10.984 1 72.38 91 HIS B CA 1
ATOM 2313 C C . HIS B 1 91 ? -25.828 -7.438 -11.078 1 72.38 91 HIS B C 1
ATOM 2315 O O . HIS B 1 91 ? -25.141 -7.766 -12.055 1 72.38 91 HIS B O 1
ATOM 2321 N N . GLN B 1 92 ? -26.094 -8.211 -10.086 1 65.44 92 GLN B N 1
ATOM 2322 C CA . GLN B 1 92 ? -25.453 -9.516 -10.008 1 65.44 92 GLN B CA 1
ATOM 2323 C C . GLN B 1 92 ? -25.578 -10.281 -11.32 1 65.44 9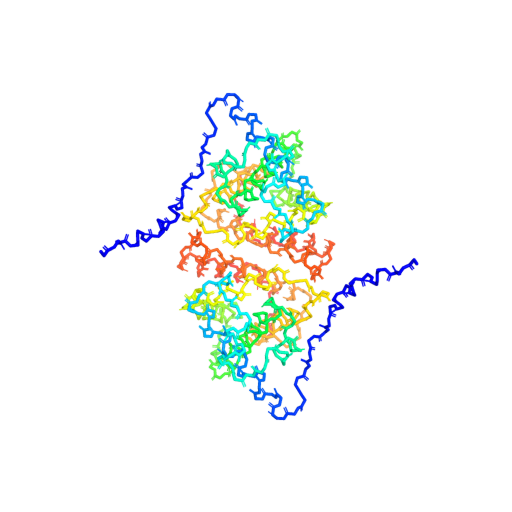2 GLN B C 1
ATOM 2325 O O . GLN B 1 92 ? -26.672 -10.453 -11.844 1 65.44 92 GLN B O 1
ATOM 2330 N N . VAL B 1 93 ? -24.438 -10.164 -12.086 1 57.94 93 VAL B N 1
ATOM 2331 C CA . VAL B 1 93 ? -24.391 -11 -13.281 1 57.94 93 VAL B CA 1
ATOM 2332 C C . VAL B 1 93 ? -23.906 -12.398 -12.914 1 57.94 93 VAL B C 1
ATOM 2334 O O . VAL B 1 93 ? -22.938 -12.547 -12.156 1 57.94 93 VAL B O 1
ATOM 2337 N N . GLN B 1 94 ? -24.75 -13.258 -12.953 1 61.19 94 GLN B N 1
ATOM 2338 C CA . GLN B 1 94 ? -24.406 -14.664 -12.773 1 61.19 94 GLN B CA 1
ATOM 2339 C C . GLN B 1 94 ? -23.297 -15.086 -13.742 1 61.19 94 GLN B C 1
ATOM 2341 O O . GLN B 1 94 ? -23.453 -14.938 -14.953 1 61.19 94 GLN B O 1
ATOM 2346 N N . SER B 1 95 ? -21.984 -14.961 -13.242 1 65.62 95 SER B N 1
ATOM 2347 C CA . SER B 1 95 ? -20.953 -15.508 -14.109 1 65.62 95 SER B CA 1
ATOM 2348 C C . SER B 1 95 ? -20.797 -17.016 -13.898 1 65.62 95 SER B C 1
ATOM 2350 O O . SER B 1 95 ? -21.125 -17.531 -12.836 1 65.62 95 SER B O 1
ATOM 2352 N N . ALA B 1 96 ? -20.531 -17.719 -14.977 1 66.62 96 ALA B N 1
ATOM 2353 C CA . ALA B 1 96 ? -20.391 -19.172 -15.023 1 66.62 96 ALA B CA 1
ATOM 2354 C C . ALA B 1 96 ? -19.234 -19.641 -14.141 1 66.62 96 ALA B C 1
ATOM 2356 O O . ALA B 1 96 ? -19.297 -20.734 -13.57 1 66.62 96 ALA B O 1
ATOM 2357 N N . ASN B 1 97 ? -18.203 -18.781 -13.977 1 86.62 97 ASN B N 1
ATOM 2358 C CA . ASN B 1 97 ? -17 -19.156 -13.242 1 86.62 97 ASN B CA 1
ATOM 2359 C C . ASN B 1 97 ? -16.688 -18.156 -12.141 1 86.62 97 ASN B C 1
ATOM 2361 O O . ASN B 1 97 ? -16.703 -16.938 -12.367 1 86.62 97 ASN B O 1
ATOM 2365 N N . PRO B 1 98 ? -16.594 -18.703 -10.953 1 87.31 98 PRO B N 1
ATOM 2366 C CA . PRO B 1 98 ? -16.344 -17.812 -9.805 1 87.31 98 PRO B CA 1
ATOM 2367 C C . PRO B 1 98 ? -15.18 -16.844 -10.047 1 87.31 98 PRO B C 1
ATOM 2369 O O . PRO B 1 98 ? -15.234 -15.695 -9.633 1 87.31 98 PRO B O 1
ATOM 2372 N N . GLN B 1 99 ? -14.133 -17.297 -10.727 1 91.56 99 GLN B N 1
ATOM 2373 C CA . GLN B 1 99 ? -12.992 -16.438 -11.008 1 91.56 99 GLN B CA 1
ATOM 2374 C C . GLN B 1 99 ? -13.391 -15.273 -11.906 1 91.56 99 GLN B C 1
ATOM 2376 O O . GLN B 1 99 ? -12.961 -14.133 -11.695 1 91.56 99 GLN B O 1
ATOM 2381 N N . ASP B 1 100 ? -14.227 -15.555 -12.891 1 91.88 100 ASP B N 1
ATOM 2382 C CA . ASP B 1 100 ? -14.703 -14.523 -13.797 1 91.88 100 ASP B CA 1
ATOM 2383 C C . ASP B 1 100 ? -15.578 -13.508 -13.07 1 91.88 100 ASP B C 1
ATOM 2385 O O . ASP B 1 100 ? -15.477 -12.305 -13.305 1 91.88 100 ASP B O 1
ATOM 2389 N N . ALA B 1 101 ? -16.391 -14.047 -12.211 1 90.75 101 ALA B N 1
ATOM 2390 C CA . ALA B 1 101 ? -17.266 -13.18 -11.445 1 90.75 101 ALA B CA 1
ATOM 2391 C C . ALA B 1 101 ? -16.469 -12.234 -10.547 1 90.75 101 ALA B C 1
ATOM 2393 O O . ALA B 1 101 ? -16.766 -11.031 -10.492 1 90.75 101 ALA B O 1
ATOM 2394 N N . VAL B 1 102 ? -15.484 -12.75 -9.898 1 92.94 102 VAL B N 1
ATOM 2395 C CA . VAL B 1 102 ? -14.648 -11.953 -9.008 1 92.94 102 VAL B CA 1
ATOM 2396 C C . VAL B 1 102 ? -13.867 -10.922 -9.82 1 92.94 102 VAL B C 1
ATOM 2398 O O . VAL B 1 102 ? -13.773 -9.758 -9.43 1 92.94 102 VAL B O 1
ATOM 2401 N N . TYR B 1 103 ? -13.391 -11.375 -10.93 1 94.56 103 TYR B N 1
ATOM 2402 C CA . TYR B 1 103 ? -12.664 -10.461 -11.805 1 94.56 103 TYR B CA 1
ATOM 2403 C C . TYR B 1 103 ? -13.539 -9.281 -12.211 1 94.56 103 TYR B C 1
ATOM 2405 O O . TYR B 1 103 ? -13.102 -8.133 -12.188 1 94.56 103 TYR B O 1
ATOM 2413 N N . GLU B 1 104 ? -14.68 -9.531 -12.609 1 91.81 104 GLU B N 1
ATOM 2414 C CA . GLU B 1 104 ? -15.586 -8.484 -13.07 1 91.81 104 GLU B CA 1
ATOM 2415 C C . GLU B 1 104 ? -15.859 -7.465 -11.977 1 91.81 104 GLU B C 1
ATOM 2417 O O . GLU B 1 104 ? -15.883 -6.258 -12.234 1 91.81 104 GLU B O 1
ATOM 2422 N N . VAL B 1 105 ? -16.031 -7.949 -10.812 1 91.44 105 VAL B N 1
ATOM 2423 C CA . VAL B 1 105 ? -16.266 -7.062 -9.672 1 91.44 105 VAL B CA 1
ATOM 2424 C C . VAL B 1 105 ? -15.039 -6.188 -9.445 1 91.44 105 VAL B C 1
ATOM 2426 O O . VAL B 1 105 ? -15.156 -4.973 -9.266 1 91.44 105 VAL B O 1
ATOM 2429 N N . LEU B 1 106 ? -13.859 -6.773 -9.469 1 93.94 106 LEU B N 1
ATOM 2430 C CA . LEU B 1 106 ? -12.625 -6.059 -9.172 1 93.94 106 LEU B CA 1
ATOM 2431 C C . LEU B 1 106 ? -12.297 -5.047 -10.266 1 93.94 106 LEU B C 1
ATOM 2433 O O . LEU B 1 106 ? -11.828 -3.945 -9.977 1 93.94 106 LEU B O 1
ATOM 2437 N N . VAL B 1 107 ? -12.578 -5.391 -11.484 1 94 107 VAL B N 1
ATOM 2438 C CA . VAL B 1 107 ? -12.297 -4.469 -12.586 1 94 107 VAL B CA 1
ATOM 2439 C C . VAL B 1 107 ? -13.234 -3.27 -12.5 1 94 107 VAL B C 1
ATOM 2441 O O . VAL B 1 107 ? -12.812 -2.127 -12.695 1 94 107 VAL B O 1
ATOM 2444 N N . ARG B 1 108 ? -14.469 -3.523 -12.227 1 91.44 108 ARG B N 1
ATOM 2445 C CA . ARG B 1 108 ? -15.422 -2.432 -12.07 1 91.44 108 ARG B CA 1
ATOM 2446 C C . ARG B 1 108 ? -15.023 -1.519 -10.922 1 91.44 108 ARG B C 1
ATOM 2448 O O . ARG B 1 108 ? -15.062 -0.293 -11.047 1 91.44 108 ARG B O 1
ATOM 2455 N N . ALA B 1 109 ? -14.695 -2.152 -9.836 1 92.81 109 ALA B N 1
ATOM 2456 C CA . ALA B 1 109 ? -14.242 -1.38 -8.688 1 92.81 109 ALA B CA 1
ATOM 2457 C C . ALA B 1 109 ? -13 -0.568 -9.031 1 92.81 109 ALA B C 1
ATOM 2459 O O . ALA B 1 109 ? -12.883 0.599 -8.648 1 92.81 109 ALA B O 1
ATOM 2460 N N . THR B 1 110 ? -12.055 -1.18 -9.742 1 94.38 110 THR B N 1
ATOM 2461 C CA . THR B 1 110 ? -10.82 -0.519 -10.148 1 94.38 110 THR B CA 1
ATOM 2462 C C . THR B 1 110 ? -11.117 0.694 -11.023 1 94.38 110 THR B C 1
ATOM 2464 O O . THR B 1 110 ? -10.609 1.79 -10.766 1 94.38 110 THR B O 1
ATOM 2467 N N . ARG B 1 111 ? -11.953 0.526 -11.961 1 93.25 111 ARG B N 1
ATOM 2468 C CA . ARG B 1 111 ? -12.312 1.617 -12.859 1 93.25 111 ARG B CA 1
ATOM 2469 C C . ARG B 1 111 ? -12.992 2.752 -12.102 1 93.25 111 ARG B C 1
ATOM 2471 O O . ARG B 1 111 ? -12.719 3.926 -12.359 1 93.25 111 ARG B O 1
ATOM 2478 N N . GLY B 1 112 ? -13.859 2.438 -11.18 1 92.25 112 GLY B N 1
ATOM 2479 C CA . GLY B 1 112 ? -14.508 3.443 -10.352 1 92.25 112 GLY B CA 1
ATOM 2480 C C . GLY B 1 112 ? -13.531 4.234 -9.5 1 92.25 112 GLY B C 1
ATOM 2481 O O . GLY B 1 112 ? -13.641 5.457 -9.406 1 92.25 112 GLY B O 1
ATOM 2482 N N . LEU B 1 113 ? -12.586 3.543 -8.938 1 93.5 113 LEU B N 1
ATOM 2483 C CA . LEU B 1 113 ? -11.594 4.191 -8.094 1 93.5 113 LEU B CA 1
ATOM 2484 C C . LEU B 1 113 ? -10.672 5.078 -8.93 1 93.5 113 LEU B C 1
ATOM 2486 O O . LEU B 1 113 ? -10.367 6.207 -8.531 1 93.5 113 LEU B O 1
ATOM 2490 N N . LEU B 1 114 ? -10.32 4.637 -10.102 1 93.81 114 LEU B N 1
ATOM 2491 C CA . LEU B 1 114 ? -9.344 5.359 -10.914 1 93.81 114 LEU B CA 1
ATOM 2492 C C . LEU B 1 114 ? -9.984 6.578 -11.578 1 93.81 114 LEU B C 1
ATOM 2494 O O . LEU B 1 114 ? -9.273 7.461 -12.07 1 93.81 114 LEU B O 1
ATOM 2498 N N . ARG B 1 115 ? -11.289 6.691 -11.57 1 93.25 115 ARG B N 1
ATOM 2499 C CA . ARG B 1 115 ? -11.992 7.852 -12.109 1 93.25 115 ARG B CA 1
ATOM 2500 C C . ARG B 1 115 ? -11.852 9.055 -11.18 1 93.25 115 ARG B C 1
ATOM 2502 O O . ARG B 1 115 ? -12.078 10.195 -11.594 1 93.25 115 ARG B O 1
ATOM 2509 N N . ARG B 1 116 ? -11.531 8.828 -9.945 1 94.44 116 ARG B N 1
ATOM 2510 C CA . ARG B 1 116 ? -11.297 9.875 -8.953 1 94.44 116 ARG B CA 1
ATOM 2511 C C . ARG B 1 116 ? -9.93 9.703 -8.297 1 94.44 116 ARG B C 1
ATOM 2513 O O . ARG B 1 116 ? -9.844 9.438 -7.094 1 94.44 116 ARG B O 1
ATOM 2520 N N . PRO B 1 117 ? -8.914 10 -9.031 1 94.12 117 PRO B N 1
ATOM 2521 C CA . PRO B 1 117 ? -7.566 9.617 -8.609 1 94.12 117 PRO B CA 1
ATOM 2522 C C . PRO B 1 117 ? -7.137 10.297 -7.312 1 94.12 117 PRO B C 1
ATOM 2524 O O . PRO B 1 117 ? -6.52 9.656 -6.453 1 94.12 117 PRO B O 1
ATOM 2527 N N . ALA B 1 118 ? -7.488 11.594 -7.152 1 95 118 ALA B N 1
ATOM 2528 C CA . ALA B 1 118 ? -7.074 12.289 -5.934 1 95 118 ALA B CA 1
ATOM 2529 C C . ALA B 1 118 ? -7.766 11.695 -4.707 1 95 118 ALA B C 1
ATOM 2531 O O . ALA B 1 118 ? -7.117 11.422 -3.693 1 95 118 ALA B O 1
ATOM 2532 N N . LEU B 1 119 ? -9.039 11.477 -4.828 1 96.94 119 LEU B N 1
ATOM 2533 C CA . LEU B 1 119 ? -9.797 10.883 -3.73 1 96.94 119 LEU B CA 1
ATOM 2534 C C . LEU B 1 119 ? -9.328 9.461 -3.447 1 96.94 119 LEU B C 1
ATOM 2536 O O . LEU B 1 119 ? -9.148 9.078 -2.289 1 96.94 119 LEU B O 1
ATOM 2540 N N . SER B 1 120 ? -9.109 8.695 -4.504 1 96.62 120 SER B N 1
ATOM 2541 C CA . SER B 1 120 ? -8.664 7.316 -4.34 1 96.62 120 SER B CA 1
ATOM 2542 C C . SER B 1 120 ? -7.301 7.246 -3.664 1 96.62 120 SER B C 1
ATOM 2544 O O . SER B 1 120 ? -7.07 6.402 -2.797 1 96.62 120 SER B O 1
ATOM 2546 N N . THR B 1 121 ? -6.48 8.148 -4.043 1 94.81 121 THR B N 1
ATOM 2547 C CA . THR B 1 121 ? -5.168 8.227 -3.404 1 94.81 121 THR B CA 1
ATOM 2548 C C . THR B 1 121 ? -5.309 8.539 -1.917 1 94.81 121 THR B C 1
ATOM 2550 O O . THR B 1 121 ? -4.668 7.898 -1.082 1 94.81 121 THR B O 1
ATOM 2553 N N . ALA B 1 122 ? -6.172 9.477 -1.596 1 95.75 122 ALA B N 1
ATOM 2554 C CA . ALA B 1 122 ? -6.398 9.836 -0.199 1 95.75 122 ALA B CA 1
ATOM 2555 C C . ALA B 1 122 ? -6.914 8.648 0.599 1 95.75 122 ALA B C 1
ATOM 2557 O O . ALA B 1 122 ? -6.434 8.375 1.7 1 95.75 122 ALA B O 1
ATOM 2558 N N . MET B 1 123 ? -7.828 7.949 0.027 1 96.25 123 MET B N 1
ATOM 2559 C CA . MET B 1 123 ? -8.438 6.793 0.682 1 96.25 123 MET B CA 1
ATOM 2560 C C . MET B 1 123 ? -7.414 5.676 0.872 1 96.25 123 MET B C 1
ATOM 2562 O O . MET B 1 123 ? -7.277 5.137 1.971 1 96.25 123 MET B O 1
ATOM 2566 N N . LEU B 1 124 ? -6.66 5.379 -0.137 1 93.44 124 LEU B N 1
ATOM 2567 C CA . LEU B 1 124 ? -5.715 4.266 -0.103 1 93.44 124 LEU B CA 1
ATOM 2568 C C . LEU B 1 124 ? -4.527 4.59 0.793 1 93.44 124 LEU B C 1
ATOM 2570 O O . LEU B 1 124 ? -4.062 3.732 1.548 1 93.44 124 LEU B O 1
ATOM 2574 N N . GLN B 1 125 ? -4.098 5.789 0.718 1 91.56 125 GLN B N 1
ATOM 2575 C CA . GLN B 1 125 ? -3 6.199 1.589 1 91.56 125 GLN B CA 1
ATOM 2576 C C . GLN B 1 125 ? -3.408 6.129 3.057 1 91.56 125 GLN B C 1
ATOM 2578 O O . GLN B 1 125 ? -2.643 5.652 3.898 1 91.56 125 GLN B O 1
ATOM 2583 N N . SER B 1 126 ? -4.59 6.594 3.361 1 93.62 126 SER B N 1
ATOM 2584 C CA . SER B 1 126 ? -5.082 6.551 4.734 1 93.62 126 SER B CA 1
ATOM 2585 C C . SER B 1 126 ? -5.273 5.113 5.211 1 93.62 126 SER B C 1
ATOM 2587 O O . SER B 1 126 ? -4.887 4.766 6.328 1 93.62 126 SER B O 1
ATOM 2589 N N . SER B 1 127 ? -5.789 4.32 4.352 1 91.75 127 SER B N 1
ATOM 2590 C CA . SER B 1 127 ? -6.031 2.924 4.695 1 91.75 127 SER B CA 1
ATOM 2591 C C . SER B 1 127 ? -4.723 2.168 4.891 1 91.75 127 SER B C 1
ATOM 2593 O O . SER B 1 127 ? -4.629 1.29 5.754 1 91.75 127 SER B O 1
ATOM 2595 N N . SER B 1 128 ? -3.746 2.525 4.109 1 89.06 128 SER B N 1
ATOM 2596 C CA . SER B 1 128 ? -2.477 1.807 4.129 1 89.06 128 SER B CA 1
ATOM 2597 C C . SER B 1 128 ? -1.638 2.203 5.34 1 89.06 128 SER B C 1
ATOM 2599 O O . SER B 1 128 ? -0.733 1.469 5.742 1 89.06 128 SER B O 1
ATOM 2601 N N . THR B 1 129 ? -1.974 3.34 5.941 1 86.88 129 THR B N 1
ATOM 2602 C CA . THR B 1 129 ? -1.163 3.811 7.059 1 86.88 129 THR B CA 1
ATOM 2603 C C . THR B 1 129 ? -1.905 3.629 8.383 1 86.88 129 THR B C 1
ATOM 2605 O O . THR B 1 129 ? -1.328 3.814 9.453 1 86.88 129 THR B O 1
ATOM 2608 N N . ALA B 1 130 ? -3.141 3.271 8.273 1 90.38 130 ALA B N 1
ATOM 2609 C CA . ALA B 1 130 ? -3.961 3.135 9.477 1 90.38 130 ALA B CA 1
ATOM 2610 C C . ALA B 1 130 ? -3.621 1.854 10.234 1 90.38 130 ALA B C 1
ATOM 2612 O O . ALA B 1 130 ? -3.625 0.765 9.648 1 90.38 130 ALA B O 1
ATOM 2613 N N . ASN B 1 131 ? -3.322 2.059 11.438 1 90.81 131 ASN B N 1
ATOM 2614 C CA . ASN B 1 131 ? -3.148 0.913 12.328 1 90.81 131 ASN B CA 1
ATOM 2615 C C . ASN B 1 131 ? -4.477 0.466 12.93 1 90.81 131 ASN B C 1
ATOM 2617 O O . ASN B 1 131 ? -5.266 1.294 13.383 1 90.81 131 ASN B O 1
ATOM 2621 N N . VAL B 1 132 ? -4.68 -0.799 12.977 1 88.06 132 VAL B N 1
ATOM 2622 C CA . VAL B 1 132 ? -5.965 -1.35 13.391 1 88.06 132 VAL B CA 1
ATOM 2623 C C . VAL B 1 132 ? -6.234 -0.992 14.852 1 88.06 132 VAL B C 1
ATOM 2625 O O . VAL B 1 132 ? -7.391 -0.821 15.25 1 88.06 132 VAL B O 1
ATOM 2628 N N . ALA B 1 133 ? -5.23 -0.826 15.609 1 88.62 133 ALA B N 1
ATOM 2629 C CA . ALA B 1 133 ? -5.371 -0.491 17.031 1 88.62 133 ALA B CA 1
ATOM 2630 C C . ALA B 1 133 ? -5.832 0.952 17.203 1 88.62 133 ALA B C 1
ATOM 2632 O O . ALA B 1 133 ? -6.543 1.269 18.156 1 88.62 133 ALA B O 1
ATOM 2633 N N . THR B 1 134 ? -5.496 1.837 16.328 1 90.25 134 THR B N 1
ATOM 2634 C CA . THR B 1 134 ? -5.777 3.26 16.484 1 90.25 134 THR B CA 1
ATOM 2635 C C . THR B 1 134 ? -6.938 3.684 15.578 1 90.25 134 THR B C 1
ATOM 2637 O O . THR B 1 134 ? -7.645 4.645 15.883 1 90.25 134 THR B O 1
ATOM 2640 N N . VAL B 1 135 ? -7.102 2.967 14.516 1 93.56 135 VAL B N 1
ATOM 2641 C CA . VAL B 1 135 ? -8.18 3.234 13.57 1 93.56 135 VAL B CA 1
ATOM 2642 C C . VAL B 1 135 ? -8.984 1.957 13.328 1 93.56 135 VAL B C 1
ATOM 2644 O O . VAL B 1 135 ? -8.805 1.29 12.305 1 93.56 135 VAL B O 1
ATOM 2647 N N . PRO B 1 136 ? -9.875 1.715 14.07 1 88.25 136 PRO B N 1
ATOM 2648 C CA . PRO B 1 136 ? -10.555 0.415 14.031 1 88.25 136 PRO B CA 1
ATOM 2649 C C . PRO B 1 136 ? -11.359 0.203 12.75 1 88.25 136 PRO B C 1
ATOM 2651 O O . PRO B 1 136 ? -11.531 -0.936 12.312 1 88.25 136 PRO B O 1
ATOM 2654 N N . ASP B 1 137 ? -11.75 1.264 12.117 1 91.12 137 ASP B N 1
ATOM 2655 C CA . ASP B 1 137 ? -12.602 1.158 10.938 1 91.12 137 ASP B CA 1
ATOM 2656 C C . ASP B 1 137 ? -11.844 0.542 9.766 1 91.12 137 ASP B C 1
ATOM 2658 O O . ASP B 1 137 ? -12.453 0.135 8.773 1 91.12 137 ASP B O 1
ATOM 2662 N N . VAL B 1 138 ? -10.586 0.452 9.914 1 89.94 138 VAL B N 1
ATOM 2663 C CA . VAL B 1 138 ? -9.82 -0.108 8.805 1 89.94 138 VAL B CA 1
ATOM 2664 C C . VAL B 1 138 ? -10.172 -1.582 8.625 1 89.94 138 VAL B C 1
ATOM 2666 O O . VAL B 1 138 ? -10.133 -2.104 7.508 1 89.94 138 VAL B O 1
ATOM 2669 N N . GLY B 1 139 ? -10.539 -2.289 9.688 1 88.56 139 GLY B N 1
ATOM 2670 C CA . GLY B 1 139 ? -10.992 -3.668 9.609 1 88.56 139 GLY B CA 1
ATOM 2671 C C . GLY B 1 139 ? -12.25 -3.838 8.773 1 88.56 139 GLY B C 1
ATOM 2672 O O . GLY B 1 139 ? -12.445 -4.879 8.141 1 88.56 139 GLY B O 1
ATOM 2673 N N . LYS B 1 140 ? -13.039 -2.783 8.727 1 92.56 140 LYS B N 1
ATOM 2674 C CA . LYS B 1 140 ? -14.273 -2.82 7.945 1 92.56 140 LYS B CA 1
ATOM 2675 C C . LYS B 1 140 ? -13.977 -2.852 6.449 1 92.56 140 LYS B C 1
ATOM 2677 O O . LYS B 1 140 ? -14.773 -3.367 5.664 1 92.56 140 LYS B O 1
ATOM 2682 N N . ILE B 1 141 ? -12.852 -2.297 6.109 1 91.06 141 ILE B N 1
ATOM 2683 C CA . ILE B 1 141 ? -12.461 -2.301 4.703 1 91.06 141 ILE B CA 1
ATOM 2684 C C . ILE B 1 141 ? -12.242 -3.738 4.234 1 91.06 141 ILE B C 1
ATOM 2686 O O . ILE B 1 141 ? -12.836 -4.176 3.248 1 91.06 141 ILE B O 1
ATOM 2690 N N . ASP B 1 142 ? -11.469 -4.457 4.977 1 86.69 142 ASP B N 1
ATOM 2691 C CA . ASP B 1 142 ? -11.141 -5.832 4.621 1 86.69 142 ASP B CA 1
ATOM 2692 C C . ASP B 1 142 ? -12.391 -6.719 4.645 1 86.69 142 ASP B C 1
ATOM 2694 O O . ASP B 1 142 ? -12.625 -7.492 3.717 1 86.69 142 ASP B O 1
ATOM 2698 N N . ARG B 1 143 ? -13.203 -6.574 5.656 1 89.81 143 ARG B N 1
ATOM 2699 C CA . ARG B 1 143 ? -14.406 -7.391 5.797 1 89.81 143 ARG B CA 1
ATOM 2700 C C . ARG B 1 143 ? -15.406 -7.086 4.691 1 89.81 143 ARG B C 1
ATOM 2702 O O . ARG B 1 143 ? -16.031 -7.996 4.141 1 89.81 143 ARG B O 1
ATOM 2709 N N . GLY B 1 144 ? -15.531 -5.84 4.43 1 91.31 144 GLY B N 1
ATOM 2710 C CA . GLY B 1 144 ? -16.453 -5.445 3.377 1 91.31 144 GLY B CA 1
ATOM 2711 C C . GLY B 1 144 ? -16.078 -5.988 2.014 1 91.31 144 GLY B C 1
ATOM 2712 O O . GLY B 1 144 ? -16.906 -6.559 1.31 1 91.31 144 GLY B O 1
ATOM 2713 N N . PHE B 1 145 ? -14.852 -5.891 1.672 1 88.06 145 PHE B N 1
ATOM 2714 C CA . PHE B 1 145 ? -14.375 -6.375 0.38 1 88.06 145 PHE B CA 1
ATOM 2715 C C . PHE B 1 145 ? -14.477 -7.895 0.303 1 88.06 145 PHE B C 1
ATOM 2717 O O . PHE B 1 145 ? -14.875 -8.445 -0.726 1 88.06 145 PHE B O 1
ATOM 2724 N N . ARG B 1 146 ? -14.07 -8.516 1.352 1 89.25 146 ARG B N 1
ATOM 2725 C CA . ARG B 1 146 ? -14.164 -9.969 1.4 1 89.25 146 ARG B CA 1
ATOM 2726 C C . ARG B 1 146 ? -15.586 -10.445 1.142 1 89.25 146 ARG B C 1
ATOM 2728 O O . ARG B 1 146 ? -15.805 -11.375 0.368 1 89.25 146 ARG B O 1
ATOM 2735 N N . GLN B 1 147 ? -16.531 -9.789 1.739 1 90.75 147 GLN B N 1
ATOM 2736 C CA . GLN B 1 147 ? -17.922 -10.188 1.585 1 90.75 147 GLN B CA 1
ATOM 2737 C C . GLN B 1 147 ? -18.406 -9.984 0.148 1 90.75 147 GLN B C 1
ATOM 2739 O O . GLN B 1 147 ? -19.109 -10.828 -0.402 1 90.75 147 GLN B O 1
ATOM 2744 N N . ILE B 1 148 ? -18 -8.906 -0.404 1 91.06 148 ILE B N 1
ATOM 2745 C CA . ILE B 1 148 ? -18.375 -8.617 -1.783 1 91.06 148 ILE B CA 1
ATOM 2746 C C . ILE B 1 148 ? -17.828 -9.703 -2.707 1 91.06 148 ILE B C 1
ATOM 2748 O O . ILE B 1 148 ? -18.547 -10.195 -3.588 1 91.06 148 ILE B O 1
ATOM 2752 N N . ILE B 1 149 ? -16.625 -10.117 -2.508 1 90 149 ILE B N 1
ATOM 2753 C CA . ILE B 1 149 ? -15.977 -11.102 -3.371 1 90 149 ILE B CA 1
ATOM 2754 C C . ILE B 1 149 ? -16.594 -12.477 -3.145 1 90 149 ILE B C 1
ATOM 2756 O O . ILE B 1 149 ? -16.812 -13.227 -4.098 1 90 149 ILE B O 1
ATOM 2760 N N . LEU B 1 150 ? -16.875 -12.828 -1.884 1 89.94 150 LEU B N 1
ATOM 2761 C CA . LEU B 1 150 ? -17.547 -14.086 -1.592 1 89.94 150 LEU B CA 1
ATOM 2762 C C . LEU B 1 150 ? -18.906 -14.148 -2.275 1 89.94 150 LEU B C 1
ATOM 2764 O O . LEU B 1 150 ? -19.266 -15.172 -2.859 1 89.94 150 LEU B O 1
ATOM 2768 N N . ASP B 1 151 ? -19.609 -13.055 -2.207 1 88.69 151 ASP B N 1
ATOM 2769 C CA . ASP B 1 151 ? -20.906 -12.977 -2.861 1 88.69 151 ASP B CA 1
ATOM 2770 C C . ASP B 1 151 ? -20.766 -13.133 -4.375 1 88.69 151 ASP B C 1
ATOM 2772 O O . ASP B 1 151 ? -21.562 -13.828 -5.004 1 88.69 151 ASP B O 1
ATOM 2776 N N . ALA B 1 152 ? -19.812 -12.508 -4.895 1 87.81 152 ALA B N 1
ATOM 2777 C CA . ALA B 1 152 ? -19.578 -12.594 -6.336 1 87.81 152 ALA B CA 1
ATOM 2778 C C . ALA B 1 152 ? -19.219 -14.016 -6.754 1 87.81 152 ALA B C 1
ATOM 2780 O O . ALA B 1 152 ? -19.672 -14.492 -7.801 1 87.81 152 ALA B O 1
ATOM 2781 N N . ALA B 1 153 ? -18.422 -14.688 -5.922 1 87.56 153 ALA B N 1
ATOM 2782 C CA . ALA B 1 153 ? -17.969 -16.031 -6.227 1 87.56 153 ALA B CA 1
ATOM 2783 C C . ALA B 1 153 ? -19.047 -17.062 -5.938 1 87.56 153 ALA B C 1
ATOM 2785 O O . ALA B 1 153 ? -18.938 -18.234 -6.332 1 87.56 153 ALA B O 1
ATOM 2786 N N . GLY B 1 154 ? -20.078 -16.672 -5.199 1 86.25 154 GLY B N 1
ATOM 2787 C CA . GLY B 1 154 ? -21.156 -17.578 -4.824 1 86.25 154 GLY B CA 1
ATOM 2788 C C . GLY B 1 154 ? -20.766 -18.531 -3.719 1 86.25 154 GLY B C 1
ATOM 2789 O O . GLY B 1 154 ? -21.234 -19.688 -3.697 1 86.25 154 GLY B O 1
ATOM 2790 N N . ILE B 1 155 ? -19.906 -18.109 -2.904 1 87.69 155 ILE B N 1
ATOM 2791 C CA . ILE B 1 155 ? -19.438 -18.969 -1.825 1 87.69 155 ILE B CA 1
ATOM 2792 C C . ILE B 1 155 ? -20.109 -18.562 -0.515 1 87.69 155 ILE B C 1
ATOM 2794 O O . ILE B 1 155 ? -19.922 -17.453 -0.024 1 87.69 155 ILE B O 1
ATOM 2798 N N . GLU B 1 156 ? -20.812 -19.469 0.061 1 86.75 156 GLU B N 1
ATOM 2799 C CA . GLU B 1 156 ? -21.531 -19.203 1.304 1 86.75 156 GLU B CA 1
ATOM 2800 C C . GLU B 1 156 ? -20.719 -19.656 2.516 1 86.75 156 GLU B C 1
ATOM 2802 O O . GLU B 1 156 ? -20.719 -19 3.553 1 86.75 156 GLU B O 1
ATOM 2807 N N . ASN B 1 157 ? -20.078 -20.812 2.377 1 89.94 157 ASN B N 1
ATOM 2808 C CA . ASN B 1 157 ? -19.25 -21.375 3.445 1 89.94 157 ASN B CA 1
ATOM 2809 C C . ASN B 1 157 ? -17.797 -21.547 3.006 1 89.94 157 ASN B C 1
ATOM 2811 O O . ASN B 1 157 ? -17.375 -22.656 2.693 1 89.94 157 ASN B O 1
ATOM 2815 N N . PRO B 1 158 ? -17.141 -20.469 3.104 1 90.31 158 PRO B N 1
ATOM 2816 C CA . PRO B 1 158 ? -15.773 -20.531 2.588 1 90.31 158 PRO B CA 1
ATOM 2817 C C . PRO B 1 158 ? -14.859 -21.406 3.438 1 90.31 158 PRO B C 1
ATOM 2819 O O . PRO B 1 158 ? -14.961 -21.391 4.668 1 90.31 158 PRO B O 1
ATOM 2822 N N . THR B 1 159 ? -14.039 -22.219 2.795 1 91.31 159 THR B N 1
ATOM 2823 C CA . THR B 1 159 ? -12.992 -23 3.447 1 91.31 159 THR B CA 1
ATOM 2824 C C . THR B 1 159 ? -11.805 -22.109 3.809 1 91.31 159 THR B C 1
ATOM 2826 O O . THR B 1 159 ? -11.773 -20.922 3.453 1 91.31 159 THR B O 1
ATOM 2829 N N . GLU B 1 160 ? -10.867 -22.656 4.5 1 88.31 160 GLU B N 1
ATOM 2830 C CA . GLU B 1 160 ? -9.648 -21.922 4.816 1 88.31 160 GLU B CA 1
ATOM 2831 C C . GLU B 1 160 ? -8.859 -21.578 3.553 1 88.31 160 GLU B C 1
ATOM 2833 O O . GLU B 1 160 ? -8.242 -20.516 3.469 1 88.31 160 GLU B O 1
ATOM 2838 N N . GLU B 1 161 ? -8.906 -22.484 2.635 1 87.94 161 GLU B N 1
ATOM 2839 C CA . GLU B 1 161 ? -8.234 -22.234 1.362 1 87.94 161 GLU B CA 1
ATOM 2840 C C . GLU B 1 161 ? -8.891 -21.094 0.601 1 87.94 161 GLU B C 1
ATOM 2842 O O . GLU B 1 161 ? -8.195 -20.281 -0.018 1 87.94 161 GLU B O 1
ATOM 2847 N N . ASP B 1 162 ? -10.227 -21.047 0.659 1 89.81 162 ASP B N 1
ATOM 2848 C CA . ASP B 1 162 ? -10.945 -19.938 0.046 1 89.81 162 ASP B CA 1
ATOM 2849 C C . ASP B 1 162 ? -10.555 -18.609 0.686 1 89.81 162 ASP B C 1
ATOM 2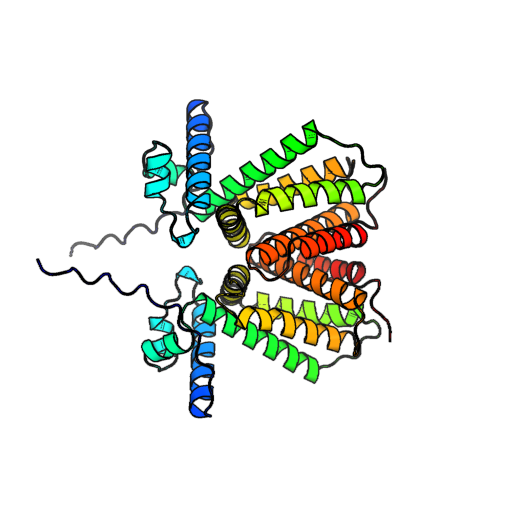851 O O . ASP B 1 162 ? -10.219 -17.656 -0.015 1 89.81 162 ASP B O 1
ATOM 2855 N N . ASN B 1 163 ? -10.477 -18.656 1.967 1 88.44 163 ASN B N 1
ATOM 2856 C CA . ASN B 1 163 ? -10.172 -17.438 2.711 1 88.44 163 ASN B CA 1
ATOM 2857 C C . ASN B 1 163 ? -8.758 -16.938 2.41 1 88.44 163 ASN B C 1
ATOM 2859 O O . ASN B 1 163 ? -8.539 -15.742 2.262 1 88.44 163 ASN B O 1
ATOM 2863 N N . THR B 1 164 ? -7.898 -17.844 2.324 1 88.38 164 THR B N 1
ATOM 2864 C CA . THR B 1 164 ? -6.52 -17.484 2.018 1 88.38 164 THR B CA 1
ATOM 2865 C C . THR B 1 164 ? -6.418 -16.891 0.615 1 88.38 164 THR B C 1
ATOM 2867 O O . THR B 1 164 ? -5.801 -15.844 0.423 1 88.38 164 THR B O 1
ATOM 2870 N N . GLY B 1 165 ? -7 -17.562 -0.353 1 89.81 165 GLY B N 1
ATOM 2871 C CA . GLY B 1 165 ? -6.988 -17.047 -1.713 1 89.81 165 GLY B CA 1
ATOM 2872 C C . GLY B 1 165 ? -7.574 -15.648 -1.829 1 89.81 165 GLY B C 1
ATOM 2873 O O . GLY B 1 165 ? -7.023 -14.797 -2.525 1 89.81 165 GLY B O 1
ATOM 2874 N N . LEU B 1 166 ? -8.617 -15.406 -1.116 1 90 166 LEU B N 1
ATOM 2875 C CA . LEU B 1 166 ? -9.289 -14.109 -1.157 1 90 166 LEU B CA 1
ATOM 2876 C C . LEU B 1 166 ? -8.438 -13.031 -0.492 1 90 166 LEU B C 1
ATOM 2878 O O . LEU B 1 166 ? -8.359 -11.906 -0.981 1 90 166 LEU B O 1
ATOM 2882 N N . ARG B 1 167 ? -7.871 -13.367 0.619 1 88.94 167 ARG B N 1
ATOM 2883 C CA . ARG B 1 167 ? -6.996 -12.438 1.32 1 88.94 167 ARG B CA 1
ATOM 2884 C C . ARG B 1 167 ? -5.824 -12.016 0.439 1 88.94 167 ARG B C 1
ATOM 2886 O O . ARG B 1 167 ? -5.504 -10.828 0.345 1 88.94 167 ARG B O 1
ATOM 2893 N N . LEU B 1 168 ? -5.207 -12.969 -0.197 1 91.88 168 LEU B N 1
ATOM 2894 C CA . LEU B 1 168 ? -4.07 -12.688 -1.07 1 91.88 168 LEU B CA 1
ATOM 2895 C C . LEU B 1 168 ? -4.504 -11.844 -2.266 1 91.88 168 LEU B C 1
ATOM 2897 O O . LEU B 1 168 ? -3.799 -10.914 -2.658 1 91.88 168 LEU B O 1
ATOM 2901 N N . LEU B 1 169 ? -5.609 -12.188 -2.781 1 93.25 169 LEU B N 1
ATOM 2902 C CA . LEU B 1 169 ? -6.113 -11.445 -3.932 1 93.25 169 LEU B CA 1
ATOM 2903 C C . LEU B 1 169 ? -6.406 -9.992 -3.559 1 93.25 169 LEU B C 1
ATOM 2905 O O . LEU B 1 169 ? -6.125 -9.078 -4.336 1 93.25 169 LEU B O 1
ATOM 2909 N N . MET B 1 170 ? -6.965 -9.789 -2.43 1 90.75 170 MET B N 1
ATOM 2910 C CA . MET B 1 170 ? -7.258 -8.438 -1.974 1 90.75 170 MET B CA 1
ATOM 2911 C C . MET B 1 170 ? -5.977 -7.633 -1.794 1 90.75 170 MET B C 1
ATOM 2913 O O . MET B 1 170 ? -5.906 -6.469 -2.193 1 90.75 170 MET B O 1
ATOM 2917 N N . GLN B 1 171 ? -5.031 -8.242 -1.162 1 88.81 171 GLN B N 1
ATOM 2918 C CA . GLN B 1 171 ? -3.744 -7.574 -0.986 1 88.81 171 GLN B CA 1
ATOM 2919 C C . GLN B 1 171 ? -3.133 -7.195 -2.332 1 88.81 171 GLN B C 1
ATOM 2921 O O . GLN B 1 171 ? -2.611 -6.09 -2.494 1 88.81 171 GLN B O 1
ATOM 2926 N N . LEU B 1 172 ? -3.197 -8.117 -3.23 1 91.62 172 LEU B N 1
ATOM 2927 C CA . LEU B 1 172 ? -2.676 -7.879 -4.57 1 91.62 172 LEU B CA 1
ATOM 2928 C C . LEU B 1 172 ? -3.438 -6.754 -5.262 1 91.62 172 LEU B C 1
ATOM 2930 O O . LEU B 1 172 ? -2.83 -5.871 -5.875 1 91.62 172 LEU B O 1
ATOM 2934 N N . TRP B 1 173 ? -4.777 -6.809 -5.176 1 92.69 173 TRP B N 1
ATOM 2935 C CA . TRP B 1 173 ? -5.629 -5.82 -5.828 1 92.69 173 TRP B CA 1
ATOM 2936 C C . TRP B 1 173 ? -5.32 -4.414 -5.32 1 92.69 173 TRP B C 1
ATOM 2938 O O . TRP B 1 173 ? -5.211 -3.473 -6.105 1 92.69 173 TRP B O 1
ATOM 2948 N N . PHE B 1 174 ? -5.109 -4.281 -4.047 1 89.44 174 PHE B N 1
ATOM 2949 C CA . PHE B 1 174 ? -4.75 -2.99 -3.473 1 89.44 174 PHE B CA 1
ATOM 2950 C C . PHE B 1 174 ? -3.428 -2.492 -4.043 1 89.44 174 PHE B C 1
ATOM 2952 O O . PHE B 1 174 ? -3.297 -1.314 -4.387 1 89.44 174 PHE B O 1
ATOM 2959 N N . GLY B 1 175 ? -2.48 -3.361 -4.098 1 89.56 175 GLY B N 1
ATOM 2960 C CA . GLY B 1 175 ? -1.192 -2.994 -4.664 1 89.56 175 GLY B CA 1
ATOM 2961 C C . GLY B 1 175 ? -1.279 -2.549 -6.109 1 89.56 175 GLY B C 1
ATOM 2962 O O . GLY B 1 175 ? -0.604 -1.6 -6.516 1 89.56 175 GLY B O 1
ATOM 2963 N N . VAL B 1 176 ? -2.131 -3.197 -6.871 1 92.25 176 VAL B N 1
ATOM 2964 C CA . VAL B 1 176 ? -2.314 -2.875 -8.281 1 92.25 176 VAL B CA 1
ATOM 2965 C C . VAL B 1 176 ? -2.92 -1.479 -8.422 1 92.25 176 VAL B C 1
ATOM 2967 O O . VAL B 1 176 ? -2.451 -0.67 -9.227 1 92.25 176 VAL B O 1
ATOM 2970 N N . ILE B 1 177 ? -3.924 -1.191 -7.598 1 92.69 177 ILE B N 1
ATOM 2971 C CA . ILE B 1 177 ? -4.566 0.117 -7.652 1 92.69 177 ILE B CA 1
ATOM 2972 C C . ILE B 1 177 ? -3.564 1.203 -7.273 1 92.69 177 ILE B C 1
ATOM 2974 O O . ILE B 1 177 ? -3.467 2.23 -7.949 1 92.69 177 ILE B O 1
ATOM 2978 N N . GLN B 1 178 ? -2.879 0.951 -6.266 1 90.31 178 GLN B N 1
ATOM 2979 C CA . GLN B 1 178 ? -1.883 1.915 -5.812 1 90.31 178 GLN B CA 1
ATOM 2980 C C . GLN B 1 178 ? -0.829 2.162 -6.891 1 90.31 178 GLN B C 1
ATOM 2982 O O . GLN B 1 178 ? -0.423 3.303 -7.117 1 90.31 178 GLN B O 1
ATOM 2987 N N . SER B 1 179 ? -0.392 1.119 -7.547 1 89.69 179 SER B N 1
ATOM 2988 C CA . SER B 1 179 ? 0.592 1.248 -8.617 1 89.69 179 SER B CA 1
ATOM 2989 C C . SER B 1 179 ? 0.041 2.064 -9.781 1 89.69 179 SER B C 1
ATOM 2991 O O . SER B 1 179 ? 0.76 2.867 -10.383 1 89.69 179 SER B O 1
ATOM 2993 N N . CYS B 1 180 ? -1.175 1.858 -10.078 1 92.5 180 CYS B N 1
ATOM 2994 C CA . CYS B 1 180 ? -1.817 2.633 -11.133 1 92.5 180 CYS B CA 1
ATOM 2995 C C . CYS B 1 180 ? -1.901 4.105 -10.758 1 92.5 180 CYS B C 1
ATOM 2997 O O . CYS B 1 180 ? -1.573 4.977 -11.562 1 92.5 180 CYS B O 1
ATOM 2999 N N . LEU B 1 181 ? -2.258 4.355 -9.562 1 91.75 181 LEU B N 1
ATOM 3000 C CA . LEU B 1 181 ? -2.422 5.723 -9.086 1 91.75 181 LEU B CA 1
ATOM 3001 C C . LEU B 1 181 ? -1.083 6.449 -9.047 1 91.75 181 LEU B C 1
ATOM 3003 O O . LEU B 1 181 ? -1.025 7.668 -9.242 1 91.75 181 LEU B O 1
ATOM 3007 N N . ASN B 1 182 ? -0.03 5.688 -8.82 1 90.44 182 ASN B N 1
ATOM 3008 C CA . ASN B 1 182 ? 1.305 6.27 -8.734 1 90.44 182 ASN B CA 1
ATOM 3009 C C . ASN B 1 182 ? 1.988 6.312 -10.102 1 90.44 182 ASN B C 1
ATOM 3011 O O . ASN B 1 182 ? 3.168 6.652 -10.195 1 90.44 182 ASN B O 1
ATOM 3015 N N . GLY B 1 183 ? 1.299 5.84 -11.109 1 89.38 183 GLY B N 1
ATOM 3016 C CA . GLY B 1 183 ? 1.814 5.934 -12.469 1 89.38 183 GLY B CA 1
ATOM 3017 C C . GLY B 1 183 ? 2.82 4.844 -12.797 1 89.38 183 GLY B C 1
ATOM 3018 O O . GLY B 1 183 ? 3.609 4.984 -13.734 1 89.38 183 GLY B O 1
ATOM 3019 N N . ARG B 1 184 ? 2.826 3.779 -12.031 1 88 184 ARG B N 1
ATOM 3020 C CA . ARG B 1 184 ? 3.809 2.719 -12.234 1 88 184 ARG B CA 1
ATOM 3021 C C . ARG B 1 184 ? 3.322 1.715 -13.273 1 88 184 ARG B C 1
ATOM 3023 O O . ARG B 1 184 ? 4.129 1.049 -13.922 1 88 184 ARG B O 1
ATOM 3030 N N . ILE B 1 185 ? 2.025 1.554 -13.383 1 89.19 185 ILE B N 1
ATOM 3031 C CA . ILE B 1 185 ? 1.463 0.638 -14.375 1 89.19 185 ILE B CA 1
ATOM 3032 C C . ILE B 1 185 ? 0.248 1.279 -15.039 1 89.19 185 ILE B C 1
ATOM 3034 O O . ILE B 1 185 ? -0.427 2.119 -14.438 1 89.19 185 ILE B O 1
ATOM 3038 N N . SER B 1 186 ? 0.012 0.916 -16.297 1 92.38 186 SER B N 1
ATOM 3039 C CA . SER B 1 186 ? -1.141 1.427 -17.016 1 92.38 186 SER B CA 1
ATOM 3040 C C . SER B 1 186 ? -2.42 0.706 -16.609 1 92.38 186 SER B C 1
ATOM 3042 O O . SER B 1 186 ? -2.369 -0.34 -15.961 1 92.38 186 SER B O 1
ATOM 3044 N N . ILE B 1 187 ? -3.561 1.275 -16.984 1 92.62 187 ILE B N 1
ATOM 3045 C CA . ILE B 1 187 ? -4.855 0.704 -16.641 1 92.62 187 ILE B CA 1
ATOM 3046 C C . ILE B 1 187 ? -5.016 -0.66 -17.297 1 92.62 187 ILE B C 1
ATOM 3048 O O . ILE B 1 187 ? -5.395 -1.637 -16.656 1 92.62 187 ILE B O 1
ATOM 3052 N N . PRO B 1 188 ? -4.645 -0.851 -18.562 1 94 188 PRO B N 1
ATOM 3053 C CA . PRO B 1 188 ? -4.746 -2.182 -19.156 1 94 188 PRO B CA 1
ATOM 3054 C C . PRO B 1 188 ? -3.848 -3.209 -18.469 1 94 188 PRO B C 1
ATOM 3056 O O . PRO B 1 188 ? -4.254 -4.359 -18.281 1 94 188 PRO B O 1
ATOM 3059 N N . ASP B 1 189 ? -2.684 -2.766 -18.062 1 91.88 189 ASP B N 1
ATOM 3060 C CA . ASP B 1 189 ? -1.785 -3.66 -17.344 1 91.88 189 ASP B CA 1
ATOM 3061 C C . ASP B 1 189 ? -2.373 -4.051 -15.984 1 91.88 189 ASP B C 1
ATOM 3063 O O . ASP B 1 189 ? -2.223 -5.191 -15.539 1 91.88 189 ASP B O 1
ATOM 3067 N N . ALA B 1 190 ? -2.996 -3.1 -15.352 1 93.62 190 ALA B N 1
ATOM 3068 C CA . ALA B 1 190 ? -3.646 -3.371 -14.078 1 93.62 190 ALA B CA 1
ATOM 3069 C C . ALA B 1 190 ? -4.746 -4.414 -14.227 1 93.62 190 ALA B C 1
ATOM 3071 O O . ALA B 1 190 ? -4.836 -5.355 -13.438 1 93.62 190 ALA B O 1
ATOM 3072 N N . GLU B 1 191 ? -5.578 -4.262 -15.258 1 95.31 191 GLU B N 1
ATOM 3073 C CA . GLU B 1 191 ? -6.66 -5.211 -15.5 1 95.31 191 GLU B CA 1
ATOM 3074 C C . GLU B 1 191 ? -6.117 -6.598 -15.828 1 95.31 191 GLU B C 1
ATOM 3076 O O . GLU B 1 191 ? -6.676 -7.605 -15.391 1 95.31 191 GLU B O 1
ATOM 3081 N N . TYR B 1 192 ? -5.062 -6.562 -16.578 1 94.88 192 TYR B N 1
ATOM 3082 C CA . TYR B 1 192 ? -4.395 -7.82 -16.875 1 94.88 192 TYR B CA 1
ATOM 3083 C C . TYR B 1 192 ? -3.883 -8.484 -15.609 1 94.88 192 TYR B C 1
ATOM 3085 O O . TYR B 1 192 ? -4.074 -9.688 -15.414 1 94.88 192 TYR B O 1
ATOM 3093 N N . ASP B 1 193 ? -3.238 -7.699 -14.711 1 93.62 193 ASP B N 1
ATOM 3094 C CA . ASP B 1 193 ? -2.711 -8.219 -13.453 1 93.62 193 ASP B CA 1
ATOM 3095 C C . ASP B 1 193 ? -3.832 -8.758 -12.562 1 93.62 193 ASP B C 1
ATOM 3097 O O . ASP B 1 193 ? -3.678 -9.805 -11.93 1 93.62 193 ASP B O 1
ATOM 3101 N N . ILE B 1 194 ? -4.918 -8.07 -12.555 1 95.38 194 ILE B N 1
ATOM 3102 C CA . ILE B 1 194 ? -6.059 -8.5 -11.75 1 95.38 194 ILE B CA 1
ATOM 3103 C C . ILE B 1 194 ? -6.586 -9.836 -12.281 1 95.38 194 ILE B C 1
ATOM 3105 O O . ILE B 1 194 ? -6.867 -10.75 -11.508 1 95.38 194 ILE B O 1
ATOM 3109 N N . ARG B 1 195 ? -6.68 -9.945 -13.586 1 95.5 195 ARG B N 1
ATOM 3110 C CA . ARG B 1 195 ? -7.125 -11.195 -14.195 1 95.5 195 ARG B CA 1
ATOM 3111 C C . ARG B 1 195 ? -6.203 -12.344 -13.812 1 95.5 195 ARG B C 1
ATOM 3113 O O . ARG B 1 195 ? -6.664 -13.398 -13.375 1 95.5 195 ARG B O 1
ATOM 3120 N N . LYS B 1 196 ? -4.969 -12.117 -13.969 1 94.44 196 LYS B N 1
ATOM 3121 C CA . LYS B 1 196 ? -3.99 -13.148 -13.633 1 94.44 196 LYS B CA 1
ATOM 3122 C C . LYS B 1 196 ? -4.047 -13.492 -12.148 1 94.44 196 LYS B C 1
ATOM 3124 O O . LYS B 1 196 ? -3.922 -14.664 -11.781 1 94.44 196 LYS B O 1
ATOM 3129 N N . GLY B 1 197 ? -4.195 -12.484 -11.328 1 94.38 197 GLY B N 1
ATOM 3130 C CA . GLY B 1 197 ? -4.359 -12.734 -9.906 1 94.38 197 GLY B CA 1
ATOM 3131 C C . GLY B 1 197 ? -5.562 -13.602 -9.594 1 94.38 197 GLY B C 1
ATOM 3132 O O . GLY B 1 197 ? -5.465 -14.539 -8.797 1 94.38 197 GLY B O 1
ATOM 3133 N N . CYS B 1 198 ? -6.688 -13.289 -10.234 1 94.06 198 CYS B N 1
ATOM 3134 C CA . CYS B 1 198 ? -7.891 -14.086 -10.031 1 94.06 198 CYS B CA 1
ATOM 3135 C C . CYS B 1 198 ? -7.668 -15.531 -10.477 1 94.06 198 CYS B C 1
ATOM 3137 O O . CYS B 1 198 ? -8.039 -16.469 -9.773 1 94.06 198 CYS B O 1
ATOM 3139 N N . ASP B 1 199 ? -7.031 -15.734 -11.625 1 92.94 199 ASP B N 1
ATOM 3140 C CA . ASP B 1 199 ? -6.82 -17.062 -12.188 1 92.94 199 ASP B CA 1
ATOM 3141 C C . ASP B 1 199 ? -5.898 -17.891 -11.305 1 92.94 199 ASP B C 1
ATOM 3143 O O . ASP B 1 199 ? -6.129 -19.094 -11.117 1 92.94 199 ASP B O 1
ATOM 3147 N N . LEU B 1 200 ? -4.918 -17.266 -10.727 1 91.69 200 LEU B N 1
ATOM 3148 C CA . LEU B 1 200 ? -3.873 -18 -10.023 1 91.69 200 LEU B CA 1
ATOM 3149 C C . LEU B 1 200 ? -4.211 -18.156 -8.547 1 91.69 200 LEU B C 1
ATOM 3151 O O . LEU B 1 200 ? -4.062 -19.234 -7.977 1 91.69 200 LEU B O 1
ATOM 3155 N N . LEU B 1 201 ? -4.703 -17.125 -7.934 1 91.94 201 LEU B N 1
ATOM 3156 C CA . LEU B 1 201 ? -4.891 -17.141 -6.484 1 91.94 201 LEU B CA 1
ATOM 3157 C C . LEU B 1 201 ? -6.207 -17.828 -6.117 1 91.94 201 LEU B C 1
ATOM 3159 O O . LEU B 1 201 ? -6.367 -18.312 -4.996 1 91.94 201 LEU B O 1
ATOM 3163 N N . LEU B 1 202 ? -7.133 -17.812 -7.105 1 89.56 202 LEU B N 1
ATOM 3164 C CA . LEU B 1 202 ? -8.422 -18.422 -6.812 1 89.56 202 LEU B CA 1
ATOM 3165 C C . LEU B 1 202 ? -8.562 -19.766 -7.504 1 89.56 202 LEU B C 1
ATOM 3167 O O . LEU B 1 202 ? -9.672 -20.266 -7.695 1 89.56 202 LEU B O 1
ATOM 3171 N N . VAL B 1 203 ? -7.488 -20.344 -7.859 1 84.19 203 VAL B N 1
ATOM 3172 C CA . VAL B 1 203 ? -7.477 -21.594 -8.609 1 84.19 203 VAL B CA 1
ATOM 3173 C C . VAL B 1 203 ? -8.148 -22.703 -7.793 1 84.19 203 VAL B C 1
ATOM 3175 O O . VAL B 1 203 ? -8.797 -23.594 -8.352 1 84.19 203 VAL B O 1
ATOM 3178 N N . ASN B 1 204 ? -8.07 -22.609 -6.465 1 78.38 204 ASN B N 1
ATOM 3179 C CA . ASN B 1 204 ? -8.594 -23.672 -5.605 1 78.38 204 ASN B CA 1
ATOM 3180 C C . ASN B 1 204 ? -9.93 -23.281 -4.984 1 78.38 204 ASN B C 1
ATOM 3182 O O . ASN B 1 204 ? -10.352 -23.875 -3.992 1 78.38 204 ASN B O 1
ATOM 3186 N N . LEU B 1 205 ? -10.5 -22.25 -5.543 1 80.5 205 LEU B N 1
ATOM 3187 C CA . LEU B 1 205 ? -11.773 -21.828 -4.984 1 80.5 205 LEU B CA 1
ATOM 3188 C C . LEU B 1 205 ? -12.797 -22.953 -5.062 1 80.5 205 LEU B C 1
ATOM 3190 O O . LEU B 1 205 ? -12.875 -23.656 -6.07 1 80.5 205 LEU B O 1
ATOM 3194 N N . SER B 1 206 ? -13.375 -23.234 -3.906 1 69.75 206 SER B N 1
ATOM 3195 C CA . SER B 1 206 ? -14.398 -24.281 -3.854 1 69.75 206 SER B CA 1
ATOM 3196 C C . SER B 1 206 ? -15.57 -23.953 -4.777 1 69.75 206 SER B C 1
ATOM 3198 O O . SER B 1 206 ? -16 -22.797 -4.863 1 69.75 206 SER B O 1
ATOM 3200 N N . ARG B 1 207 ? -15.695 -24.734 -5.844 1 61.97 207 ARG B N 1
ATOM 3201 C CA . ARG B 1 207 ? -16.844 -24.594 -6.73 1 61.97 207 ARG B CA 1
ATOM 3202 C C . ARG B 1 207 ? -18.094 -25.188 -6.098 1 61.97 207 ARG B C 1
ATOM 3204 O O . ARG B 1 207 ? -18.078 -26.328 -5.613 1 61.97 207 ARG B O 1
ATOM 3211 N N . HIS B 1 208 ? -18.719 -24.453 -5.246 1 51.56 208 HIS B N 1
ATOM 3212 C CA . HIS B 1 208 ? -19.969 -25.141 -4.973 1 51.56 208 HIS B CA 1
ATOM 3213 C C . HIS B 1 208 ? -20.969 -24.922 -6.105 1 51.56 208 HIS B C 1
ATOM 3215 O O . HIS B 1 208 ? -20.938 -23.891 -6.781 1 51.56 208 HIS B O 1
#

Nearest PDB structures (foldseek):
  3bjb-assembly1_B  TM=9.810E-01  e=3.388E-19  Rhodococcus jostii RHA1
  3bjb-assembly3_E  TM=9.775E-01  e=9.282E-19  Rhodococcus jostii RHA1
  3mnl-assembly1_A  TM=9.287E-01  e=2.643E-10  Mycobacterium tuberculosis H37Rv
  5cxg-assembly1_B  TM=9.436E-01  e=2.275E-09  Mycobacterium tuberculosis H37Rv
  5cxg-assembly2_D  TM=9.357E-01  e=1.297E-08  Mycobacterium tuberculosis H37Rv

Sequence (416 aa):
MMGATLPRIAEVRDAAEPSSDEQRARHVRMLEAAAELGTEKELSRVQMHEVAKRAGVAIGTLYRYFPSKTHLFVAVMVEQIDQIGDSFAKHQVQSANPQDAVYEVLVRATRGLLRRPALSTAMLQSSSTANVATVPDVGKIDRGFRQIILDAAGIENPTEEDNTGLRLLMQLWFGVIQSCLNGRISIPDAEYDIRKGCDLLLVNLSRHMMGATLPRIAEVRDAAEPSSDEQRARHVRMLEAAAELGTEKELSRVQMHEVAKRAGVAIGTLYRYFPSKTHLFVAVMVEQIDQIGDSFAKHQVQSANPQDAVYEVLVRATRGLLRRPALSTAMLQSSSTANVATVPDVGKIDRGFRQIILDAAGIENPTEEDNTGLRLLMQLWFGVIQSCLNGRISIPDAEYDIRKGCDLLLVNLSRH

Organism: Rhodococcus erythropolis (NCBI:txid1833)